Protein AF-0000000087107154 (afdb_homodimer)

Nearest PDB structures (foldseek):
  7ujo-assembly2_C  TM=1.838E-01  e=8.021E+00  Homo sapiens
  7ujo-assembly2_C  TM=1.816E-01  e=9.990E+00  Homo sapiens

Secondary structure (DSSP, 8-state):
---HHHHHHHHHHHHHHHHHHHHHHHTSPPPPTTSTTSPBPTTT-SBPP-TT----HHHHHHHHHHHHHHHHHHHHHHHHHHHHHT-SHHHHHHHGGGGGHHHHHHHHHHHTEE----GGG-SEEETTEEE-SHHHHHHTHHHHHHHHHHHHHTT--HHHHHHHHHHHHHHHHHHHHHHTTTTS-EE-SS---B-SSS-BGGGHHHHHHHHHHHHHHHHHTTTTS-GGGGGGHHHHHHHHHHHHHHHH-HHHHHHHTS---HHHHHHHHHHHHHHHHHHHHHIIIIIT---TT-TT----S----S-GGGGGG-S---/---HHHHHHHHHHHHHHHHHHHHHHHTSPPPPTTSTTSPBPTTT-SBPP-TT----HHHHHHHHHHHHHHHHHHHHHHHHHHHHHT-SHHHHHHHGGGGGHHHHHHHHHHHTEE----GGG-SEEETTEEE-SHHHHHHTHHHHHHHHHHHHHTT--HHHHHHHHHHHHHHHHHHHHHHTTTTS-EE-SS---B-SSS-BGGGHHHHHHHHHHHHHHHHHTTTTS-GGGGGGHHHHHHHHHHHHHHHH-HHHHHHHTS---HHHHHHHHHHHHHHHHHHHHHIIIIIT---TT-TT----S----S-GGGGGG-S---

Radius of gyration: 23.96 Å; Cα contacts (8 Å, |Δi|>4): 1103; chains: 2; bounding box: 52×64×63 Å

Sequence (636 aa):
MLNPRRTSTLVVGILMTAVLVFIGAYRHPLPERGSPDYDVDANFDLPTPPTGLSYSKTNNIICMVAMTLIGLSAVALGARDAQKQRSLLPLILPLSGAMIAFPETFIDVLGCIYYPWPAENASFHLIGREMPPWIPIWFGYGSLMQINLQLLENNASTKTLWWFLGLMMVSDLVVEEILLPMGVYHYYGNQPLVILNMFPWWWMAPNSIGVFLATALAYCYRSLLVGWKVVGVMFLTPMSVGAIYGFICFPVWVAINGDWGWLVTQGLGLLTMAFGFVAFCIILEMVLGRLPFDMSGKEERPIPSADPGQAEAFHDECMLNPRRTSTLVVGILMTAVLVFIGAYRHPLPERGSPDYDVDANFDLPTPPTGLSYSKTNNIICMVAMTLIGLSAVALGARDAQKQRSLLPLILPLSGAMIAFPETFIDVLGCIYYPWPAENASFHLIGREMPPWIPIWFGYGSLMQINLQLLENNASTKTLWWFLGLMMVSDLVVEEILLPMGVYHYYGNQPLVILNMFPWWWMAPNSIGVFLATALAYCYRSLLVGWKVVGVMFLTPMSVGAIYGFICFPVWVAINGDWGWLVTQGLGLLTMAFGFVAFCIILEMVLGRLPFDMSGKEERPIPSADPGQAEAFHDEC

Organism: NCBI:txid702518

Solvent-accessible surface area (backbone atoms only — not comparable to full-atom values): 31325 Å² total; per-residue (Å²): 124,78,52,69,67,59,51,50,51,49,49,49,49,50,49,52,52,49,49,54,44,48,56,30,22,65,76,46,74,73,65,50,82,72,35,73,46,23,25,65,32,86,77,54,42,29,51,40,68,58,81,81,47,72,65,46,66,66,50,39,50,52,49,38,52,54,24,31,50,46,17,47,50,20,30,51,53,13,42,53,48,13,63,76,65,43,36,62,48,50,28,46,50,15,56,16,21,30,35,39,53,55,38,42,38,59,45,23,67,54,62,28,46,42,48,47,56,54,72,88,63,28,66,47,78,44,53,48,35,44,36,52,57,50,56,17,67,42,10,39,52,4,34,56,36,48,52,49,43,50,40,57,77,65,49,47,32,36,43,54,52,54,50,47,51,51,48,43,27,51,49,46,50,54,51,42,59,55,42,42,83,49,43,56,41,44,80,32,30,33,64,29,42,29,41,84,81,76,50,42,54,43,55,31,33,41,56,36,50,6,48,48,46,23,37,49,51,49,60,68,41,41,84,67,32,48,73,79,46,32,59,53,43,48,52,43,31,21,21,28,31,18,17,36,40,28,34,28,37,56,48,32,34,44,24,25,32,38,94,61,54,70,68,59,22,38,47,24,22,50,49,24,37,53,39,30,54,52,50,49,38,47,43,33,33,52,67,51,50,26,56,65,81,39,44,80,36,43,63,58,77,74,72,78,58,76,72,78,85,51,70,83,60,63,53,56,81,122,124,79,51,66,68,60,52,48,52,50,48,52,50,51,48,52,50,48,49,53,43,48,57,29,21,65,75,46,75,74,65,50,83,71,36,76,45,23,25,65,31,85,78,54,42,29,50,38,67,58,79,80,46,71,66,46,67,66,48,40,50,53,50,40,51,53,23,32,51,43,17,48,49,21,30,52,53,13,42,54,47,14,62,75,66,40,36,62,46,48,27,46,52,15,56,16,20,30,36,41,52,57,38,42,40,61,44,25,66,55,62,28,47,43,48,46,54,53,72,90,62,27,64,46,76,45,54,47,35,46,35,51,58,49,55,18,65,43,10,36,51,4,36,57,34,47,52,50,44,50,39,57,76,64,49,47,32,36,43,54,52,54,50,47,49,51,49,43,28,49,48,48,49,54,52,42,60,53,42,43,82,50,43,55,40,43,80,33,32,34,64,30,43,28,40,84,82,75,48,41,54,44,55,32,34,41,57,36,49,6,48,48,44,24,35,49,50,48,59,68,41,41,85,66,32,47,70,79,45,32,59,52,41,47,52,42,30,19,22,29,30,17,17,37,41,28,35,29,37,56,49,31,32,42,24,23,32,37,94,62,55,70,68,58,22,39,49,22,21,50,49,23,37,54,40,31,54,52,50,50,38,46,43,32,32,50,67,52,50,26,57,67,80,38,45,79,36,43,63,57,76,75,71,78,58,75,73,75,86,52,69,85,60,63,50,52,82,121

Structure (mmCIF, N/CA/C/O backbone):
data_AF-0000000087107154-model_v1
#
loop_
_entity.id
_entity.type
_entity.pdbx_description
1 polymer 'Carotenoid biosynthesis protein'
#
loop_
_atom_site.group_PDB
_atom_site.id
_atom_site.type_symbol
_atom_site.label_atom_id
_atom_site.label_alt_id
_atom_site.label_comp_id
_atom_site.label_asym_id
_atom_site.label_entity_id
_atom_site.label_seq_id
_atom_site.pdbx_PDB_ins_code
_atom_site.Cartn_x
_atom_site.Cartn_y
_atom_site.Cartn_z
_atom_site.occupancy
_atom_site.B_iso_or_equiv
_atom_site.auth_seq_id
_atom_site.auth_comp_id
_atom_site.auth_asym_id
_atom_site.auth_atom_id
_atom_site.pdbx_PDB_model_num
ATOM 1 N N . MET A 1 1 ? 8.875 30.562 -5.688 1 35.12 1 MET A N 1
ATOM 2 C CA . MET A 1 1 ? 9.297 30.297 -7.062 1 35.12 1 MET A CA 1
ATOM 3 C C . MET A 1 1 ? 10.68 29.672 -7.098 1 35.12 1 MET A C 1
ATOM 5 O O . MET A 1 1 ? 11.633 30.219 -6.539 1 35.12 1 MET A O 1
ATOM 9 N N . LEU A 1 2 ? 10.594 28.422 -7.184 1 47.69 2 LEU A N 1
ATOM 10 C CA . LEU A 1 2 ? 11.945 27.891 -7.309 1 47.69 2 LEU A CA 1
ATOM 11 C C . LEU A 1 2 ? 12.75 28.672 -8.336 1 47.69 2 LEU A C 1
ATOM 13 O O . LEU A 1 2 ? 12.219 29.094 -9.367 1 47.69 2 LEU A O 1
ATOM 17 N N . ASN A 1 3 ? 13.781 29.203 -7.98 1 51.72 3 ASN A N 1
ATOM 18 C CA . ASN A 1 3 ? 14.711 29.844 -8.898 1 51.72 3 ASN A CA 1
ATOM 19 C C . ASN A 1 3 ? 14.891 29.031 -10.18 1 51.72 3 ASN A C 1
ATOM 21 O O . ASN A 1 3 ? 15.234 27.859 -10.125 1 51.72 3 ASN A O 1
ATOM 25 N N . PRO A 1 4 ? 14.344 29.516 -11.227 1 54.84 4 PRO A N 1
ATOM 26 C CA . PRO A 1 4 ? 14.406 28.812 -12.508 1 54.84 4 PRO A CA 1
ATOM 27 C C . PRO A 1 4 ? 15.734 28.094 -12.727 1 54.84 4 PRO A C 1
ATOM 29 O O . PRO A 1 4 ? 15.773 27.031 -13.359 1 54.84 4 PRO A O 1
ATOM 32 N N . ARG A 1 5 ? 16.766 28.672 -12.258 1 56.16 5 ARG A N 1
ATOM 33 C CA . ARG A 1 5 ? 18.094 28.062 -12.422 1 56.16 5 ARG A CA 1
ATOM 34 C C . ARG A 1 5 ? 18.203 26.781 -11.617 1 56.16 5 ARG A C 1
ATOM 36 O O . ARG A 1 5 ? 18.781 25.797 -12.078 1 56.16 5 ARG A O 1
ATOM 43 N N . ARG A 1 6 ? 17.641 26.75 -10.477 1 63.12 6 ARG A N 1
ATOM 44 C CA . ARG A 1 6 ? 17.703 25.578 -9.602 1 63.12 6 ARG A CA 1
ATOM 45 C C . ARG A 1 6 ? 16.844 24.438 -10.141 1 63.12 6 ARG A C 1
ATOM 47 O O . ARG A 1 6 ? 17.234 23.281 -10.055 1 63.12 6 ARG A O 1
ATOM 54 N N . THR A 1 7 ? 15.859 24.859 -10.859 1 66.44 7 THR A N 1
ATOM 55 C CA . THR A 1 7 ? 14.992 23.844 -11.453 1 66.44 7 THR A CA 1
ATOM 56 C C . THR A 1 7 ? 15.68 23.156 -12.625 1 66.44 7 THR A C 1
ATOM 58 O O . THR A 1 7 ? 15.586 21.938 -12.781 1 66.44 7 THR A O 1
ATOM 61 N N . SER A 1 8 ? 16.359 23.953 -13.32 1 69.19 8 SER A N 1
ATOM 62 C CA . SER A 1 8 ? 17.078 23.391 -14.469 1 69.19 8 SER A CA 1
ATOM 63 C C . SER A 1 8 ? 18.188 22.453 -14.016 1 69.19 8 SER A C 1
ATOM 65 O O . SER A 1 8 ? 18.375 21.391 -14.609 1 69.19 8 SER A O 1
ATOM 67 N N . THR A 1 9 ? 18.859 22.844 -13.031 1 67.44 9 THR A N 1
ATOM 68 C CA . THR A 1 9 ? 19.922 22 -12.523 1 67.44 9 THR A CA 1
ATOM 69 C C . THR A 1 9 ? 19.375 20.688 -11.969 1 67.44 9 THR A C 1
ATOM 71 O O . THR A 1 9 ? 19.984 19.625 -12.141 1 67.44 9 THR A O 1
ATOM 74 N N . LEU A 1 10 ? 18.281 20.781 -11.398 1 68.06 10 LEU A N 1
ATOM 75 C CA . LEU A 1 10 ? 17.641 19.594 -10.852 1 68.06 10 LEU A CA 1
ATOM 76 C C . LEU A 1 10 ? 17.188 18.656 -11.961 1 68.06 10 LEU A C 1
ATOM 78 O O . LEU A 1 10 ? 17.375 17.438 -11.875 1 68.06 10 LEU A O 1
ATOM 82 N N . VAL A 1 11 ? 16.734 19.297 -12.938 1 71.5 11 VAL A N 1
ATOM 83 C CA . VAL A 1 11 ? 16.25 18.5 -14.062 1 71.5 11 VAL A CA 1
ATOM 84 C C . VAL A 1 11 ? 17.438 17.812 -14.75 1 71.5 11 VAL A C 1
ATOM 86 O O . VAL A 1 11 ? 17.359 16.625 -15.07 1 71.5 11 VAL A O 1
ATOM 89 N N . VAL A 1 12 ? 18.484 18.562 -14.922 1 68.88 12 VAL A N 1
ATOM 90 C CA . VAL A 1 12 ? 19.672 18 -15.555 1 68.88 12 VAL A CA 1
ATOM 91 C C . VAL A 1 12 ? 20.25 16.891 -14.68 1 68.88 12 VAL A C 1
ATOM 93 O O . VAL A 1 12 ? 20.656 15.844 -15.188 1 68.88 12 VAL A O 1
ATOM 96 N N . GLY A 1 13 ? 20.219 17.094 -13.461 1 68.06 13 GLY A N 1
ATOM 97 C CA . GLY A 1 13 ? 20.688 16.078 -12.547 1 68.06 13 GLY A CA 1
ATOM 98 C C . GLY A 1 13 ? 19.844 14.805 -12.594 1 68.06 13 GLY A C 1
ATOM 99 O O . GLY A 1 13 ? 20.391 13.695 -12.602 1 68.06 13 GLY A O 1
ATOM 100 N N . ILE A 1 14 ? 18.656 14.992 -12.719 1 72.88 14 ILE A N 1
ATOM 101 C CA . ILE A 1 14 ? 17.75 13.859 -12.789 1 72.88 14 ILE A CA 1
ATOM 102 C C . ILE A 1 14 ? 17.953 13.102 -14.102 1 72.88 14 ILE A C 1
ATOM 104 O O . ILE A 1 14 ? 18.031 11.875 -14.102 1 72.88 14 ILE A O 1
ATOM 108 N N . LEU A 1 15 ? 18.156 13.906 -15.094 1 74.31 15 LEU A N 1
ATOM 109 C CA . LEU A 1 15 ? 18.344 13.289 -16.391 1 74.31 15 LEU A CA 1
ATOM 110 C C . LEU A 1 15 ? 19.672 12.539 -16.453 1 74.31 15 LEU A C 1
ATOM 112 O O . LEU A 1 15 ? 19.75 11.422 -16.984 1 74.31 15 LEU A O 1
ATOM 116 N N . MET A 1 16 ? 20.703 13.133 -15.953 1 73.25 16 MET A N 1
ATOM 117 C CA . MET A 1 16 ? 22.016 12.484 -15.945 1 73.25 16 MET A CA 1
ATOM 118 C C . MET A 1 16 ? 21.984 11.203 -15.117 1 73.25 16 MET A C 1
ATOM 120 O O . MET A 1 16 ? 22.547 10.188 -15.516 1 73.25 16 MET A O 1
ATOM 124 N N . THR A 1 17 ? 21.344 11.281 -14.023 1 76.75 17 THR A N 1
ATOM 125 C CA . THR A 1 17 ? 21.219 10.102 -13.18 1 76.75 17 THR A CA 1
ATOM 126 C C . THR A 1 17 ? 20.453 9 -13.898 1 76.75 17 THR A C 1
ATOM 128 O O . THR A 1 17 ? 20.828 7.828 -13.836 1 76.75 17 THR A O 1
ATOM 131 N N . ALA A 1 18 ? 19.484 9.445 -14.602 1 78.38 18 ALA A N 1
ATOM 132 C CA . ALA A 1 18 ? 18.688 8.469 -15.359 1 78.38 18 ALA A CA 1
ATOM 133 C C . ALA A 1 18 ? 19.531 7.805 -16.438 1 78.38 18 ALA A C 1
ATOM 135 O O . ALA A 1 18 ? 19.484 6.582 -16.609 1 78.38 18 ALA A O 1
ATOM 136 N N . VAL A 1 19 ? 20.312 8.602 -17.078 1 78.5 19 VAL A N 1
ATOM 137 C CA . VAL A 1 19 ? 21.172 8.07 -18.141 1 78.5 19 VAL A CA 1
ATOM 138 C C . VAL A 1 19 ? 22.172 7.086 -17.547 1 78.5 19 VAL A C 1
ATOM 140 O O . VAL A 1 19 ? 22.391 6.004 -18.109 1 78.5 19 VAL A O 1
ATOM 143 N N . LEU A 1 20 ? 22.75 7.453 -16.484 1 77.31 20 LEU A N 1
ATOM 144 C CA . LEU A 1 20 ? 23.719 6.574 -15.844 1 77.31 20 LEU A CA 1
ATOM 145 C C . LEU A 1 20 ? 23.062 5.273 -15.391 1 77.31 20 LEU A C 1
ATOM 147 O O . LEU A 1 20 ? 23.656 4.199 -15.523 1 77.31 20 LEU A O 1
ATOM 151 N N . VAL A 1 21 ? 21.906 5.402 -14.984 1 80.88 21 VAL A N 1
ATOM 152 C CA . VAL A 1 21 ? 21.141 4.234 -14.539 1 80.88 21 VAL A CA 1
ATOM 153 C C . VAL A 1 21 ? 20.844 3.328 -15.727 1 80.88 21 VAL A C 1
ATOM 155 O O . VAL A 1 21 ? 21 2.107 -15.641 1 80.88 21 VAL A O 1
ATOM 158 N N . PHE A 1 22 ? 20.578 3.982 -16.844 1 84.12 22 PHE A N 1
ATOM 159 C CA . PHE A 1 22 ? 20.25 3.195 -18.016 1 84.12 22 PHE A CA 1
ATOM 160 C C . PHE A 1 22 ? 21.5 2.523 -18.594 1 84.12 22 PHE A C 1
ATOM 162 O O . PHE A 1 22 ? 21.438 1.39 -19.062 1 84.12 22 PHE A O 1
ATOM 169 N N . ILE A 1 23 ? 22.578 3.207 -18.5 1 82.44 23 ILE A N 1
ATOM 170 C CA . ILE A 1 23 ? 23.828 2.613 -18.953 1 82.44 23 ILE A CA 1
ATOM 171 C C . ILE A 1 23 ? 24.172 1.407 -18.078 1 82.44 23 ILE A C 1
ATOM 173 O O . ILE A 1 23 ? 24.562 0.353 -18.594 1 82.44 23 ILE A O 1
ATOM 177 N N . GLY A 1 24 ? 24.047 1.543 -16.875 1 84.19 24 GLY A N 1
ATOM 178 C CA . GLY A 1 24 ? 24.297 0.431 -15.977 1 84.19 24 GLY A CA 1
ATOM 179 C C . GLY A 1 24 ? 23.359 -0.736 -16.188 1 84.19 24 GLY A C 1
ATOM 180 O O . GLY A 1 24 ? 23.781 -1.893 -16.203 1 84.19 24 GLY A O 1
ATOM 181 N N . ALA A 1 25 ? 22.141 -0.369 -16.422 1 86.56 25 ALA A N 1
ATOM 182 C CA . ALA A 1 25 ? 21.125 -1.401 -16.594 1 86.56 25 ALA A CA 1
ATOM 183 C C . ALA A 1 25 ? 21.328 -2.148 -17.906 1 86.56 25 ALA A C 1
ATOM 185 O O . ALA A 1 25 ? 20.953 -3.322 -18.016 1 86.56 25 ALA A O 1
ATOM 186 N N . TYR A 1 26 ? 21.875 -1.445 -18.844 1 88.12 26 TYR A N 1
ATOM 187 C CA . TYR A 1 26 ? 22.078 -2.057 -20.141 1 88.12 26 TYR A CA 1
ATOM 188 C C . TYR A 1 26 ? 23.078 -3.209 -20.062 1 88.12 26 TYR A C 1
ATOM 190 O O . TYR A 1 26 ? 23.016 -4.137 -20.875 1 88.12 26 TYR A O 1
ATOM 198 N N . ARG A 1 27 ? 23.891 -3.236 -19.141 1 86.88 27 ARG A N 1
ATOM 199 C CA . ARG A 1 27 ? 24.891 -4.285 -18.969 1 86.88 27 ARG A CA 1
ATOM 200 C C . ARG A 1 27 ? 24.281 -5.531 -18.328 1 86.88 27 ARG A C 1
ATOM 202 O O . ARG A 1 27 ? 24.906 -6.59 -18.297 1 86.88 27 ARG A O 1
ATOM 209 N N . HIS A 1 28 ? 23.125 -5.418 -17.844 1 89.25 28 HIS A N 1
ATOM 210 C CA . HIS A 1 28 ? 22.422 -6.531 -17.219 1 89.25 28 HIS A CA 1
ATOM 211 C C . HIS A 1 28 ? 21.156 -6.898 -17.984 1 89.25 28 HIS A C 1
ATOM 213 O O . HIS A 1 28 ? 20.094 -6.348 -17.734 1 89.25 28 HIS A O 1
ATOM 219 N N . PRO A 1 29 ? 21.312 -7.848 -18.859 1 86.12 29 PRO A N 1
ATOM 220 C CA . PRO A 1 29 ? 20.141 -8.211 -19.656 1 86.12 29 PRO A CA 1
ATOM 221 C C . PRO A 1 29 ? 19.031 -8.836 -18.828 1 86.12 29 PRO A C 1
ATOM 223 O O . PRO A 1 29 ? 19.281 -9.445 -17.797 1 86.12 29 PRO A O 1
ATOM 226 N N . LEU A 1 30 ? 17.797 -8.648 -19.297 1 90.88 30 LEU A N 1
ATOM 227 C CA . LEU A 1 30 ? 16.641 -9.289 -18.672 1 90.88 30 LEU A CA 1
ATOM 228 C C . LEU A 1 30 ? 16.688 -10.797 -18.875 1 90.88 30 LEU A C 1
ATOM 230 O O . LEU A 1 30 ? 17.203 -11.281 -19.875 1 90.88 30 LEU A O 1
ATOM 234 N N . PRO A 1 31 ? 16.141 -11.438 -17.891 1 90.25 31 PRO A N 1
ATOM 235 C CA . PRO A 1 31 ? 16.109 -12.898 -18.062 1 90.25 31 PRO A CA 1
ATOM 236 C C . PRO A 1 31 ? 15.195 -13.344 -19.188 1 90.25 31 PRO A C 1
ATOM 238 O O . PRO A 1 31 ? 14.148 -12.727 -19.422 1 90.25 31 PRO A O 1
ATOM 241 N N . GLU A 1 32 ? 15.57 -14.398 -19.828 1 88.44 32 GLU A N 1
ATOM 242 C CA . GLU A 1 32 ? 14.766 -14.953 -20.922 1 88.44 32 GLU A CA 1
ATOM 243 C C . GLU A 1 32 ? 13.625 -15.812 -20.375 1 88.44 32 GLU A C 1
ATOM 245 O O . GLU A 1 32 ? 13.773 -16.469 -19.344 1 88.44 32 GLU A O 1
ATOM 250 N N . ARG A 1 33 ? 12.586 -15.75 -21.094 1 88.62 33 ARG A N 1
ATOM 251 C CA . ARG A 1 33 ? 11.469 -16.609 -20.734 1 88.62 33 ARG A CA 1
ATOM 252 C C . ARG A 1 33 ? 11.875 -18.078 -20.75 1 88.62 33 ARG A C 1
ATOM 254 O O . ARG A 1 33 ? 12.539 -18.531 -21.672 1 88.62 33 ARG A O 1
ATOM 261 N N . GLY A 1 34 ? 11.578 -18.766 -19.688 1 87.12 34 GLY A N 1
ATOM 262 C CA . GLY A 1 34 ? 11.961 -20.156 -19.562 1 87.12 34 GLY A CA 1
ATOM 263 C C . GLY A 1 34 ? 13.211 -20.375 -18.719 1 87.12 34 GLY A C 1
ATOM 264 O O . GLY A 1 34 ? 13.508 -21.5 -18.312 1 87.12 34 GLY A O 1
ATOM 265 N N . SER A 1 35 ? 13.938 -19.281 -18.547 1 88.31 35 SER A N 1
ATOM 266 C CA . SER A 1 35 ? 15.094 -19.375 -17.656 1 88.31 35 SER A CA 1
ATOM 267 C C . SER A 1 35 ? 14.664 -19.578 -16.203 1 88.31 35 SER A C 1
ATOM 269 O O . SER A 1 35 ? 13.5 -19.391 -15.867 1 88.31 35 SER A O 1
ATOM 271 N N . PRO A 1 36 ? 15.555 -19.938 -15.359 1 83.38 36 PRO A N 1
ATOM 272 C CA . PRO A 1 36 ? 15.219 -20.141 -13.945 1 83.38 36 PRO A CA 1
ATOM 273 C C . PRO A 1 36 ? 14.703 -18.875 -13.273 1 83.38 36 PRO A C 1
ATOM 275 O O . PRO A 1 36 ? 13.922 -18.953 -12.32 1 83.38 36 PRO A O 1
ATOM 278 N N . ASP A 1 37 ? 15.133 -17.797 -13.781 1 89.06 37 ASP A N 1
ATOM 279 C CA . ASP A 1 37 ? 14.75 -16.531 -13.148 1 89.06 37 ASP A CA 1
ATOM 280 C C . ASP A 1 37 ? 13.453 -15.992 -13.742 1 89.06 37 ASP A C 1
ATOM 282 O O . ASP A 1 37 ? 12.898 -15.008 -13.242 1 89.06 37 ASP A O 1
ATOM 286 N N . TYR A 1 38 ? 12.992 -16.594 -14.781 1 90.81 38 TYR A N 1
ATOM 287 C CA . TYR A 1 38 ? 11.734 -16.141 -15.367 1 90.81 38 TYR A CA 1
ATOM 288 C C . TYR A 1 38 ? 11.016 -17.281 -16.062 1 90.81 38 TYR A C 1
ATOM 290 O O . TYR A 1 38 ? 10.82 -17.234 -17.281 1 90.81 38 TYR A O 1
ATOM 298 N N . ASP A 1 39 ? 10.688 -18.188 -15.312 1 91.31 39 ASP A N 1
ATOM 299 C CA . ASP A 1 39 ? 9.773 -19.25 -15.727 1 91.31 39 ASP A CA 1
ATOM 300 C C . ASP A 1 39 ? 8.344 -18.938 -15.289 1 91.31 39 ASP A C 1
ATOM 302 O O . ASP A 1 39 ? 8.102 -18.672 -14.109 1 91.31 39 ASP A O 1
ATOM 306 N N . VAL A 1 40 ? 7.418 -18.953 -16.172 1 91.25 40 VAL A N 1
ATOM 307 C CA . VAL A 1 40 ? 6.062 -18.484 -15.891 1 91.25 40 VAL A CA 1
ATOM 308 C C . VAL A 1 40 ? 5.184 -19.656 -15.492 1 91.25 40 VAL A C 1
ATOM 310 O O . VAL A 1 40 ? 5.109 -20.656 -16.203 1 91.25 40 VAL A O 1
ATOM 313 N N . ASP A 1 41 ? 4.602 -19.531 -14.367 1 90.44 41 ASP A N 1
ATOM 314 C CA . ASP A 1 41 ? 3.678 -20.547 -13.867 1 90.44 41 ASP A CA 1
ATOM 315 C C . ASP A 1 41 ? 2.412 -20.594 -14.719 1 90.44 41 ASP A C 1
ATOM 317 O O . ASP A 1 41 ? 1.827 -19.562 -15.047 1 90.44 41 ASP A O 1
ATOM 321 N N . ALA A 1 42 ? 1.947 -21.766 -15 1 85 42 ALA A N 1
ATOM 322 C CA . ALA A 1 42 ? 0.836 -21.938 -15.93 1 85 42 ALA A CA 1
ATOM 323 C C . ALA A 1 42 ? -0.483 -21.5 -15.297 1 85 42 ALA A C 1
ATOM 325 O O . ALA A 1 42 ? -1.389 -21.047 -16 1 85 42 ALA A O 1
ATOM 326 N N . ASN A 1 43 ? -0.594 -21.641 -14.016 1 85.19 43 ASN A N 1
ATOM 327 C CA . ASN A 1 43 ? -1.857 -21.312 -13.359 1 85.19 43 ASN A CA 1
ATOM 328 C C . ASN A 1 43 ? -1.952 -19.828 -13.016 1 85.19 43 ASN A C 1
ATOM 330 O O . ASN A 1 43 ? -3.002 -19.219 -13.211 1 85.19 43 ASN A O 1
ATOM 334 N N . PHE A 1 44 ? -0.908 -19.281 -12.57 1 88.38 44 PHE A N 1
ATOM 335 C CA . PHE A 1 44 ? -0.912 -17.891 -12.133 1 88.38 44 PHE A CA 1
ATOM 336 C C . PHE A 1 44 ? -0.521 -16.969 -13.273 1 88.38 44 PHE A C 1
ATOM 338 O O . PHE A 1 44 ? -0.827 -15.766 -13.242 1 88.38 44 PHE A O 1
ATOM 345 N N . ASP A 1 45 ? 0.193 -17.531 -14.258 1 90 45 ASP A N 1
ATOM 346 C CA . ASP A 1 45 ? 0.794 -16.734 -15.32 1 90 45 ASP A CA 1
ATOM 347 C C . ASP A 1 45 ? 1.71 -15.656 -14.742 1 90 45 ASP A C 1
ATOM 349 O O . ASP A 1 45 ? 1.615 -14.484 -15.125 1 90 45 ASP A O 1
ATOM 353 N N . LEU A 1 46 ? 2.395 -15.984 -13.703 1 93.19 46 LEU A N 1
ATOM 354 C CA . LEU A 1 46 ? 3.414 -15.188 -13.023 1 93.19 46 LEU A CA 1
ATOM 355 C C . LEU A 1 46 ? 4.742 -15.93 -12.977 1 93.19 46 LEU A C 1
ATOM 357 O O . LEU A 1 46 ? 4.781 -17.156 -13.133 1 93.19 46 LEU A O 1
ATOM 361 N N . PRO A 1 47 ? 5.852 -15.156 -12.867 1 94.31 47 PRO A N 1
ATOM 362 C CA . PRO A 1 47 ? 7.129 -15.859 -12.711 1 94.31 47 PRO A CA 1
ATOM 363 C C . PRO A 1 47 ? 7.121 -16.844 -11.539 1 94.31 47 PRO A C 1
ATOM 365 O O . PRO A 1 47 ? 6.727 -16.484 -10.43 1 94.31 47 PRO A O 1
ATOM 368 N N . THR A 1 48 ? 7.559 -18.047 -11.797 1 93.94 48 THR A N 1
ATOM 369 C CA . THR A 1 48 ? 7.59 -19.094 -10.789 1 93.94 48 THR A CA 1
ATOM 370 C C . THR A 1 48 ? 8.727 -18.859 -9.797 1 93.94 48 THR A C 1
ATOM 372 O O . THR A 1 48 ? 9.859 -18.578 -10.195 1 93.94 48 THR A O 1
ATOM 375 N N . PRO A 1 49 ? 8.352 -18.891 -8.508 1 92.06 49 PRO A N 1
ATOM 376 C CA . PRO A 1 49 ? 9.453 -18.812 -7.539 1 92.06 49 PRO A CA 1
ATOM 377 C C . PRO A 1 49 ? 10.5 -19.906 -7.746 1 92.06 49 PRO A C 1
ATOM 379 O O . PRO A 1 49 ? 10.148 -21.047 -8.047 1 92.06 49 PRO A O 1
ATOM 382 N N . PRO A 1 50 ? 11.734 -19.547 -7.695 1 91.56 50 PRO A N 1
ATOM 383 C CA . PRO A 1 50 ? 12.805 -20.531 -7.898 1 91.56 50 PRO A CA 1
ATOM 384 C C . PRO A 1 50 ? 13.031 -21.406 -6.676 1 91.56 50 PRO A C 1
ATOM 386 O O . PRO A 1 50 ? 14.039 -21.266 -5.98 1 91.56 50 PRO A O 1
ATOM 389 N N . THR A 1 51 ? 12.25 -22.375 -6.445 1 87 51 THR A N 1
ATOM 390 C CA . THR A 1 51 ? 12.25 -23.203 -5.25 1 87 51 THR A CA 1
ATOM 391 C C . THR A 1 51 ? 13.453 -24.156 -5.254 1 87 51 THR A C 1
ATOM 393 O O . THR A 1 51 ? 13.797 -24.734 -4.223 1 87 51 THR A O 1
ATOM 396 N N . GLY A 1 52 ? 14.148 -24.281 -6.359 1 85.94 52 GLY A N 1
ATOM 397 C CA . GLY A 1 52 ? 15.297 -25.172 -6.465 1 85.94 52 GLY A CA 1
ATOM 398 C C . GLY A 1 52 ? 16.609 -24.5 -6.113 1 85.94 52 GLY A C 1
ATOM 399 O O . GLY A 1 52 ? 17.672 -25.125 -6.184 1 85.94 52 GLY A O 1
ATOM 400 N N . LEU A 1 53 ? 16.578 -23.297 -5.727 1 88.44 53 LEU A N 1
ATOM 401 C CA . LEU A 1 53 ? 17.797 -22.562 -5.398 1 88.44 53 LEU A CA 1
ATOM 402 C C . LEU A 1 53 ? 18.5 -23.203 -4.195 1 88.44 53 LEU A C 1
ATOM 404 O O . LEU A 1 53 ? 17.828 -23.641 -3.25 1 88.44 53 LEU A O 1
ATOM 408 N N . SER A 1 54 ? 19.766 -23.141 -4.293 1 86.81 54 SER A N 1
ATOM 409 C CA . SER A 1 54 ? 20.578 -23.719 -3.227 1 86.81 54 SER A CA 1
ATOM 410 C C . SER A 1 54 ? 20.531 -22.859 -1.968 1 86.81 54 SER A C 1
ATOM 412 O O . SER A 1 54 ? 20.453 -21.641 -2.049 1 86.81 54 SER A O 1
ATOM 414 N N . TYR A 1 55 ? 20.562 -23.562 -0.858 1 84.56 55 TYR A N 1
ATOM 415 C CA . TYR A 1 55 ? 20.562 -22.922 0.454 1 84.56 55 TYR A CA 1
ATOM 416 C C . TYR A 1 55 ? 21.922 -23.094 1.127 1 84.56 55 TYR A C 1
ATOM 418 O O . TYR A 1 55 ? 22.422 -24.219 1.273 1 84.56 55 TYR A O 1
ATOM 426 N N . SER A 1 56 ? 22.594 -21.984 1.415 1 86.69 56 SER A N 1
ATOM 427 C CA . SER A 1 56 ? 23.812 -22.031 2.205 1 86.69 56 SER A CA 1
ATOM 428 C C . SER A 1 56 ? 23.547 -21.75 3.676 1 86.69 56 SER A C 1
ATOM 430 O O . SER A 1 56 ? 23.344 -20.594 4.062 1 86.69 56 SER A O 1
ATOM 432 N N . LYS A 1 57 ? 23.703 -22.719 4.465 1 85.81 57 LYS A N 1
ATOM 433 C CA . LYS A 1 57 ? 23.422 -22.594 5.891 1 85.81 57 LYS A CA 1
ATOM 434 C C . LYS A 1 57 ? 24.406 -21.625 6.555 1 85.81 57 LYS A C 1
ATOM 436 O O . LYS A 1 57 ? 24 -20.75 7.324 1 85.81 57 LYS A O 1
ATOM 441 N N . THR A 1 58 ? 25.625 -21.797 6.242 1 89.69 58 THR A N 1
ATOM 442 C CA . THR A 1 58 ? 26.656 -20.984 6.863 1 89.69 58 THR A CA 1
ATOM 443 C C . THR A 1 58 ? 26.469 -19.516 6.547 1 89.69 58 THR A C 1
ATOM 445 O O . THR A 1 58 ? 26.469 -18.672 7.445 1 89.69 58 THR A O 1
ATOM 448 N N . ASN A 1 59 ? 26.297 -19.172 5.258 1 88.75 59 ASN A N 1
ATOM 449 C CA . ASN A 1 59 ? 26.109 -17.781 4.859 1 88.75 59 ASN A CA 1
ATOM 450 C C . ASN A 1 59 ? 24.875 -17.172 5.527 1 88.75 59 ASN A C 1
ATOM 452 O O . ASN A 1 59 ? 24.891 -16.016 5.945 1 88.75 59 ASN A O 1
ATOM 456 N N . ASN A 1 60 ? 23.875 -17.922 5.629 1 85.5 60 ASN A N 1
ATOM 457 C CA . ASN A 1 60 ? 22.641 -17.453 6.242 1 85.5 60 ASN A CA 1
ATOM 458 C C . ASN A 1 60 ? 22.828 -17.172 7.73 1 85.5 60 ASN A C 1
ATOM 460 O O . ASN A 1 60 ? 22.312 -16.172 8.25 1 85.5 60 ASN A O 1
ATOM 464 N N . ILE A 1 61 ? 23.547 -18.031 8.383 1 85.88 61 ILE A N 1
ATOM 465 C CA . ILE A 1 61 ? 23.812 -17.828 9.797 1 85.88 61 ILE A CA 1
ATOM 466 C C . ILE A 1 61 ? 24.625 -16.547 9.992 1 85.88 61 ILE A C 1
ATOM 468 O O . ILE A 1 61 ? 24.312 -15.734 10.867 1 85.88 61 ILE A O 1
ATOM 472 N N . ILE A 1 62 ? 25.609 -16.391 9.195 1 88.44 62 ILE A N 1
ATOM 473 C CA . ILE A 1 62 ? 26.453 -15.195 9.281 1 88.44 62 ILE A CA 1
ATOM 474 C C . ILE A 1 62 ? 25.594 -13.945 9.086 1 88.44 62 ILE A C 1
ATOM 476 O O . ILE A 1 62 ? 25.703 -13 9.867 1 88.44 62 ILE A O 1
ATOM 480 N N . CYS A 1 63 ? 24.781 -13.992 8.078 1 85.25 63 CYS A N 1
ATOM 481 C CA . CYS A 1 63 ? 23.922 -12.844 7.77 1 85.25 63 CYS A CA 1
ATOM 482 C C . CYS A 1 63 ? 22.938 -12.586 8.898 1 85.25 63 CYS A C 1
ATOM 484 O O . CYS A 1 63 ? 22.719 -11.438 9.281 1 85.25 63 CYS A O 1
ATOM 486 N N . MET A 1 64 ? 22.375 -13.609 9.445 1 84.19 64 MET A N 1
ATOM 487 C CA . MET A 1 64 ? 21.391 -13.461 10.508 1 84.19 64 MET A CA 1
ATOM 488 C C . MET A 1 64 ? 22.031 -12.875 11.766 1 84.19 64 MET A C 1
ATOM 490 O O . MET A 1 64 ? 21.438 -12.008 12.414 1 84.19 64 MET A O 1
ATOM 494 N N . VAL A 1 65 ? 23.141 -13.344 12.016 1 86.62 65 VAL A N 1
ATOM 495 C CA . VAL A 1 65 ? 23.844 -12.852 13.195 1 86.62 65 VAL A CA 1
ATOM 496 C C . VAL A 1 65 ? 24.203 -11.375 13.008 1 86.62 65 VAL A C 1
ATOM 498 O O . VAL A 1 65 ? 23.984 -10.562 13.906 1 86.62 65 VAL A O 1
ATOM 501 N N . ALA A 1 66 ? 24.75 -11.078 11.859 1 86.69 66 ALA A N 1
ATOM 502 C CA . ALA A 1 66 ? 25.141 -9.703 11.586 1 86.69 66 ALA A CA 1
ATOM 503 C C . ALA A 1 66 ? 23.922 -8.766 11.656 1 86.69 66 ALA A C 1
ATOM 505 O O . ALA A 1 66 ? 24 -7.707 12.289 1 86.69 66 ALA A O 1
ATOM 506 N N . MET A 1 67 ? 22.859 -9.133 11.008 1 85.38 67 MET A N 1
ATOM 507 C CA . MET A 1 67 ? 21.672 -8.289 10.984 1 85.38 67 MET A CA 1
ATOM 508 C C . MET A 1 67 ? 21.047 -8.188 12.367 1 85.38 67 MET A C 1
ATOM 510 O O . MET A 1 67 ? 20.516 -7.137 12.75 1 85.38 67 MET A O 1
ATOM 514 N N . THR A 1 68 ? 21.078 -9.266 13.102 1 86 68 THR A N 1
ATOM 515 C CA . THR A 1 68 ? 20.562 -9.258 14.461 1 86 68 THR A CA 1
ATOM 516 C C . THR A 1 68 ? 21.375 -8.312 15.352 1 86 68 THR A C 1
ATOM 518 O O . THR A 1 68 ? 20.812 -7.566 16.141 1 86 68 THR A O 1
ATOM 521 N N . LEU A 1 69 ? 22.625 -8.383 15.18 1 88.56 69 LEU A N 1
ATOM 522 C CA . LEU A 1 69 ? 23.484 -7.512 15.969 1 88.56 69 LEU A CA 1
ATOM 523 C C . LEU A 1 69 ? 23.219 -6.043 15.648 1 88.56 69 LEU A C 1
ATOM 525 O O . LEU A 1 69 ? 23.203 -5.199 16.547 1 88.56 69 LEU A O 1
ATOM 529 N N . ILE A 1 70 ? 23 -5.742 14.398 1 86.94 70 ILE A N 1
ATOM 530 C CA . ILE A 1 70 ? 22.688 -4.375 13.992 1 86.94 70 ILE A CA 1
ATOM 531 C C . ILE A 1 70 ? 21.344 -3.951 14.609 1 86.94 70 ILE A C 1
ATOM 533 O O . ILE A 1 70 ? 21.234 -2.857 15.172 1 86.94 70 ILE A O 1
ATOM 537 N N . GLY A 1 71 ? 20.391 -4.789 14.57 1 86.81 71 GLY A N 1
ATOM 538 C CA . GLY A 1 71 ? 19.094 -4.5 15.164 1 86.81 71 GLY A CA 1
ATOM 539 C C . GLY A 1 71 ? 19.156 -4.34 16.672 1 86.81 71 GLY A C 1
ATOM 540 O O . GLY A 1 71 ? 18.531 -3.43 17.234 1 86.81 71 GLY A O 1
ATOM 541 N N . LEU A 1 72 ? 19.906 -5.211 17.281 1 88.5 72 LEU A N 1
ATOM 542 C CA . LEU A 1 72 ? 20.031 -5.152 18.734 1 88.5 72 LEU A CA 1
ATOM 543 C C . LEU A 1 72 ? 20.75 -3.879 19.172 1 88.5 72 LEU A C 1
ATOM 545 O O . LEU A 1 72 ? 20.453 -3.318 20.219 1 88.5 72 LEU A O 1
ATOM 549 N N . SER A 1 73 ? 21.656 -3.508 18.406 1 91 73 SER A N 1
ATOM 550 C CA . SER A 1 73 ? 22.328 -2.25 18.719 1 91 73 SER A CA 1
ATOM 551 C C . SER A 1 73 ? 21.344 -1.082 18.703 1 91 73 SER A C 1
ATOM 553 O O . SER A 1 73 ? 21.438 -0.176 19.531 1 91 73 SER A O 1
ATOM 555 N N . ALA A 1 74 ? 20.469 -1.092 17.75 1 91.38 74 ALA A N 1
ATOM 556 C CA . ALA A 1 74 ? 19.438 -0.057 17.688 1 91.38 74 ALA A CA 1
ATOM 557 C C . ALA A 1 74 ? 18.516 -0.12 18.906 1 91.38 74 ALA A C 1
ATOM 559 O O . ALA A 1 74 ? 18.125 0.915 19.453 1 91.38 74 ALA A O 1
ATOM 560 N N . VAL A 1 75 ? 18.219 -1.282 19.328 1 91.44 75 VAL A N 1
ATOM 561 C CA . VAL A 1 75 ? 17.375 -1.468 20.5 1 91.44 75 VAL A CA 1
ATOM 562 C C . VAL A 1 75 ? 18.094 -0.972 21.75 1 91.44 75 VAL A C 1
ATOM 564 O O . VAL A 1 75 ? 17.484 -0.313 22.594 1 91.44 75 VAL A O 1
ATOM 567 N N . ALA A 1 76 ? 19.344 -1.277 21.812 1 93.44 76 ALA A N 1
ATOM 568 C CA . ALA A 1 76 ? 20.125 -0.824 22.953 1 93.44 76 ALA A CA 1
ATOM 569 C C . ALA A 1 76 ? 20.203 0.7 23 1 93.44 76 ALA A C 1
ATOM 571 O O . ALA A 1 76 ? 20.016 1.3 24.062 1 93.44 76 ALA A O 1
ATOM 572 N N . LEU A 1 77 ? 20.438 1.277 21.906 1 92.06 77 LEU A N 1
ATOM 573 C CA . LEU A 1 77 ? 20.469 2.734 21.828 1 92.06 77 LEU A CA 1
ATOM 574 C C . LEU A 1 77 ? 19.078 3.312 22.141 1 92.06 77 LEU A C 1
ATOM 576 O O . LEU A 1 77 ? 18.969 4.348 22.797 1 92.06 77 LEU A O 1
ATOM 580 N N . GLY A 1 78 ? 18.109 2.658 21.625 1 93.94 78 GLY A N 1
ATOM 581 C CA . GLY A 1 78 ? 16.75 3.076 21.922 1 93.94 78 GLY A CA 1
ATOM 582 C C . GLY A 1 78 ? 16.406 2.984 23.391 1 93.94 78 GLY A C 1
ATOM 583 O O . GLY A 1 78 ? 15.711 3.852 23.938 1 93.94 78 GLY A O 1
ATOM 584 N N . ALA A 1 79 ? 16.906 1.94 24 1 94.56 79 ALA A N 1
ATOM 585 C CA . ALA A 1 79 ? 16.688 1.777 25.438 1 94.56 79 ALA A CA 1
ATOM 586 C C . ALA A 1 79 ? 17.344 2.916 26.219 1 94.56 79 ALA A C 1
ATOM 588 O O . ALA A 1 79 ? 16.75 3.43 27.172 1 94.56 79 ALA A O 1
ATOM 589 N N . ARG A 1 80 ? 18.438 3.23 25.859 1 95.31 80 ARG A N 1
ATOM 590 C CA . ARG A 1 80 ? 19.125 4.348 26.5 1 95.31 80 ARG A CA 1
ATOM 591 C C . ARG A 1 80 ? 18.344 5.641 26.344 1 95.31 80 ARG A C 1
ATOM 593 O O . ARG A 1 80 ? 18.141 6.375 27.312 1 95.31 80 ARG A O 1
ATOM 600 N N . ASP A 1 81 ? 17.922 5.871 25.156 1 94.62 81 ASP A N 1
ATOM 601 C CA . ASP A 1 81 ? 17.141 7.082 24.906 1 94.62 81 ASP A CA 1
ATOM 602 C C . ASP A 1 81 ? 15.805 7.043 25.625 1 94.62 81 ASP A C 1
ATOM 604 O O . ASP A 1 81 ? 15.305 8.078 26.078 1 94.62 81 ASP A O 1
ATOM 608 N N . ALA A 1 82 ? 15.234 5.91 25.656 1 94.75 82 ALA A N 1
ATOM 609 C CA . ALA A 1 82 ? 13.969 5.746 26.375 1 94.75 82 ALA A CA 1
ATOM 610 C C . ALA A 1 82 ? 14.125 6.125 27.844 1 94.75 82 ALA A C 1
ATOM 612 O O . ALA A 1 82 ? 13.234 6.762 28.422 1 94.75 82 ALA A O 1
ATOM 613 N N . GLN A 1 83 ? 15.219 5.707 28.406 1 94.81 83 GLN A N 1
ATOM 614 C CA . GLN A 1 83 ? 15.492 6.043 29.797 1 94.81 83 GLN A CA 1
ATOM 615 C C . GLN A 1 83 ? 15.695 7.547 29.969 1 94.81 83 GLN A C 1
ATOM 617 O O . GLN A 1 83 ? 15.148 8.148 30.906 1 94.81 83 GLN A O 1
ATOM 622 N N . LYS A 1 84 ? 16.359 8.07 29.109 1 93.62 84 LYS A N 1
ATOM 623 C CA . LYS A 1 84 ? 16.672 9.492 29.172 1 93.62 84 LYS A CA 1
ATOM 624 C C . LYS A 1 84 ? 15.414 10.344 28.969 1 93.62 84 LYS A C 1
ATOM 626 O O . LYS A 1 84 ? 15.234 11.367 29.641 1 93.62 84 LYS A O 1
ATOM 631 N N . GLN A 1 85 ? 14.586 9.875 28.094 1 91.88 85 GLN A N 1
ATOM 632 C CA . GLN A 1 85 ? 13.414 10.656 27.719 1 91.88 85 GLN A CA 1
ATOM 633 C C . GLN A 1 85 ? 12.188 10.234 28.516 1 91.88 85 GLN A C 1
ATOM 635 O O . GLN A 1 85 ? 11.133 10.867 28.422 1 91.88 85 GLN A O 1
ATOM 640 N N . ARG A 1 86 ? 12.297 9.125 29.234 1 92.19 86 ARG A N 1
ATOM 641 C CA . ARG A 1 86 ? 11.172 8.57 29.984 1 92.19 86 ARG A CA 1
ATOM 642 C C . ARG A 1 86 ? 10 8.266 29.062 1 92.19 86 ARG A C 1
ATOM 644 O O . ARG A 1 86 ? 8.867 8.641 29.344 1 92.19 86 ARG A O 1
ATOM 651 N N . SER A 1 87 ? 10.359 7.863 27.969 1 93.88 87 SER A N 1
ATOM 652 C CA . SER A 1 87 ? 9.406 7.418 26.953 1 93.88 87 SER A CA 1
ATOM 653 C C . SER A 1 87 ? 9.797 6.062 26.375 1 93.88 87 SER A C 1
ATOM 655 O O . SER A 1 87 ? 10.977 5.785 26.172 1 93.88 87 SER A O 1
ATOM 657 N N . LEU A 1 88 ? 8.836 5.25 26.109 1 95.69 88 LEU A N 1
ATOM 658 C CA . LEU A 1 88 ? 9.109 3.91 25.594 1 95.69 88 LEU A CA 1
ATOM 659 C C . LEU A 1 88 ? 9.227 3.92 24.078 1 95.69 88 LEU A C 1
ATOM 661 O O . LEU A 1 88 ? 9.672 2.938 23.484 1 95.69 88 LEU A O 1
ATOM 665 N N . LEU A 1 89 ? 8.891 4.988 23.453 1 95.94 89 LEU A N 1
ATOM 666 C CA . LEU A 1 89 ? 8.836 5.059 22 1 95.94 89 LEU A CA 1
ATOM 667 C C . LEU A 1 89 ? 10.203 4.75 21.391 1 95.94 89 LEU A C 1
ATOM 669 O O . LEU A 1 89 ? 10.305 3.92 20.469 1 95.94 89 LEU A O 1
ATOM 673 N N . PRO A 1 90 ? 11.305 5.312 21.891 1 95.62 90 PRO A N 1
ATOM 674 C CA . PRO A 1 90 ? 12.609 5.023 21.297 1 95.62 90 PRO A CA 1
ATOM 675 C C . PRO A 1 90 ? 13.008 3.557 21.422 1 95.62 90 PRO A C 1
ATOM 677 O O . PRO A 1 90 ? 13.859 3.072 20.672 1 95.62 90 PRO A O 1
ATOM 680 N N . LEU A 1 91 ? 12.438 2.871 22.359 1 95 91 LEU A N 1
ATOM 681 C CA . LEU A 1 91 ? 12.742 1.458 22.562 1 95 91 LEU A CA 1
ATOM 682 C C . LEU A 1 91 ? 11.906 0.583 21.641 1 95 91 LEU A C 1
ATOM 684 O O . LEU A 1 91 ? 12.43 -0.34 21 1 95 91 LEU A O 1
ATOM 688 N N . ILE A 1 92 ? 10.641 0.897 21.562 1 95.44 92 ILE A N 1
ATOM 689 C CA . ILE A 1 92 ? 9.695 0.04 20.844 1 95.44 92 ILE A CA 1
ATOM 690 C C . ILE A 1 92 ? 9.82 0.27 19.344 1 95.44 92 ILE A C 1
ATOM 692 O O . ILE A 1 92 ? 9.625 -0.655 18.547 1 95.44 92 ILE A O 1
ATOM 696 N N . LEU A 1 93 ? 10.203 1.443 18.953 1 95.75 93 LEU A N 1
ATOM 697 C CA . LEU A 1 93 ? 10.266 1.784 17.531 1 95.75 93 LEU A CA 1
ATOM 698 C C . LEU A 1 93 ? 11.266 0.897 16.797 1 95.75 93 LEU A C 1
ATOM 700 O O . LEU A 1 93 ? 10.922 0.251 15.805 1 95.75 93 LEU A O 1
ATOM 704 N N . PRO A 1 94 ? 12.484 0.799 17.25 1 93.62 94 PRO A N 1
ATOM 705 C CA . PRO A 1 94 ? 13.398 -0.101 16.547 1 93.62 94 PRO A CA 1
ATOM 706 C C . PRO A 1 94 ? 12.977 -1.565 16.641 1 93.62 94 PRO A C 1
ATOM 708 O O . PRO A 1 94 ? 13.219 -2.344 15.719 1 93.62 94 PRO A O 1
ATOM 711 N N . LEU A 1 95 ? 12.352 -1.956 17.703 1 92.06 95 LEU A N 1
ATOM 712 C CA . LEU A 1 95 ? 11.844 -3.318 17.844 1 92.06 95 LEU A CA 1
ATOM 713 C C . LEU A 1 95 ? 10.781 -3.615 16.797 1 92.06 95 LEU A C 1
ATOM 715 O O . LEU A 1 95 ? 10.664 -4.746 16.328 1 92.06 95 LEU A O 1
ATOM 719 N N . SER A 1 96 ? 10.086 -2.615 16.469 1 93.62 96 SER A N 1
ATOM 720 C CA . SER A 1 96 ? 8.992 -2.777 15.516 1 93.62 96 SER A CA 1
ATOM 721 C C . SER A 1 96 ? 9.523 -3.08 14.117 1 93.62 96 SER A C 1
ATOM 723 O O . SER A 1 96 ? 8.766 -3.508 13.242 1 93.62 96 SER A O 1
ATOM 725 N N . GLY A 1 97 ? 10.812 -2.869 13.906 1 91.19 97 GLY A N 1
ATOM 726 C CA . GLY A 1 97 ? 11.414 -3.262 12.641 1 91.19 97 GLY A CA 1
ATOM 727 C C . GLY A 1 97 ? 11.188 -4.723 12.297 1 91.19 97 GLY A C 1
ATOM 728 O O . GLY A 1 97 ? 11.07 -5.078 11.125 1 91.19 97 GLY A O 1
ATOM 729 N N . ALA A 1 98 ? 11.07 -5.539 13.258 1 88.31 98 ALA A N 1
ATOM 730 C CA . ALA A 1 98 ? 10.836 -6.969 13.062 1 88.31 98 ALA A CA 1
ATOM 731 C C . ALA A 1 98 ? 9.477 -7.219 12.414 1 88.31 98 ALA A C 1
ATOM 733 O O . ALA A 1 98 ? 9.281 -8.219 11.719 1 88.31 98 ALA A O 1
ATOM 734 N N . MET A 1 99 ? 8.586 -6.273 12.57 1 90.38 99 MET A N 1
ATOM 735 C CA . MET A 1 99 ? 7.223 -6.445 12.07 1 90.38 99 MET A CA 1
ATOM 736 C C . MET A 1 99 ? 7.16 -6.23 10.562 1 90.38 99 MET A C 1
ATOM 738 O O . MET A 1 99 ? 6.156 -6.555 9.93 1 90.38 99 MET A O 1
ATOM 742 N N . ILE A 1 100 ? 8.211 -5.773 10 1 91.94 100 ILE A N 1
ATOM 743 C CA . ILE A 1 100 ? 8.266 -5.57 8.555 1 91.94 100 ILE A CA 1
ATOM 744 C C . ILE A 1 100 ? 8.203 -6.922 7.844 1 91.94 100 ILE A C 1
ATOM 746 O O . ILE A 1 100 ? 7.906 -6.988 6.648 1 91.94 100 ILE A O 1
ATOM 750 N N . ALA A 1 101 ? 8.336 -7.984 8.57 1 87.69 101 ALA A N 1
ATOM 751 C CA . ALA A 1 101 ? 8.211 -9.336 8.031 1 87.69 101 ALA A CA 1
ATOM 752 C C . ALA A 1 101 ? 6.816 -9.578 7.473 1 87.69 101 ALA A C 1
ATOM 754 O O . ALA A 1 101 ? 6.648 -10.336 6.516 1 87.69 101 ALA A O 1
ATOM 755 N N . PHE A 1 102 ? 5.863 -8.859 7.969 1 87.5 102 PHE A N 1
ATOM 756 C CA . PHE A 1 102 ? 4.484 -9.133 7.566 1 87.5 102 PHE A CA 1
ATOM 757 C C . PHE A 1 102 ? 4.199 -8.547 6.191 1 87.5 102 PHE A C 1
ATOM 759 O O . PHE A 1 102 ? 3.775 -9.258 5.281 1 87.5 102 PHE A O 1
ATOM 766 N N . PRO A 1 103 ? 4.469 -7.27 6.004 1 90.31 103 PRO A N 1
ATOM 767 C CA . PRO A 1 103 ? 4.277 -6.797 4.633 1 90.31 103 PRO A CA 1
ATOM 768 C C . PRO A 1 103 ? 5.238 -7.449 3.643 1 90.31 103 PRO A C 1
ATOM 770 O O . PRO A 1 103 ? 4.938 -7.539 2.449 1 90.31 103 PRO A O 1
ATOM 773 N N . GLU A 1 104 ? 6.285 -7.949 4.102 1 90.06 104 GLU A N 1
ATOM 774 C CA . GLU A 1 104 ? 7.242 -8.617 3.223 1 90.06 104 GLU A CA 1
ATOM 775 C C . GLU A 1 104 ? 6.605 -9.828 2.541 1 90.06 104 GLU A C 1
ATOM 777 O O . GLU A 1 104 ? 6.98 -10.18 1.42 1 90.06 104 GLU A O 1
ATOM 782 N N . THR A 1 105 ? 5.727 -10.422 3.178 1 87.56 105 THR A N 1
ATOM 783 C CA . THR A 1 105 ? 5.125 -11.625 2.621 1 87.56 105 THR A CA 1
ATOM 784 C C . THR A 1 105 ? 4.422 -11.32 1.302 1 87.56 105 THR A C 1
ATOM 786 O O . THR A 1 105 ? 4.566 -12.062 0.329 1 87.56 105 THR A O 1
ATOM 789 N N . PHE A 1 106 ? 3.68 -10.266 1.219 1 90.25 106 PHE A N 1
ATOM 790 C CA . PHE A 1 106 ? 2.998 -9.977 -0.039 1 90.25 106 PHE A CA 1
ATOM 791 C C . PHE A 1 106 ? 3.93 -9.266 -1.01 1 90.25 106 PHE A C 1
ATOM 793 O O . PHE A 1 106 ? 3.799 -9.414 -2.227 1 90.25 106 PHE A O 1
ATOM 800 N N . ILE A 1 107 ? 4.895 -8.547 -0.436 1 93.5 107 ILE A N 1
ATOM 801 C CA . ILE A 1 107 ? 5.902 -7.887 -1.263 1 93.5 107 ILE A CA 1
ATOM 802 C C . ILE A 1 107 ? 6.734 -8.938 -1.994 1 93.5 107 ILE A C 1
ATOM 804 O O . ILE A 1 107 ? 7.113 -8.742 -3.152 1 93.5 107 ILE A O 1
ATOM 808 N N . ASP A 1 108 ? 6.926 -10.023 -1.348 1 92.44 108 ASP A N 1
ATOM 809 C CA . ASP A 1 108 ? 7.723 -11.094 -1.931 1 92.44 108 ASP A CA 1
ATOM 810 C C . ASP A 1 108 ? 7.027 -11.695 -3.15 1 92.44 108 ASP A C 1
ATOM 812 O O . ASP A 1 108 ? 7.684 -12.047 -4.133 1 92.44 108 ASP A O 1
ATOM 816 N N . VAL A 1 109 ? 5.781 -11.797 -3.014 1 92.75 109 VAL A N 1
ATOM 817 C CA . VAL A 1 109 ? 5.023 -12.406 -4.102 1 92.75 109 VAL A CA 1
ATOM 818 C C . VAL A 1 109 ? 5.008 -11.477 -5.309 1 92.75 109 VAL A C 1
ATOM 820 O O . VAL A 1 109 ? 5.324 -11.891 -6.426 1 92.75 109 VAL A O 1
ATOM 823 N N . LEU A 1 110 ? 4.75 -10.234 -5.066 1 95.19 110 LEU A N 1
ATOM 824 C CA . LEU A 1 110 ? 4.598 -9.281 -6.16 1 95.19 110 LEU A CA 1
ATOM 825 C C . LEU A 1 110 ? 5.957 -8.805 -6.664 1 95.19 110 LEU A C 1
ATOM 827 O O . LEU A 1 110 ? 6.121 -8.531 -7.855 1 95.19 110 LEU A O 1
ATOM 831 N N . GLY A 1 111 ? 6.852 -8.734 -5.754 1 96.31 111 GLY A N 1
ATOM 832 C CA . GLY A 1 111 ? 8.18 -8.234 -6.082 1 96.31 111 GLY A CA 1
ATOM 833 C C . GLY A 1 111 ? 9.133 -9.328 -6.516 1 96.31 111 GLY A C 1
ATOM 834 O O . GLY A 1 111 ? 10.281 -9.055 -6.891 1 96.31 111 GLY A O 1
ATOM 835 N N . CYS A 1 112 ? 8.742 -10.555 -6.414 1 96.31 112 CYS A N 1
ATOM 836 C CA . CYS A 1 112 ? 9.5 -11.711 -6.867 1 96.31 112 CYS A CA 1
ATOM 837 C C . CYS A 1 112 ? 10.82 -11.828 -6.121 1 96.31 112 CYS A C 1
ATOM 839 O O . CYS A 1 112 ? 11.891 -11.875 -6.742 1 96.31 112 CYS A O 1
ATOM 841 N N . ILE A 1 113 ? 10.688 -11.906 -4.879 1 93.5 113 ILE A N 1
ATOM 842 C CA . ILE A 1 113 ? 11.797 -12.234 -3.99 1 93.5 113 ILE A CA 1
ATOM 843 C C . ILE A 1 113 ? 11.594 -13.633 -3.412 1 93.5 113 ILE A C 1
ATOM 845 O O . ILE A 1 113 ? 10.477 -14.008 -3.057 1 93.5 113 ILE A O 1
ATOM 849 N N . TYR A 1 114 ? 12.617 -14.375 -3.381 1 91.62 114 TYR A N 1
ATOM 850 C CA . TYR A 1 114 ? 12.492 -15.727 -2.846 1 91.62 114 TYR A CA 1
ATOM 851 C C . TYR A 1 114 ? 13.609 -16.016 -1.848 1 91.62 114 TYR A C 1
ATOM 853 O O . TYR A 1 114 ? 14.781 -15.758 -2.123 1 91.62 114 TYR A O 1
ATOM 861 N N . TYR A 1 115 ? 13.25 -16.453 -0.734 1 89 115 TYR A N 1
ATOM 862 C CA . TYR A 1 115 ? 14.172 -16.938 0.287 1 89 115 TYR A CA 1
ATOM 863 C C . TYR A 1 115 ? 14.297 -18.469 0.229 1 89 115 TYR A C 1
ATOM 865 O O . TYR A 1 115 ? 13.359 -19.188 0.596 1 89 115 TYR A O 1
ATOM 873 N N . PRO A 1 116 ? 15.398 -18.969 -0.209 1 86.69 116 PRO A N 1
ATOM 874 C CA . PRO A 1 116 ? 15.539 -20.406 -0.375 1 86.69 116 PRO A CA 1
ATOM 875 C C . PRO A 1 116 ? 15.703 -21.141 0.954 1 86.69 116 PRO A C 1
ATOM 877 O O . PRO A 1 116 ? 16.344 -22.203 1.008 1 86.69 116 PRO A O 1
ATOM 880 N N . TRP A 1 117 ? 15.055 -20.719 1.931 1 83.94 117 TRP A N 1
ATOM 881 C CA . TRP A 1 117 ? 15.164 -21.328 3.252 1 83.94 117 TRP A CA 1
ATOM 882 C C . TRP A 1 117 ? 14.273 -22.562 3.367 1 83.94 117 TRP A C 1
ATOM 884 O O . TRP A 1 117 ? 13.117 -22.531 2.949 1 83.94 117 TRP A O 1
ATOM 894 N N . PRO A 1 118 ? 14.875 -23.641 3.953 1 84.25 118 PRO A N 1
ATOM 895 C CA . PRO A 1 118 ? 14.031 -24.797 4.223 1 84.25 118 PRO A CA 1
ATOM 896 C C . PRO A 1 118 ? 12.984 -24.531 5.305 1 84.25 118 PRO A C 1
ATOM 898 O O . PRO A 1 118 ? 13.18 -23.656 6.156 1 84.25 118 PRO A O 1
ATOM 901 N N . ALA A 1 119 ? 11.906 -25.266 5.246 1 83.06 119 ALA A N 1
ATOM 902 C CA . ALA A 1 119 ? 10.789 -25.094 6.168 1 83.06 119 ALA A CA 1
ATOM 903 C C . ALA A 1 119 ? 11.25 -25.234 7.617 1 83.06 119 ALA A C 1
ATOM 905 O O . ALA A 1 119 ? 10.742 -24.531 8.5 1 83.06 119 ALA A O 1
ATOM 906 N N . GLU A 1 120 ? 12.219 -26.062 7.84 1 83.38 120 GLU A N 1
ATOM 907 C CA . GLU A 1 120 ? 12.688 -26.344 9.188 1 83.38 120 GLU A CA 1
ATOM 908 C C . GLU A 1 120 ? 13.375 -25.125 9.805 1 83.38 120 GLU A C 1
ATOM 910 O O . GLU A 1 120 ? 13.391 -24.953 11.023 1 83.38 120 GLU A O 1
ATOM 915 N N . ASN A 1 121 ? 13.906 -24.266 8.953 1 80.62 121 ASN A N 1
ATOM 916 C CA . ASN A 1 121 ? 14.633 -23.109 9.445 1 80.62 121 ASN A CA 1
ATOM 917 C C . ASN A 1 121 ? 13.789 -21.828 9.336 1 80.62 121 ASN A C 1
ATOM 919 O O . ASN A 1 121 ? 14.25 -20.75 9.672 1 80.62 121 ASN A O 1
ATOM 923 N N . ALA A 1 122 ? 12.578 -21.984 8.844 1 82.12 122 ALA A N 1
ATOM 924 C CA . ALA A 1 122 ? 11.703 -20.828 8.68 1 82.12 122 ALA A CA 1
ATOM 925 C C . ALA A 1 122 ? 10.922 -20.547 9.961 1 82.12 122 ALA A C 1
ATOM 927 O O . ALA A 1 122 ? 10.594 -21.469 10.711 1 82.12 122 ALA A O 1
ATOM 928 N N . SER A 1 123 ? 10.727 -19.266 10.32 1 79.31 123 SER A N 1
ATOM 929 C CA . SER A 1 123 ? 9.938 -18.875 11.484 1 79.31 123 SER A CA 1
ATOM 930 C C . SER A 1 123 ? 8.445 -19.094 11.242 1 79.31 123 SER A C 1
ATOM 932 O O . SER A 1 123 ? 7.727 -19.531 12.148 1 79.31 123 SER A O 1
ATOM 934 N N . PHE A 1 124 ? 8 -18.672 10.086 1 83.38 124 PHE A N 1
ATOM 935 C CA . PHE A 1 124 ? 6.598 -18.844 9.734 1 83.38 124 PHE A CA 1
ATOM 936 C C . PHE A 1 124 ? 6.438 -19.016 8.227 1 83.38 124 PHE A C 1
ATOM 938 O O . PHE A 1 124 ? 7.348 -18.688 7.461 1 83.38 124 PHE A O 1
ATOM 945 N N . HIS A 1 125 ? 5.367 -19.656 7.883 1 87.31 125 HIS A N 1
ATOM 946 C CA . HIS A 1 125 ? 4.934 -19.812 6.496 1 87.31 125 HIS A CA 1
ATOM 947 C C . HIS A 1 125 ? 3.666 -19.016 6.223 1 87.31 125 HIS A C 1
ATOM 949 O O . HIS A 1 125 ? 2.58 -19.391 6.664 1 87.31 125 HIS A O 1
ATOM 955 N N . LEU A 1 126 ? 3.883 -17.906 5.59 1 88.88 126 LEU A N 1
ATOM 956 C CA . LEU A 1 126 ? 2.762 -17.031 5.281 1 88.88 126 LEU A CA 1
ATOM 957 C C . LEU A 1 126 ? 2.725 -16.688 3.793 1 88.88 126 LEU A C 1
ATOM 959 O O . LEU A 1 126 ? 3.768 -16.453 3.18 1 88.88 126 LEU A O 1
ATOM 963 N N . ILE A 1 127 ? 1.571 -16.766 3.207 1 91.56 127 ILE A N 1
ATOM 964 C CA . ILE A 1 127 ? 1.312 -16.406 1.821 1 91.56 127 ILE A CA 1
ATOM 965 C C . ILE A 1 127 ? 2.283 -17.141 0.9 1 91.56 127 ILE A C 1
ATOM 967 O O . ILE A 1 127 ? 2.93 -16.516 0.051 1 91.56 127 ILE A O 1
ATOM 971 N N . GLY A 1 128 ? 2.508 -18.391 1.186 1 86.75 128 GLY A N 1
ATOM 972 C CA . GLY A 1 128 ? 3.291 -19.266 0.333 1 86.75 128 GLY A CA 1
ATOM 973 C C . GLY A 1 128 ? 4.785 -19.062 0.473 1 86.75 128 GLY A C 1
ATOM 974 O O . GLY A 1 128 ? 5.562 -19.516 -0.372 1 86.75 128 GLY A O 1
ATOM 975 N N . ARG A 1 129 ? 5.164 -18.312 1.487 1 86.69 129 ARG A N 1
ATOM 976 C CA . ARG A 1 129 ? 6.578 -18 1.656 1 86.69 129 ARG A CA 1
ATOM 977 C C . ARG A 1 129 ? 7.078 -18.438 3.029 1 86.69 129 ARG A C 1
ATOM 979 O O . ARG A 1 129 ? 6.418 -18.188 4.043 1 86.69 129 ARG A O 1
ATOM 986 N N . GLU A 1 130 ? 8.203 -19.172 2.973 1 84.69 130 GLU A N 1
ATOM 987 C CA . GLU A 1 130 ? 8.922 -19.422 4.219 1 84.69 130 GLU A CA 1
ATOM 988 C C . GLU A 1 130 ? 9.727 -18.203 4.656 1 84.69 130 GLU A C 1
ATOM 990 O O . GLU A 1 130 ? 10.664 -17.781 3.969 1 84.69 130 GLU A O 1
ATOM 995 N N . MET A 1 131 ? 9.281 -17.703 5.707 1 80.81 131 MET A N 1
ATOM 996 C CA . MET A 1 131 ? 9.977 -16.5 6.18 1 80.81 131 MET A CA 1
ATOM 997 C C . MET A 1 131 ? 11.156 -16.875 7.074 1 80.81 131 MET A C 1
ATOM 999 O O . MET A 1 131 ? 11 -17.641 8.031 1 80.81 131 MET A O 1
ATOM 1003 N N . PRO A 1 132 ? 12.359 -16.469 6.57 1 75.75 132 PRO A N 1
ATOM 1004 C CA . PRO A 1 132 ? 13.516 -16.75 7.426 1 75.75 132 PRO A CA 1
ATOM 1005 C C . PRO A 1 132 ? 13.328 -16.219 8.852 1 75.75 132 PRO A C 1
ATOM 1007 O O . PRO A 1 132 ? 12.398 -15.461 9.117 1 75.75 132 PRO A O 1
ATOM 1010 N N . PRO A 1 133 ? 14.102 -16.969 9.695 1 64.25 133 PRO A N 1
ATOM 1011 C CA . PRO A 1 133 ? 13.953 -16.516 11.07 1 64.25 133 PRO A CA 1
ATOM 1012 C C . PRO A 1 133 ? 13.867 -14.984 11.18 1 64.25 133 PRO A C 1
ATOM 1014 O O . PRO A 1 133 ? 14.711 -14.281 10.625 1 64.25 133 PRO A O 1
ATOM 1017 N N . TRP A 1 134 ? 12.484 -14.633 11.305 1 54.62 134 TRP A N 1
ATOM 1018 C CA . TRP A 1 134 ? 11.734 -13.383 11.281 1 54.62 134 TRP A CA 1
ATOM 1019 C C . TRP A 1 134 ? 12.617 -12.203 11.68 1 54.62 134 TRP A C 1
ATOM 1021 O O . TRP A 1 134 ? 12.586 -11.148 11.047 1 54.62 134 TRP A O 1
ATOM 1031 N N . ILE A 1 135 ? 13.109 -12.266 12.922 1 54.84 135 ILE A N 1
ATOM 1032 C CA . ILE A 1 135 ? 13.586 -11.117 13.68 1 54.84 135 ILE A CA 1
ATOM 1033 C C . ILE A 1 135 ? 14.766 -10.477 12.961 1 54.84 135 ILE A C 1
ATOM 1035 O O . ILE A 1 135 ? 14.758 -9.273 12.68 1 54.84 135 ILE A O 1
ATOM 1039 N N . PRO A 1 136 ? 15.57 -11.219 12.242 1 60.16 136 PRO A N 1
ATOM 1040 C CA . PRO A 1 136 ? 16.859 -10.539 12.156 1 60.16 136 PRO A CA 1
ATOM 1041 C C . PRO A 1 136 ? 17.031 -9.75 10.859 1 60.16 136 PRO A C 1
ATOM 1043 O O . PRO A 1 136 ? 17.578 -8.648 10.875 1 60.16 136 PRO A O 1
ATOM 1046 N N . ILE A 1 137 ? 16.281 -10.188 9.898 1 63.38 137 ILE A N 1
ATOM 1047 C CA . ILE A 1 137 ? 16.75 -9.555 8.672 1 63.38 137 ILE A CA 1
ATOM 1048 C C . ILE A 1 137 ? 16.219 -8.125 8.594 1 63.38 137 ILE A C 1
ATOM 1050 O O . ILE A 1 137 ? 16.953 -7.207 8.219 1 63.38 137 ILE A O 1
ATOM 1054 N N . TRP A 1 138 ? 15.039 -7.941 9.047 1 79.5 138 TRP A N 1
ATOM 1055 C CA . TRP A 1 138 ? 14.445 -6.613 8.906 1 79.5 138 TRP A CA 1
ATOM 1056 C C . TRP A 1 138 ? 14.719 -5.758 10.141 1 79.5 138 TRP A C 1
ATOM 1058 O O . TRP A 1 138 ? 14.445 -4.555 10.141 1 79.5 138 TRP A O 1
ATOM 1068 N N . PHE A 1 139 ? 15.359 -6.469 11.016 1 80.06 139 PHE A N 1
ATOM 1069 C CA . PHE A 1 139 ? 15.633 -5.797 12.281 1 80.06 139 PHE A CA 1
ATOM 1070 C C . PHE A 1 139 ? 16.656 -4.688 12.094 1 80.06 139 PHE A C 1
ATOM 1072 O O . PHE A 1 139 ? 16.719 -3.738 12.875 1 80.06 139 PHE A O 1
ATOM 1079 N N . GLY A 1 140 ? 17.391 -4.828 10.992 1 80.44 140 GLY A N 1
ATOM 1080 C CA . GLY A 1 140 ? 18.375 -3.809 10.68 1 80.44 140 GLY A CA 1
ATOM 1081 C C . GLY A 1 140 ? 17.766 -2.447 10.414 1 80.44 140 GLY A C 1
ATOM 1082 O O . GLY A 1 140 ? 18.391 -1.417 10.68 1 80.44 140 GLY A O 1
ATOM 1083 N N . TYR A 1 141 ? 16.5 -2.459 9.961 1 89 141 TYR A N 1
ATOM 1084 C CA . TYR A 1 141 ? 15.82 -1.193 9.711 1 89 141 TYR A CA 1
ATOM 1085 C C . TYR A 1 141 ? 15.594 -0.43 11.016 1 89 141 TYR A C 1
ATOM 1087 O O . TYR A 1 141 ? 15.383 0.786 11 1 89 141 TYR A O 1
ATOM 1095 N N . GLY A 1 142 ? 15.641 -1.178 12.086 1 89.19 142 GLY A N 1
ATOM 1096 C CA . GLY A 1 142 ? 15.5 -0.549 13.391 1 89.19 142 GLY A CA 1
ATOM 1097 C C . GLY A 1 142 ? 16.516 0.542 13.641 1 89.19 142 GLY A C 1
ATOM 1098 O O . GLY A 1 142 ? 16.203 1.577 14.227 1 89.19 142 GLY A O 1
ATOM 1099 N N . SER A 1 143 ? 17.75 0.313 13.141 1 89.94 143 SER A N 1
ATOM 1100 C CA . SER A 1 143 ? 18.812 1.301 13.328 1 89.94 143 SER A CA 1
ATOM 1101 C C . SER A 1 143 ? 18.516 2.584 12.562 1 89.94 143 SER A C 1
ATOM 1103 O O . SER A 1 143 ? 18.734 3.686 13.07 1 89.94 143 SER A O 1
ATOM 1105 N N . LEU A 1 144 ? 18 2.451 11.414 1 94.25 144 LEU A N 1
ATOM 1106 C CA . LEU A 1 144 ? 17.656 3.619 10.609 1 94.25 144 LEU A CA 1
ATOM 1107 C C . LEU A 1 144 ? 16.469 4.359 11.219 1 94.25 144 LEU A C 1
ATOM 1109 O O . LEU A 1 144 ? 16.422 5.594 11.188 1 94.25 144 LEU A O 1
ATOM 1113 N N . MET A 1 145 ? 15.547 3.607 11.805 1 96.19 145 MET A N 1
ATOM 1114 C CA . MET A 1 145 ? 14.398 4.227 12.453 1 96.19 145 MET A CA 1
ATOM 1115 C C . MET A 1 145 ? 14.828 5.02 13.68 1 96.19 145 MET A C 1
ATOM 1117 O O . MET A 1 145 ? 14.305 6.102 13.938 1 96.19 145 MET A O 1
ATOM 1121 N N . GLN A 1 146 ? 15.836 4.477 14.367 1 94.12 146 GLN A N 1
ATOM 1122 C CA . GLN A 1 146 ? 16.359 5.168 15.547 1 94.12 146 GLN A CA 1
ATOM 1123 C C . GLN A 1 146 ? 17.016 6.492 15.156 1 94.12 146 GLN A C 1
ATOM 1125 O O . GLN A 1 146 ? 16.781 7.516 15.805 1 94.12 146 GLN A O 1
ATOM 1130 N N . ILE A 1 147 ? 17.781 6.477 14.164 1 95.38 147 ILE A N 1
ATOM 1131 C CA . ILE A 1 147 ? 18.438 7.691 13.688 1 95.38 147 ILE A CA 1
ATOM 1132 C C . ILE A 1 147 ? 17.391 8.688 13.203 1 95.38 147 ILE A C 1
ATOM 1134 O O . ILE A 1 147 ? 17.453 9.875 13.516 1 95.38 147 ILE A O 1
ATOM 1138 N N . ASN A 1 148 ? 16.453 8.188 12.469 1 97.56 148 ASN A N 1
ATOM 1139 C CA . ASN A 1 148 ? 15.383 9.031 11.961 1 97.56 148 ASN A CA 1
ATOM 1140 C C . ASN A 1 148 ? 14.633 9.719 13.094 1 97.56 148 ASN A C 1
ATOM 1142 O O . ASN A 1 148 ? 14.352 10.922 13.023 1 97.56 148 ASN A O 1
ATOM 1146 N N . LEU A 1 149 ? 14.305 8.953 14.094 1 96.81 149 LEU A N 1
ATOM 1147 C CA . LEU A 1 149 ? 13.586 9.516 15.234 1 96.81 149 LEU A CA 1
ATOM 1148 C C . LEU A 1 149 ? 14.391 10.633 15.891 1 96.81 149 LEU A C 1
ATOM 1150 O O . LEU A 1 149 ? 13.844 11.688 16.219 1 96.81 149 LEU A O 1
ATOM 1154 N N . GLN A 1 150 ? 15.633 10.453 16.016 1 95.31 150 GLN A N 1
ATOM 1155 C CA . GLN A 1 150 ? 16.5 11.469 16.609 1 95.31 150 GLN A CA 1
ATOM 1156 C C . GLN A 1 150 ? 16.531 12.734 15.75 1 95.31 150 GLN A C 1
ATOM 1158 O O . GLN A 1 150 ? 16.5 13.852 16.281 1 95.31 150 GLN A O 1
ATOM 1163 N N . LEU A 1 151 ? 16.625 12.531 14.5 1 97.12 151 LEU A N 1
ATOM 1164 C CA . LEU A 1 151 ? 16.641 13.672 13.594 1 97.12 151 LEU A CA 1
ATOM 1165 C C . LEU A 1 151 ? 15.344 14.477 13.719 1 97.12 151 LEU A C 1
ATOM 1167 O O . LEU A 1 151 ? 15.375 15.711 13.734 1 97.12 151 LEU A O 1
ATOM 1171 N N . LEU A 1 152 ? 14.25 13.789 13.812 1 96.62 152 LEU A N 1
ATOM 1172 C CA . LEU A 1 152 ? 12.961 14.461 13.906 1 96.62 152 LEU A CA 1
ATOM 1173 C C . LEU A 1 152 ? 12.797 15.141 15.258 1 96.62 152 LEU A C 1
ATOM 1175 O O . LEU A 1 152 ? 12.312 16.266 15.336 1 96.62 152 LEU A O 1
ATOM 1179 N N . GLU A 1 153 ? 13.227 14.484 16.312 1 94.06 153 GLU A N 1
ATOM 1180 C CA . GLU A 1 153 ? 13.141 15.055 17.641 1 94.06 153 GLU A CA 1
ATOM 1181 C C . GLU A 1 153 ? 14.008 16.297 17.766 1 94.06 153 GLU A C 1
ATOM 1183 O O . GLU A 1 153 ? 13.672 17.234 18.5 1 94.06 153 GLU A O 1
ATOM 1188 N N . ASN A 1 154 ? 15.07 16.281 17.031 1 94.88 154 ASN A N 1
ATOM 1189 C CA . ASN A 1 154 ? 15.984 17.422 17.078 1 94.88 154 ASN A CA 1
ATOM 1190 C C . ASN A 1 154 ? 15.602 18.484 16.047 1 94.88 154 ASN A C 1
ATOM 1192 O O . ASN A 1 154 ? 16.359 19.422 15.797 1 94.88 154 ASN A O 1
ATOM 1196 N N . ASN A 1 155 ? 14.531 18.312 15.398 1 95.75 155 ASN A N 1
ATOM 1197 C CA . ASN A 1 155 ? 14.008 19.234 14.391 1 95.75 155 ASN A CA 1
ATOM 1198 C C . ASN A 1 155 ? 15.047 19.531 13.312 1 95.75 155 ASN A C 1
ATOM 1200 O O . ASN A 1 155 ? 15.328 20.688 13.016 1 95.75 155 ASN A O 1
ATOM 1204 N N . ALA A 1 156 ? 15.562 18.5 12.852 1 96.62 156 ALA A N 1
ATOM 1205 C CA . ALA A 1 156 ? 16.547 18.609 11.781 1 96.62 156 ALA A CA 1
ATOM 1206 C C . ALA A 1 156 ? 15.969 19.344 10.57 1 96.62 156 ALA A C 1
ATOM 1208 O O . ALA A 1 156 ? 14.758 19.297 10.344 1 96.62 156 ALA A O 1
ATOM 1209 N N . SER A 1 157 ? 16.797 19.953 9.836 1 96.81 157 SER A N 1
ATOM 1210 C CA . SER A 1 157 ? 16.375 20.703 8.664 1 96.81 157 SER A CA 1
ATOM 1211 C C . SER A 1 157 ? 15.867 19.766 7.562 1 96.81 157 SER A C 1
ATOM 1213 O O . SER A 1 157 ? 16.172 18.578 7.566 1 96.81 157 SER A O 1
ATOM 1215 N N . THR A 1 158 ? 15.109 20.312 6.688 1 96.31 158 THR A N 1
ATOM 1216 C CA . THR A 1 158 ? 14.617 19.562 5.543 1 96.31 158 THR A CA 1
ATOM 1217 C C . THR A 1 158 ? 15.773 19.016 4.711 1 96.31 158 THR A C 1
ATOM 1219 O O . THR A 1 158 ? 15.727 17.891 4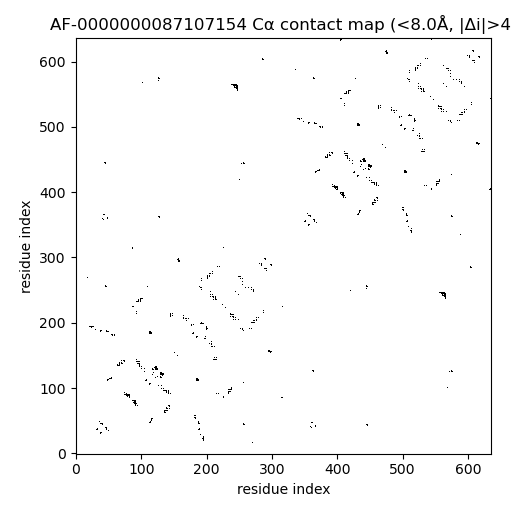.23 1 96.31 158 THR A O 1
ATOM 1222 N N . LYS A 1 159 ? 16.797 19.766 4.602 1 95.88 159 LYS A N 1
ATOM 1223 C CA . LYS A 1 159 ? 18 19.328 3.9 1 95.88 159 LYS A CA 1
ATOM 1224 C C . LYS A 1 159 ? 18.578 18.062 4.535 1 95.88 159 LYS A C 1
ATOM 1226 O O . LYS A 1 159 ? 18.938 17.125 3.832 1 95.88 159 LYS A O 1
ATOM 1231 N N . THR A 1 160 ? 18.672 18.078 5.785 1 97.56 160 THR A N 1
ATOM 1232 C CA . THR A 1 160 ? 19.203 16.938 6.52 1 97.56 160 THR A CA 1
ATOM 1233 C C . THR A 1 160 ? 18.344 15.703 6.312 1 97.56 160 THR A C 1
ATOM 1235 O O . THR A 1 160 ? 18.844 14.586 6.203 1 97.56 160 THR A O 1
ATOM 1238 N N . LEU A 1 161 ? 17.047 15.898 6.258 1 98 161 LEU A N 1
ATOM 1239 C CA . LEU A 1 161 ? 16.141 14.781 6.051 1 98 161 LEU A CA 1
ATOM 1240 C C . LEU A 1 161 ? 16.312 14.203 4.648 1 98 161 LEU A C 1
ATOM 1242 O O . LEU A 1 161 ? 16.219 12.984 4.457 1 98 161 LEU A O 1
ATOM 1246 N N . TRP A 1 162 ? 16.531 15.039 3.65 1 96.94 162 TRP A N 1
ATOM 1247 C CA . TRP A 1 162 ? 16.844 14.57 2.303 1 96.94 162 TRP A CA 1
ATOM 1248 C C . TRP A 1 162 ? 18.141 13.766 2.283 1 96.94 162 TRP A C 1
ATOM 1250 O O . TRP A 1 162 ? 18.219 12.711 1.657 1 96.94 162 TRP A O 1
ATOM 1260 N N . TRP A 1 163 ? 19.156 14.281 2.973 1 97.06 163 TRP A N 1
ATOM 1261 C CA . TRP A 1 163 ? 20.422 13.562 3.066 1 97.06 163 TRP A CA 1
ATOM 1262 C C . TRP A 1 163 ? 20.234 12.219 3.771 1 97.06 163 TRP A C 1
ATOM 1264 O O . TRP A 1 163 ? 20.875 11.227 3.408 1 97.06 163 TRP A O 1
ATOM 1274 N N . PHE A 1 164 ? 19.453 12.25 4.77 1 97.69 164 PHE A N 1
ATOM 1275 C CA . PHE A 1 164 ? 19.203 11.008 5.488 1 97.69 164 PHE A CA 1
ATOM 1276 C C . PHE A 1 164 ? 18.5 9.992 4.59 1 97.69 164 PHE A C 1
ATOM 1278 O O . PHE A 1 164 ? 18.797 8.797 4.652 1 97.69 164 PHE A O 1
ATOM 1285 N N . LEU A 1 165 ? 17.5 10.445 3.793 1 98 165 LEU A N 1
ATOM 1286 C CA . LEU A 1 165 ? 16.906 9.539 2.818 1 98 165 LEU A CA 1
ATOM 1287 C C . LEU A 1 165 ? 17.984 8.945 1.908 1 98 165 LEU A C 1
ATOM 1289 O O . LEU A 1 165 ? 17.953 7.742 1.626 1 98 165 LEU A O 1
ATOM 1293 N N . GLY A 1 166 ? 18.859 9.805 1.42 1 96.31 166 GLY A N 1
ATOM 1294 C CA . GLY A 1 166 ? 19.969 9.305 0.63 1 96.31 166 GLY A CA 1
ATOM 1295 C C . GLY A 1 166 ? 20.781 8.242 1.351 1 96.31 166 GLY A C 1
ATOM 1296 O O . GLY A 1 166 ? 21.156 7.227 0.76 1 96.31 166 GLY A O 1
ATOM 1297 N N . LEU A 1 167 ? 21.047 8.523 2.598 1 96.62 167 LEU A N 1
ATOM 1298 C CA . LEU A 1 167 ? 21.797 7.566 3.406 1 96.62 167 LEU A CA 1
ATOM 1299 C C . LEU A 1 167 ? 21.047 6.246 3.523 1 96.62 167 LEU A C 1
ATOM 1301 O O . LEU A 1 167 ? 21.656 5.176 3.455 1 96.62 167 LEU A O 1
ATOM 1305 N N . MET A 1 168 ? 19.797 6.312 3.756 1 97.06 168 MET A N 1
ATOM 1306 C CA . MET A 1 168 ? 18.984 5.105 3.859 1 97.06 168 MET A CA 1
ATOM 1307 C C . MET A 1 168 ? 19.031 4.305 2.564 1 97.06 168 MET A C 1
ATOM 1309 O O . MET A 1 168 ? 19.172 3.08 2.592 1 97.06 168 MET A O 1
ATOM 1313 N N . MET A 1 169 ? 18.906 4.953 1.442 1 95.94 169 MET A N 1
ATOM 1314 C CA . MET A 1 169 ? 18.922 4.293 0.14 1 95.94 169 MET A CA 1
ATOM 1315 C C . MET A 1 169 ? 20.281 3.658 -0.129 1 95.94 169 MET A C 1
ATOM 1317 O O . MET A 1 169 ? 20.359 2.516 -0.584 1 95.94 169 MET A O 1
ATOM 1321 N N . VAL A 1 170 ? 21.312 4.375 0.189 1 95.06 170 VAL A N 1
ATOM 1322 C CA . VAL A 1 170 ? 22.656 3.857 -0.023 1 95.06 170 VAL A CA 1
ATOM 1323 C C . VAL A 1 170 ? 22.922 2.688 0.923 1 95.06 170 VAL A C 1
ATOM 1325 O O . VAL A 1 170 ? 23.578 1.712 0.549 1 95.06 170 VAL A O 1
ATOM 1328 N N . SER A 1 171 ? 22.453 2.809 2.145 1 93.75 171 SER A N 1
ATOM 1329 C CA . SER A 1 171 ? 22.594 1.707 3.094 1 93.75 171 SER A CA 1
ATOM 1330 C C . SER A 1 171 ? 21.906 0.447 2.578 1 93.75 171 SER A C 1
ATOM 1332 O O . SER A 1 171 ? 22.438 -0.657 2.717 1 93.75 171 SER A O 1
ATOM 1334 N N . ASP A 1 172 ? 20.734 0.635 2.047 1 93.62 172 ASP A N 1
ATOM 1335 C CA . ASP A 1 172 ? 20.016 -0.483 1.443 1 93.62 172 ASP A CA 1
ATOM 1336 C C . ASP A 1 172 ? 20.844 -1.116 0.318 1 93.62 172 ASP A C 1
ATOM 1338 O O . ASP A 1 172 ? 20.984 -2.34 0.259 1 93.62 172 ASP A O 1
ATOM 1342 N N . LEU A 1 173 ? 21.359 -0.321 -0.498 1 93.81 173 LEU A N 1
ATOM 1343 C CA . LEU A 1 173 ? 22.172 -0.775 -1.624 1 93.81 173 LEU A CA 1
ATOM 1344 C C . LEU A 1 173 ? 23.359 -1.589 -1.142 1 93.81 173 LEU A C 1
ATOM 1346 O O . LEU A 1 173 ? 23.609 -2.691 -1.636 1 93.81 173 LEU A O 1
ATOM 1350 N N . VAL A 1 174 ? 24.047 -1.06 -0.163 1 93.75 174 VAL A N 1
ATOM 1351 C CA . VAL A 1 174 ? 25.266 -1.695 0.323 1 93.75 174 VAL A CA 1
ATOM 1352 C C . VAL A 1 174 ? 24.938 -3.039 0.966 1 93.75 174 VAL A C 1
ATOM 1354 O O . VAL A 1 174 ? 25.562 -4.055 0.662 1 93.75 174 VAL A O 1
ATOM 1357 N N . VAL A 1 175 ? 23.969 -3.076 1.769 1 90.38 175 VAL A N 1
ATOM 1358 C CA . VAL A 1 175 ? 23.594 -4.293 2.484 1 90.38 175 VAL A CA 1
ATOM 1359 C C . VAL A 1 175 ? 23.125 -5.352 1.491 1 90.38 175 VAL A C 1
ATOM 1361 O O . VAL A 1 175 ? 23.516 -6.516 1.587 1 90.38 175 VAL A O 1
ATOM 1364 N N . GLU A 1 176 ? 22.375 -4.902 0.556 1 92.62 176 GLU A N 1
ATOM 1365 C CA . GLU A 1 176 ? 21.828 -5.836 -0.424 1 92.62 176 GLU A CA 1
ATOM 1366 C C . GLU A 1 176 ? 22.922 -6.398 -1.325 1 92.62 176 GLU A C 1
ATOM 1368 O O . GLU A 1 176 ? 22.922 -7.586 -1.65 1 92.62 176 GLU A O 1
ATOM 1373 N N . GLU A 1 177 ? 23.844 -5.566 -1.709 1 94.25 177 GLU A N 1
ATOM 1374 C CA . GLU A 1 177 ? 24.922 -6.016 -2.574 1 94.25 177 GLU A CA 1
ATOM 1375 C C . GLU A 1 177 ? 25.844 -6.988 -1.844 1 94.25 177 GLU A C 1
ATOM 1377 O O . GLU A 1 177 ? 26.609 -7.719 -2.475 1 94.25 177 GLU A O 1
ATOM 1382 N N . ILE A 1 178 ? 25.719 -7.008 -0.566 1 91.62 178 ILE A N 1
ATOM 1383 C CA . ILE A 1 178 ? 26.5 -7.949 0.221 1 91.62 178 ILE A CA 1
ATOM 1384 C C . ILE A 1 178 ? 25.703 -9.234 0.436 1 91.62 178 ILE A C 1
ATOM 1386 O O . ILE A 1 178 ? 26.219 -10.336 0.254 1 91.62 178 ILE A O 1
ATOM 1390 N N . LEU A 1 179 ? 24.422 -9.133 0.736 1 89.75 179 LEU A N 1
ATOM 1391 C CA . LEU A 1 179 ? 23.609 -10.273 1.147 1 89.75 179 LEU A CA 1
ATOM 1392 C C . LEU A 1 179 ? 23.219 -11.133 -0.053 1 89.75 179 LEU A C 1
ATOM 1394 O O . LEU A 1 179 ? 23.125 -12.359 0.063 1 89.75 179 LEU A O 1
ATOM 1398 N N . LEU A 1 180 ? 23 -10.539 -1.189 1 92.19 180 LEU A N 1
ATOM 1399 C CA . LEU A 1 180 ? 22.516 -11.258 -2.361 1 92.19 180 LEU A CA 1
ATOM 1400 C C . LEU A 1 180 ? 23.547 -12.273 -2.842 1 92.19 180 LEU A C 1
ATOM 1402 O O . LEU A 1 180 ? 23.234 -13.453 -3.033 1 92.19 180 LEU A O 1
ATOM 1406 N N . PRO A 1 181 ? 24.859 -11.859 -2.998 1 92.19 181 PRO A N 1
ATOM 1407 C CA . PRO A 1 181 ? 25.859 -12.852 -3.408 1 92.19 181 PRO A CA 1
ATOM 1408 C C . PRO A 1 181 ? 26.047 -13.961 -2.373 1 92.19 181 PRO A C 1
ATOM 1410 O O . PRO A 1 181 ? 26.531 -15.047 -2.705 1 92.19 181 PRO A O 1
ATOM 1413 N N . MET A 1 182 ? 25.625 -13.719 -1.173 1 90.25 182 MET A N 1
ATOM 1414 C CA . MET A 1 182 ? 25.734 -14.727 -0.121 1 90.25 182 MET A CA 1
ATOM 1415 C C . MET A 1 182 ? 24.625 -15.758 -0.221 1 90.25 182 MET A C 1
ATOM 1417 O O . MET A 1 182 ? 24.656 -16.781 0.451 1 90.25 182 MET A O 1
ATOM 1421 N N . GLY A 1 183 ? 23.609 -15.477 -1.011 1 88.44 183 GLY A N 1
ATOM 1422 C CA . GLY A 1 183 ? 22.562 -16.453 -1.279 1 88.44 183 GLY A CA 1
ATOM 1423 C C . GLY A 1 183 ? 21.484 -16.453 -0.221 1 88.44 183 GLY A C 1
ATOM 1424 O O . GLY A 1 183 ? 20.812 -17.469 -0.016 1 88.44 183 GLY A O 1
ATOM 1425 N N . VAL A 1 184 ? 21.266 -15.383 0.51 1 87.25 184 VAL A N 1
ATOM 1426 C CA . VAL A 1 184 ? 20.25 -15.281 1.552 1 87.25 184 VAL A CA 1
ATOM 1427 C C . VAL A 1 184 ? 18.859 -15.195 0.915 1 87.25 184 VAL A C 1
ATOM 1429 O O . VAL A 1 184 ? 17.906 -15.758 1.432 1 87.25 184 VAL A O 1
ATOM 1432 N N . TYR A 1 185 ? 18.719 -14.469 -0.085 1 90.12 185 TYR A N 1
ATOM 1433 C CA . TYR A 1 185 ? 17.531 -14.375 -0.916 1 90.12 185 TYR A CA 1
ATOM 1434 C C . TYR A 1 185 ? 17.891 -14.078 -2.363 1 90.12 185 TYR A C 1
ATOM 1436 O O . TYR A 1 185 ? 19.062 -13.883 -2.688 1 90.12 185 TYR A O 1
ATOM 1444 N N . HIS A 1 186 ? 16.891 -14.164 -3.195 1 92.75 186 HIS A N 1
ATOM 1445 C CA . HIS A 1 186 ? 17.094 -14.031 -4.633 1 92.75 186 HIS A CA 1
ATOM 1446 C C . HIS A 1 186 ? 15.953 -13.258 -5.281 1 92.75 186 HIS A C 1
ATOM 1448 O O . HIS A 1 186 ? 14.789 -13.477 -4.945 1 92.75 186 HIS A O 1
ATOM 1454 N N . TYR A 1 187 ? 16.359 -12.32 -6.125 1 95.31 187 TYR A N 1
ATOM 1455 C CA .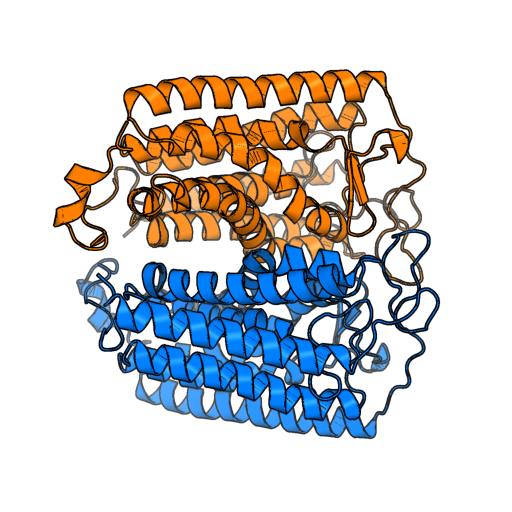 TYR A 1 187 ? 15.375 -11.625 -6.941 1 95.31 187 TYR A CA 1
ATOM 1456 C C . TYR A 1 187 ? 15.164 -12.336 -8.273 1 95.31 187 TYR A C 1
ATOM 1458 O O . TYR A 1 187 ? 16.125 -12.562 -9.016 1 95.31 187 TYR A O 1
ATOM 1466 N N . TYR A 1 188 ? 14.008 -12.742 -8.531 1 95.81 188 TYR A N 1
ATOM 1467 C CA . TYR A 1 188 ? 13.664 -13.359 -9.805 1 95.81 188 TYR A CA 1
ATOM 1468 C C . TYR A 1 188 ? 12.625 -12.531 -10.555 1 95.81 188 TYR A C 1
ATOM 1470 O O . TYR A 1 188 ? 12.227 -11.461 -10.086 1 95.81 188 TYR A O 1
ATOM 1478 N N . GLY A 1 189 ? 12.211 -12.922 -11.75 1 96.38 189 GLY A N 1
ATOM 1479 C CA . GLY A 1 189 ? 11.352 -12.109 -12.586 1 96.38 189 GLY A CA 1
ATOM 1480 C C . GLY A 1 189 ? 12.102 -11.039 -13.359 1 96.38 189 GLY A C 1
ATOM 1481 O O . GLY A 1 189 ? 13.336 -10.992 -13.328 1 96.38 189 GLY A O 1
ATOM 1482 N N . ASN A 1 190 ? 11.445 -10.195 -14.07 1 96.19 190 ASN A N 1
ATOM 1483 C CA . ASN A 1 190 ? 12.055 -9.148 -14.883 1 96.19 190 ASN A CA 1
ATOM 1484 C C . ASN A 1 190 ? 12.336 -7.891 -14.062 1 96.19 190 ASN A C 1
ATOM 1486 O O . ASN A 1 190 ? 11.703 -6.852 -14.273 1 96.19 190 ASN A O 1
ATOM 1490 N N . GLN A 1 191 ? 13.336 -8.016 -13.25 1 97.12 191 GLN A N 1
ATOM 1491 C CA . GLN A 1 191 ? 13.703 -6.938 -12.328 1 97.12 191 GLN A CA 1
ATOM 1492 C C . GLN A 1 191 ? 14.305 -5.754 -13.086 1 97.12 191 GLN A C 1
ATOM 1494 O O . GLN A 1 191 ? 15.297 -5.91 -13.805 1 97.12 191 GLN A O 1
ATOM 1499 N N . PRO A 1 192 ? 13.75 -4.617 -12.867 1 96.31 192 PRO A N 1
ATOM 1500 C CA . PRO A 1 192 ? 14.352 -3.451 -13.516 1 96.31 192 PRO A CA 1
ATOM 1501 C C . PRO A 1 192 ? 15.477 -2.828 -12.695 1 96.31 192 PRO A C 1
ATOM 1503 O O . PRO A 1 192 ? 15.555 -3.051 -11.484 1 96.31 192 PRO A O 1
ATOM 1506 N N . LEU A 1 193 ? 16.422 -2.1 -13.336 1 95.69 193 LEU A N 1
ATOM 1507 C CA . LEU A 1 193 ? 17.422 -1.207 -12.75 1 95.69 193 LEU A CA 1
ATOM 1508 C C . LEU A 1 193 ? 18.453 -1.995 -11.945 1 95.69 193 LEU A C 1
ATOM 1510 O O . LEU A 1 193 ? 18.812 -1.6 -10.836 1 95.69 193 LEU A O 1
ATOM 1514 N N . VAL A 1 194 ? 18.719 -3.162 -12.406 1 95.12 194 VAL A N 1
ATOM 1515 C CA . VAL A 1 194 ? 19.938 -3.801 -11.922 1 95.12 194 VAL A CA 1
ATOM 1516 C C . VAL A 1 194 ? 21.156 -3.135 -12.547 1 95.12 194 VAL A C 1
ATOM 1518 O O . VAL A 1 194 ? 21.391 -3.244 -13.75 1 95.12 194 VAL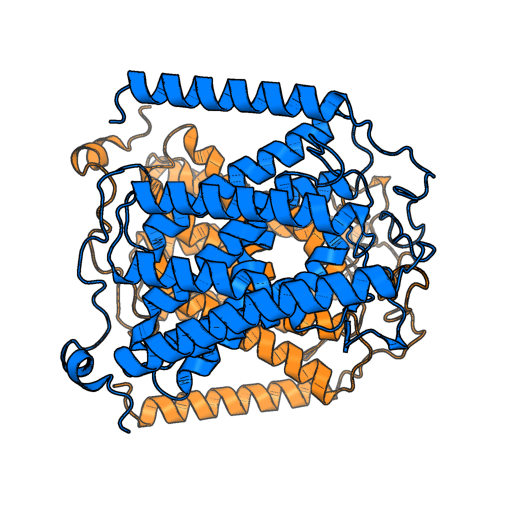 A O 1
ATOM 1521 N N . ILE A 1 195 ? 21.922 -2.48 -11.672 1 92.19 195 ILE A N 1
ATOM 1522 C CA . ILE A 1 195 ? 22.922 -1.581 -12.227 1 92.19 195 ILE A CA 1
ATOM 1523 C C . ILE A 1 195 ? 24.312 -2.084 -11.867 1 92.19 195 ILE A C 1
ATOM 1525 O O . ILE A 1 195 ? 25.203 -2.146 -12.727 1 92.19 195 ILE A O 1
ATOM 1529 N N . LEU A 1 196 ? 24.578 -2.412 -10.664 1 90.88 196 LEU A N 1
ATOM 1530 C CA . LEU A 1 196 ? 25.906 -2.783 -10.227 1 90.88 196 LEU A CA 1
ATOM 1531 C C . LEU A 1 196 ? 26.125 -4.285 -10.367 1 90.88 196 LEU A C 1
ATOM 1533 O O . LEU A 1 196 ? 26.719 -4.746 -11.344 1 90.88 196 LEU A O 1
ATOM 1537 N N . ASN A 1 197 ? 25.5 -5.043 -9.469 1 91.81 197 ASN A N 1
ATOM 1538 C CA . ASN A 1 197 ? 25.734 -6.48 -9.508 1 91.81 197 ASN A CA 1
ATOM 1539 C C . ASN A 1 197 ? 24.438 -7.266 -9.539 1 91.81 197 ASN A C 1
ATOM 1541 O O . ASN A 1 197 ? 24.016 -7.742 -10.602 1 91.81 197 ASN A O 1
ATOM 1545 N N . MET A 1 198 ? 23.703 -7.219 -8.445 1 92.88 198 MET A N 1
ATOM 1546 C CA . MET A 1 198 ? 22.531 -8.094 -8.398 1 92.88 198 MET A CA 1
ATOM 1547 C C . MET A 1 198 ? 21.297 -7.336 -7.91 1 92.88 198 MET A C 1
ATOM 1549 O O . MET A 1 198 ? 20.172 -7.695 -8.242 1 92.88 198 MET A O 1
ATOM 1553 N N . PHE A 1 199 ? 21.516 -6.277 -7.18 1 95.56 199 PHE A N 1
ATOM 1554 C CA . PHE A 1 199 ? 20.422 -5.617 -6.477 1 95.56 199 PHE A CA 1
ATOM 1555 C C . PHE A 1 199 ? 19.672 -4.676 -7.414 1 95.56 199 PHE A C 1
ATOM 1557 O O . PHE A 1 199 ? 20.266 -3.768 -7.992 1 95.56 199 PHE A O 1
ATOM 1564 N N . PRO A 1 200 ? 18.344 -4.902 -7.621 1 96.81 200 PRO A N 1
ATOM 1565 C CA . PRO A 1 200 ? 17.562 -3.924 -8.375 1 96.81 200 PRO A CA 1
ATOM 1566 C C . PRO A 1 200 ? 17.359 -2.619 -7.605 1 96.81 200 PRO A C 1
ATOM 1568 O O . PRO A 1 200 ? 16.766 -2.625 -6.516 1 96.81 200 PRO A O 1
ATOM 1571 N N . TRP A 1 201 ? 17.656 -1.526 -8.086 1 96.12 201 TRP A N 1
ATOM 1572 C CA . TRP A 1 201 ? 17.781 -0.252 -7.387 1 96.12 201 TRP A CA 1
ATOM 1573 C C . TRP A 1 201 ? 16.406 0.318 -7.055 1 96.12 201 TRP A C 1
ATOM 1575 O O . TRP A 1 201 ? 16.281 1.188 -6.191 1 96.12 201 TRP A O 1
ATOM 1585 N N . TRP A 1 202 ? 15.391 -0.113 -7.781 1 96.19 202 TRP A N 1
ATOM 1586 C CA . TRP A 1 202 ? 14.078 0.449 -7.492 1 96.19 202 TRP A CA 1
ATOM 1587 C C . TRP A 1 202 ? 13.672 0.157 -6.051 1 96.19 202 TRP A C 1
ATOM 1589 O O . TRP A 1 202 ? 12.906 0.919 -5.449 1 96.19 202 TRP A O 1
ATOM 1599 N N . TRP A 1 203 ? 14.148 -0.973 -5.473 1 97 203 TRP A N 1
ATOM 1600 C CA . TRP A 1 203 ? 13.812 -1.401 -4.117 1 97 203 TRP A CA 1
ATOM 1601 C C . TRP A 1 203 ? 14.242 -0.353 -3.098 1 97 203 TRP A C 1
ATOM 1603 O O . TRP A 1 203 ? 13.703 -0.305 -1.987 1 97 203 TRP A O 1
ATOM 1613 N N . MET A 1 204 ? 15.195 0.475 -3.402 1 96.62 204 MET A N 1
ATOM 1614 C CA . MET A 1 204 ? 15.719 1.464 -2.465 1 96.62 204 MET A CA 1
ATOM 1615 C C . MET A 1 204 ? 14.625 2.445 -2.045 1 96.62 204 MET A C 1
ATOM 1617 O O . MET A 1 204 ? 14.57 2.854 -0.885 1 96.62 204 MET A O 1
ATOM 1621 N N . ALA A 1 205 ? 13.797 2.746 -2.982 1 96.75 205 ALA A N 1
ATOM 1622 C CA . ALA A 1 205 ? 12.789 3.773 -2.727 1 96.75 205 ALA A CA 1
ATOM 1623 C C . ALA A 1 205 ? 11.734 3.271 -1.746 1 96.75 205 ALA A C 1
ATOM 1625 O O . ALA A 1 205 ? 11.555 3.844 -0.667 1 96.75 205 ALA A O 1
ATOM 1626 N N . PRO A 1 206 ? 11.023 2.199 -2.055 1 97.94 206 PRO A N 1
ATOM 1627 C CA . PRO A 1 206 ? 9.977 1.796 -1.117 1 97.94 206 PRO A CA 1
ATOM 1628 C C . PRO A 1 206 ? 10.531 1.338 0.23 1 97.94 206 PRO A C 1
ATOM 1630 O O . PRO A 1 206 ? 9.906 1.571 1.27 1 97.94 206 PRO A O 1
ATOM 1633 N N . ASN A 1 207 ? 11.688 0.712 0.272 1 96.44 207 ASN A N 1
ATOM 1634 C CA . ASN A 1 207 ? 12.273 0.275 1.532 1 96.44 207 ASN A CA 1
ATOM 1635 C C . ASN A 1 207 ? 12.578 1.457 2.447 1 96.44 207 ASN A C 1
ATOM 1637 O O . ASN A 1 207 ? 12.18 1.466 3.613 1 96.44 207 ASN A O 1
ATOM 1641 N N . SER A 1 208 ? 13.25 2.406 1.899 1 97.62 208 SER A N 1
ATOM 1642 C CA . SER A 1 208 ? 13.695 3.545 2.693 1 97.62 208 SER A CA 1
ATOM 1643 C C . SER A 1 208 ? 12.523 4.438 3.09 1 97.62 208 SER A C 1
ATOM 1645 O O . SER A 1 208 ? 12.398 4.824 4.254 1 97.62 208 SER A O 1
ATOM 1647 N N . ILE A 1 209 ? 11.688 4.68 2.148 1 98.44 209 ILE A N 1
ATOM 1648 C CA . ILE A 1 209 ? 10.602 5.621 2.393 1 98.44 209 ILE A CA 1
ATOM 1649 C C . ILE A 1 209 ? 9.555 4.977 3.303 1 98.44 209 ILE A C 1
ATOM 1651 O O . ILE A 1 209 ? 8.961 5.648 4.145 1 98.44 209 ILE A O 1
ATOM 1655 N N . GLY A 1 210 ? 9.367 3.676 3.127 1 97.94 210 GLY A N 1
ATOM 1656 C CA . GLY A 1 210 ? 8.477 2.973 4.031 1 97.94 210 GLY A CA 1
ATOM 1657 C C . GLY A 1 210 ? 8.898 3.062 5.484 1 97.94 210 GLY A C 1
ATOM 1658 O O . GLY A 1 210 ? 8.086 3.363 6.359 1 97.94 210 GLY A O 1
ATOM 1659 N N . VAL A 1 211 ? 10.148 2.871 5.703 1 96.94 211 VAL A N 1
ATOM 1660 C CA . VAL A 1 211 ? 10.695 2.926 7.051 1 96.94 211 VAL A CA 1
ATOM 1661 C C . VAL A 1 211 ? 10.672 4.363 7.559 1 96.94 211 VAL A C 1
ATOM 1663 O O . VAL A 1 211 ? 10.391 4.609 8.734 1 96.94 211 VAL A O 1
ATOM 1666 N N . PHE A 1 212 ? 10.969 5.273 6.699 1 98.5 212 PHE A N 1
ATOM 1667 C CA . PHE A 1 212 ? 10.898 6.684 7.062 1 98.5 212 PHE A CA 1
ATOM 1668 C C . PHE A 1 212 ? 9.492 7.059 7.5 1 98.5 212 PHE A C 1
ATOM 1670 O O . PHE A 1 212 ? 9.305 7.742 8.508 1 98.5 212 PHE A O 1
ATOM 1677 N N . LEU A 1 213 ? 8.5 6.633 6.742 1 98.38 213 LEU A N 1
ATOM 1678 C CA . LEU A 1 213 ? 7.113 6.945 7.059 1 98.38 213 LEU A CA 1
ATOM 1679 C C . LEU A 1 213 ? 6.727 6.379 8.422 1 98.38 213 LEU A C 1
ATOM 1681 O O . LEU A 1 213 ? 6.023 7.035 9.195 1 98.38 213 LEU A O 1
ATOM 1685 N N . ALA A 1 214 ? 7.145 5.16 8.688 1 98 214 ALA A N 1
ATOM 1686 C CA . ALA A 1 214 ? 6.852 4.543 9.984 1 98 214 ALA A CA 1
ATOM 1687 C C . ALA A 1 214 ? 7.328 5.426 11.133 1 98 214 ALA A C 1
ATOM 1689 O O . ALA A 1 214 ? 6.578 5.684 12.078 1 98 214 ALA A O 1
ATOM 1690 N N . THR A 1 215 ? 8.516 5.914 10.984 1 98.12 215 THR A N 1
ATOM 1691 C CA . THR A 1 215 ? 9.094 6.754 12.031 1 98.12 215 THR A CA 1
ATOM 1692 C C . THR A 1 215 ? 8.398 8.109 12.078 1 98.12 215 THR A C 1
ATOM 1694 O O . THR A 1 215 ? 8.125 8.633 13.156 1 98.12 215 THR A O 1
ATOM 1697 N N . ALA A 1 216 ? 8.133 8.656 10.938 1 97.62 216 ALA A N 1
ATOM 1698 C CA . ALA A 1 216 ? 7.469 9.953 10.875 1 97.62 216 ALA A CA 1
ATOM 1699 C C . ALA A 1 216 ? 6.098 9.906 11.539 1 97.62 216 ALA A C 1
ATOM 1701 O O . ALA A 1 216 ? 5.738 10.812 12.297 1 97.62 216 ALA A O 1
ATOM 1702 N N . LEU A 1 217 ? 5.367 8.883 11.289 1 96.88 217 LEU A N 1
ATOM 1703 C CA . LEU A 1 217 ? 4.047 8.75 11.891 1 96.88 217 LEU A CA 1
ATOM 1704 C C . LEU A 1 217 ? 4.156 8.547 13.398 1 96.88 217 LEU A C 1
ATOM 1706 O O . LEU A 1 217 ? 3.393 9.125 14.164 1 96.88 217 LEU A O 1
ATOM 1710 N N . ALA A 1 218 ? 5.062 7.691 13.742 1 96.69 218 ALA A N 1
ATOM 1711 C CA . ALA A 1 218 ? 5.262 7.477 15.18 1 96.69 218 ALA A CA 1
ATOM 1712 C C . ALA A 1 218 ? 5.625 8.781 15.883 1 96.69 218 ALA A C 1
ATOM 1714 O O . ALA A 1 218 ? 5.141 9.055 16.984 1 96.69 218 ALA A O 1
ATOM 1715 N N . TYR A 1 219 ? 6.48 9.523 15.258 1 96.12 219 TYR A N 1
ATOM 1716 C CA . TYR A 1 219 ? 6.875 10.82 15.797 1 96.12 219 TYR A CA 1
ATOM 1717 C C . TYR A 1 219 ? 5.676 11.758 15.898 1 96.12 219 TYR A C 1
ATOM 1719 O O . TYR A 1 219 ? 5.492 12.422 16.922 1 96.12 219 TYR A O 1
ATOM 1727 N N . CYS A 1 220 ? 4.871 11.789 14.883 1 93.88 220 CYS A N 1
ATOM 1728 C CA . CYS A 1 220 ? 3.717 12.68 14.852 1 93.88 220 CYS A CA 1
ATOM 1729 C C . CYS A 1 220 ? 2.695 12.281 15.914 1 93.88 220 CYS A C 1
ATOM 1731 O O . CYS A 1 220 ? 2.033 13.141 16.5 1 93.88 220 CYS A O 1
ATOM 1733 N N . TYR A 1 221 ? 2.607 11.039 16.156 1 93.69 221 TYR A N 1
ATOM 1734 C CA . TYR A 1 221 ? 1.606 10.57 17.109 1 93.69 221 TYR A CA 1
ATOM 1735 C C . TYR A 1 221 ? 2.246 10.219 18.453 1 93.69 221 TYR A C 1
ATOM 1737 O O . TYR A 1 221 ? 1.689 9.438 19.219 1 93.69 221 TYR A O 1
ATOM 1745 N N . ARG A 1 222 ? 3.363 10.711 18.703 1 92.75 222 ARG A N 1
ATOM 1746 C CA . ARG A 1 222 ? 4.125 10.352 19.891 1 92.75 222 ARG A CA 1
ATOM 1747 C C . ARG A 1 222 ? 3.357 10.703 21.156 1 92.75 222 ARG A C 1
ATOM 1749 O O . ARG A 1 222 ? 3.492 10.023 22.188 1 92.75 222 ARG A O 1
ATOM 1756 N N . SER A 1 223 ? 2.508 11.672 21.156 1 90.62 223 SER A N 1
ATOM 1757 C CA . SER A 1 223 ? 1.727 12.062 22.312 1 90.62 223 SER A CA 1
ATOM 1758 C C . SER A 1 223 ? 0.636 11.047 22.625 1 90.62 223 SER A C 1
ATOM 1760 O O . SER A 1 223 ? 0.185 10.93 23.766 1 90.62 223 SER A O 1
ATOM 1762 N N . LEU A 1 224 ? 0.253 10.367 21.609 1 89.62 224 LEU A N 1
ATOM 1763 C CA . LEU A 1 224 ? -0.754 9.328 21.781 1 89.62 224 LEU A CA 1
ATOM 1764 C C . LEU A 1 224 ? -0.102 7.996 22.141 1 89.62 224 LEU A C 1
ATOM 1766 O O . LEU A 1 224 ? -0.709 7.168 22.828 1 89.62 224 LEU A O 1
ATOM 1770 N N . LEU A 1 225 ? 1.117 7.871 21.672 1 92.31 225 LEU A N 1
ATOM 1771 C CA . LEU A 1 225 ? 1.844 6.621 21.844 1 92.31 225 LEU A CA 1
ATOM 1772 C C . LEU A 1 225 ? 2.605 6.609 23.156 1 92.31 225 LEU A C 1
ATOM 1774 O O . LEU A 1 225 ? 3.83 6.477 23.172 1 92.31 225 LEU A O 1
ATOM 1778 N N . VAL A 1 226 ? 1.872 6.703 24.203 1 91.38 226 VAL A N 1
ATOM 1779 C CA . VAL A 1 226 ? 2.436 6.719 25.547 1 91.38 226 VAL A CA 1
ATOM 1780 C C . VAL A 1 226 ? 1.919 5.52 26.344 1 91.38 226 VAL A C 1
ATOM 1782 O O . VAL A 1 226 ? 0.789 5.07 26.141 1 91.38 226 VAL A O 1
ATOM 1785 N N . GLY A 1 227 ? 2.795 5.008 27.281 1 91.44 227 GLY A N 1
ATOM 1786 C CA . GLY A 1 227 ? 2.418 3.834 28.047 1 91.44 227 GLY A CA 1
ATOM 1787 C C . GLY A 1 227 ? 2.199 2.604 27.188 1 91.44 227 GLY A C 1
ATOM 1788 O O . GLY A 1 227 ? 3.002 2.309 26.312 1 91.44 227 GLY A O 1
ATOM 1789 N N . TRP A 1 228 ? 1.124 1.96 27.484 1 91.56 228 TRP A N 1
ATOM 1790 C CA . TRP A 1 228 ? 0.879 0.707 26.781 1 91.56 228 TRP A CA 1
ATOM 1791 C C . TRP A 1 228 ? 0.487 0.967 25.328 1 91.56 228 TRP A C 1
ATOM 1793 O O . TRP A 1 228 ? 0.597 0.078 24.484 1 91.56 228 TRP A O 1
ATOM 1803 N N . LYS A 1 229 ? 0.11 2.154 24.969 1 93.5 229 LYS A N 1
ATOM 1804 C CA . LYS A 1 229 ? -0.325 2.49 23.609 1 93.5 229 LYS A CA 1
ATOM 1805 C C . LYS A 1 229 ? 0.85 2.48 22.641 1 93.5 229 LYS A C 1
ATOM 1807 O O . LYS A 1 229 ? 0.655 2.439 21.422 1 93.5 229 LYS A O 1
ATOM 1812 N N . VAL A 1 230 ? 2.07 2.473 23.188 1 95.06 230 VAL A N 1
ATOM 1813 C CA . VAL A 1 230 ? 3.268 2.475 22.359 1 95.06 230 VAL A CA 1
ATOM 1814 C C . VAL A 1 230 ? 3.355 1.165 21.578 1 95.06 230 VAL A C 1
ATOM 1816 O O . VAL A 1 230 ? 4.016 1.099 20.531 1 95.06 230 VAL A O 1
ATOM 1819 N N . VAL A 1 231 ? 2.611 0.182 22.031 1 93.56 231 VAL A N 1
ATOM 1820 C CA . VAL A 1 231 ? 2.572 -1.094 21.312 1 93.56 231 VAL A CA 1
ATOM 1821 C C . VAL A 1 231 ? 1.963 -0.898 19.938 1 93.56 231 VAL A C 1
ATOM 1823 O O . VAL A 1 231 ? 2.203 -1.697 19.031 1 93.56 231 VAL A O 1
ATOM 1826 N N . GLY A 1 232 ? 1.222 0.178 19.766 1 94.81 232 GLY A N 1
ATOM 1827 C CA . GLY A 1 232 ? 0.649 0.514 18.469 1 94.81 232 GLY A CA 1
ATOM 1828 C C . GLY A 1 232 ? 1.692 0.689 17.375 1 94.81 232 GLY A C 1
ATOM 1829 O O . GLY A 1 232 ? 1.405 0.488 16.203 1 94.81 232 GLY A O 1
ATOM 1830 N N . VAL A 1 233 ? 2.91 0.916 17.812 1 96.31 233 VAL A N 1
ATOM 1831 C CA . VAL A 1 233 ? 4 1.109 16.859 1 96.31 233 VAL A CA 1
ATOM 1832 C C . VAL A 1 233 ? 4.32 -0.21 16.172 1 96.31 233 VAL A C 1
ATOM 1834 O O . VAL A 1 233 ? 4.734 -0.221 15 1 96.31 233 VAL A O 1
ATOM 1837 N N . MET A 1 234 ? 4.039 -1.313 16.844 1 94.75 234 MET A N 1
ATOM 1838 C CA . MET A 1 234 ? 4.273 -2.637 16.266 1 94.75 234 MET A CA 1
ATOM 1839 C C . MET A 1 234 ? 3.369 -2.875 15.07 1 94.75 234 MET A C 1
ATOM 1841 O O . MET A 1 234 ? 3.709 -3.654 14.18 1 94.75 234 MET A O 1
ATOM 1845 N N . PHE A 1 235 ? 2.254 -2.137 14.992 1 95.19 235 PHE A N 1
ATOM 1846 C CA . PHE A 1 235 ? 1.339 -2.234 13.859 1 95.19 235 PHE A CA 1
ATOM 1847 C C . PHE A 1 235 ? 1.603 -1.124 12.852 1 95.19 235 PHE A C 1
ATOM 1849 O O . PHE A 1 235 ? 1.517 -1.345 11.641 1 95.19 235 PHE A O 1
ATOM 1856 N N . LEU A 1 236 ? 1.996 -0.025 13.383 1 96.38 236 LEU A N 1
ATOM 1857 C CA . LEU A 1 236 ? 2.195 1.153 12.547 1 96.38 236 LEU A CA 1
ATOM 1858 C C . LEU A 1 236 ? 3.338 0.933 11.562 1 96.38 236 LEU A C 1
ATOM 1860 O O . LEU A 1 236 ? 3.268 1.38 10.414 1 96.38 236 LEU A O 1
ATOM 1864 N N . THR A 1 237 ? 4.355 0.235 12.008 1 96.5 237 THR A N 1
ATOM 1865 C CA . THR A 1 237 ? 5.543 0.041 11.18 1 96.5 237 THR A CA 1
ATOM 1866 C C . THR A 1 237 ? 5.219 -0.798 9.953 1 96.5 237 THR A C 1
ATOM 1868 O O . THR A 1 237 ? 5.418 -0.352 8.82 1 96.5 237 THR A O 1
ATOM 1871 N N . PRO A 1 238 ? 4.648 -1.998 10.125 1 95.75 238 PRO A N 1
ATOM 1872 C CA . PRO A 1 238 ? 4.312 -2.764 8.922 1 95.75 238 PRO A CA 1
ATOM 1873 C C . PRO A 1 238 ? 3.246 -2.08 8.062 1 95.75 238 PRO A C 1
ATOM 1875 O O . PRO A 1 238 ? 3.283 -2.174 6.836 1 95.75 238 PRO A O 1
ATOM 1878 N N . MET A 1 239 ? 2.32 -1.349 8.68 1 97.81 239 MET A N 1
ATOM 1879 C CA . MET A 1 239 ? 1.292 -0.615 7.945 1 97.81 239 MET A CA 1
ATOM 1880 C C . MET A 1 239 ? 1.914 0.469 7.074 1 97.81 239 MET A C 1
ATOM 1882 O O . MET A 1 239 ? 1.54 0.625 5.91 1 97.81 239 MET A O 1
ATOM 1886 N N . SER A 1 240 ? 2.9 1.141 7.633 1 98 240 SER A N 1
ATOM 1887 C CA . SER A 1 240 ? 3.568 2.223 6.914 1 98 240 SER A CA 1
ATOM 1888 C C . SER A 1 240 ? 4.371 1.69 5.734 1 98 240 SER A C 1
ATOM 1890 O O . SER A 1 240 ? 4.312 2.244 4.637 1 98 240 SER A O 1
ATOM 1892 N N . VAL A 1 241 ? 5.055 0.639 5.957 1 97.31 241 VAL A N 1
ATOM 1893 C CA . VAL A 1 241 ? 5.844 0.033 4.891 1 97.31 241 VAL A CA 1
ATOM 1894 C C . VAL A 1 241 ? 4.918 -0.478 3.787 1 97.31 241 VAL A C 1
ATOM 1896 O O . VAL A 1 241 ? 5.137 -0.201 2.605 1 97.31 241 VAL A O 1
ATOM 1899 N N . GLY A 1 242 ? 3.885 -1.153 4.191 1 97.62 242 GLY A N 1
ATOM 1900 C CA . GLY A 1 242 ? 2.914 -1.623 3.219 1 97.62 242 GLY A CA 1
ATOM 1901 C C . GLY A 1 242 ? 2.271 -0.5 2.426 1 97.62 242 GLY A C 1
ATOM 1902 O O . GLY A 1 242 ? 2.043 -0.635 1.223 1 97.62 242 GLY A O 1
ATOM 1903 N N . ALA A 1 243 ? 2.002 0.573 3.115 1 98.31 243 ALA A N 1
ATOM 1904 C CA . ALA A 1 243 ? 1.382 1.721 2.459 1 98.31 243 ALA A CA 1
ATOM 1905 C C . ALA A 1 243 ? 2.26 2.248 1.328 1 98.31 243 ALA A C 1
ATOM 1907 O O . ALA A 1 243 ? 1.768 2.549 0.239 1 98.31 243 ALA A O 1
ATOM 1908 N N . ILE A 1 244 ? 3.535 2.367 1.59 1 98.62 244 ILE A N 1
ATOM 1909 C CA . ILE A 1 244 ? 4.434 2.941 0.595 1 98.62 244 ILE A CA 1
ATOM 1910 C C . ILE A 1 244 ? 4.582 1.98 -0.582 1 98.62 244 ILE A C 1
ATOM 1912 O O . ILE A 1 244 ? 4.562 2.4 -1.741 1 98.62 244 ILE A O 1
ATOM 1916 N N . TYR A 1 245 ? 4.676 0.713 -0.32 1 98.38 245 TYR A N 1
ATOM 1917 C CA . TYR A 1 245 ? 4.742 -0.253 -1.41 1 98.38 245 TYR A CA 1
ATOM 1918 C C . TYR A 1 245 ? 3.484 -0.193 -2.27 1 98.38 245 TYR A C 1
ATOM 1920 O O . TYR A 1 245 ? 3.564 -0.174 -3.5 1 98.38 245 TYR A O 1
ATOM 1928 N N . GLY A 1 246 ? 2.352 -0.127 -1.594 1 97.5 246 GLY A N 1
ATOM 1929 C CA . GLY A 1 246 ? 1.107 -0.031 -2.342 1 97.5 246 GLY A CA 1
ATOM 1930 C C . GLY A 1 246 ? 0.98 1.261 -3.125 1 97.5 246 GLY A C 1
ATOM 1931 O O . GLY A 1 246 ? 0.39 1.281 -4.207 1 97.5 246 GLY A O 1
ATOM 1932 N N . PHE A 1 247 ? 1.612 2.264 -2.594 1 98.06 247 PHE A N 1
ATOM 1933 C CA . PHE A 1 247 ? 1.502 3.602 -3.162 1 98.06 247 PHE A CA 1
ATOM 1934 C C . PHE A 1 247 ? 2.354 3.729 -4.418 1 98.06 247 PHE A C 1
ATOM 1936 O O . PHE A 1 247 ? 1.96 4.398 -5.379 1 98.06 247 PHE A O 1
ATOM 1943 N N . ILE A 1 248 ? 3.473 3.041 -4.461 1 97.94 248 ILE A N 1
ATOM 1944 C CA . ILE A 1 248 ? 4.383 3.479 -5.512 1 97.94 248 ILE A CA 1
ATOM 1945 C C . ILE A 1 248 ? 4.789 2.285 -6.375 1 97.94 248 ILE A C 1
ATOM 1947 O O . ILE A 1 248 ? 5.359 2.457 -7.453 1 97.94 248 ILE A O 1
ATOM 1951 N N . CYS A 1 249 ? 4.465 1.052 -6.047 1 97.81 249 CYS A N 1
ATOM 1952 C CA . CYS A 1 249 ? 5.188 -0.059 -6.656 1 97.81 249 CYS A CA 1
ATOM 1953 C C . CYS A 1 249 ? 4.371 -0.695 -7.773 1 97.81 249 CYS A C 1
ATOM 1955 O O . CYS A 1 249 ? 4.859 -1.573 -8.484 1 97.81 249 CYS A O 1
ATOM 1957 N N . PHE A 1 250 ? 3.186 -0.306 -8.047 1 94.94 250 PHE A N 1
ATOM 1958 C CA . PHE A 1 250 ? 2.369 -0.987 -9.047 1 94.94 250 PHE A CA 1
ATOM 1959 C C . PHE A 1 250 ? 3.041 -0.945 -10.414 1 94.94 250 PHE A C 1
ATOM 1961 O O . PHE A 1 250 ? 3.01 -1.929 -11.156 1 94.94 250 PHE A O 1
ATOM 1968 N N . PRO A 1 251 ? 3.791 0.166 -10.812 1 96 251 PRO A N 1
ATOM 1969 C CA . PRO A 1 251 ? 4.457 0.1 -12.117 1 96 251 PRO A CA 1
ATOM 1970 C C . PRO A 1 251 ? 5.523 -0.993 -12.18 1 96 251 PRO A C 1
ATOM 1972 O O . PRO A 1 251 ? 5.594 -1.734 -13.164 1 96 251 PRO A O 1
ATOM 1975 N N . VAL A 1 252 ? 6.281 -1.06 -11.141 1 97.69 252 VAL A N 1
ATOM 1976 C CA . VAL A 1 252 ? 7.395 -2.004 -11.188 1 97.69 252 VAL A CA 1
ATOM 1977 C C . VAL A 1 252 ? 6.863 -3.434 -11.086 1 97.69 252 VAL A C 1
ATOM 1979 O O . VAL A 1 252 ? 7.445 -4.359 -11.656 1 97.69 252 VAL A O 1
ATOM 1982 N N . TRP A 1 253 ? 5.816 -3.66 -10.375 1 97.31 253 TRP A N 1
ATOM 1983 C CA . TRP A 1 253 ? 5.227 -4.992 -10.297 1 97.31 253 TRP A CA 1
ATOM 1984 C C . TRP A 1 253 ? 4.727 -5.445 -11.664 1 97.31 253 TRP A C 1
ATOM 1986 O O . TRP A 1 253 ? 4.762 -6.637 -11.984 1 97.31 253 TRP A O 1
ATOM 1996 N N . VAL A 1 254 ? 4.285 -4.508 -12.484 1 95.38 254 VAL A N 1
ATOM 1997 C CA . VAL A 1 254 ? 3.918 -4.824 -13.859 1 95.38 254 VAL A CA 1
ATOM 1998 C C . VAL A 1 254 ? 5.156 -5.258 -14.641 1 95.38 254 VAL A C 1
ATOM 2000 O O . VAL A 1 254 ? 5.109 -6.234 -15.391 1 95.38 254 VAL A O 1
ATOM 2003 N N . ALA A 1 255 ? 6.188 -4.605 -14.43 1 96.31 255 ALA A N 1
ATOM 2004 C CA . ALA A 1 255 ? 7.426 -4.93 -15.133 1 96.31 255 ALA A CA 1
ATOM 2005 C C . ALA A 1 255 ? 7.953 -6.301 -14.719 1 96.31 255 ALA A C 1
ATOM 2007 O O . ALA A 1 255 ? 8.25 -7.141 -15.562 1 96.31 255 ALA A O 1
ATOM 2008 N N . ILE A 1 256 ? 8.047 -6.547 -13.453 1 97.12 256 ILE A N 1
ATOM 2009 C CA . ILE A 1 256 ? 8.648 -7.742 -12.875 1 97.12 256 ILE A CA 1
ATOM 2010 C C . ILE A 1 256 ? 7.855 -8.977 -13.312 1 97.12 256 ILE A C 1
ATOM 2012 O O . ILE A 1 256 ? 8.438 -10.016 -13.641 1 97.12 256 ILE A O 1
ATOM 2016 N N . ASN A 1 257 ? 6.566 -8.828 -13.352 1 95.56 257 ASN A N 1
ATOM 2017 C CA . ASN A 1 257 ? 5.684 -9.969 -13.578 1 95.56 257 ASN A CA 1
ATOM 2018 C C . ASN A 1 257 ? 5.25 -10.07 -15.039 1 95.56 257 ASN A C 1
ATOM 2020 O O . ASN A 1 257 ? 4.371 -10.859 -15.375 1 95.56 257 ASN A O 1
ATOM 2024 N N . GLY A 1 258 ? 5.848 -9.258 -15.875 1 93.19 258 GLY A N 1
ATOM 2025 C CA . GLY A 1 258 ? 5.496 -9.266 -17.281 1 93.19 258 GLY A CA 1
ATOM 2026 C C . GLY A 1 258 ? 6.695 -9.445 -18.203 1 93.19 258 GLY A C 1
ATOM 2027 O O . GLY A 1 258 ? 7.84 -9.352 -17.75 1 93.19 258 GLY A O 1
ATOM 2028 N N . ASP A 1 259 ? 6.371 -9.758 -19.438 1 92 259 ASP A N 1
ATOM 2029 C CA . ASP A 1 259 ? 7.398 -9.922 -20.453 1 92 259 ASP A CA 1
ATOM 2030 C C . ASP A 1 259 ? 7.461 -8.703 -21.375 1 92 259 ASP A C 1
ATOM 2032 O O . ASP A 1 259 ? 7.207 -8.812 -22.578 1 92 259 ASP A O 1
ATOM 2036 N N . TRP A 1 260 ? 7.938 -7.645 -20.797 1 93.62 260 TRP A N 1
ATOM 2037 C CA . TRP A 1 260 ? 8.016 -6.395 -21.531 1 93.62 260 TRP A CA 1
ATOM 2038 C C . TRP A 1 260 ? 9.422 -6.164 -22.078 1 93.62 260 TRP A C 1
ATOM 2040 O O . TRP A 1 260 ? 10.383 -6.766 -21.594 1 93.62 260 TRP A O 1
ATOM 2050 N N . GLY A 1 261 ? 9.555 -5.41 -23.094 1 93.12 261 GLY A N 1
ATOM 2051 C CA . GLY A 1 261 ? 10.867 -5.047 -23.609 1 93.12 261 GLY A CA 1
ATOM 2052 C C . GLY A 1 261 ? 11.719 -4.316 -22.594 1 93.12 261 GLY A C 1
ATOM 2053 O O . GLY A 1 261 ? 11.219 -3.875 -21.562 1 93.12 261 GLY A O 1
ATOM 2054 N N . TRP A 1 262 ? 12.961 -4.223 -22.906 1 93.44 262 TRP A N 1
ATOM 2055 C CA . TRP A 1 262 ? 13.961 -3.678 -22 1 93.44 262 TRP A CA 1
ATOM 2056 C C . TRP A 1 262 ? 13.617 -2.242 -21.609 1 93.44 262 TRP A C 1
ATOM 2058 O O . TRP A 1 262 ? 13.617 -1.894 -20.422 1 93.44 262 TRP A O 1
ATOM 2068 N N . LEU A 1 263 ? 13.258 -1.426 -22.578 1 92.62 263 LEU A N 1
ATOM 2069 C CA . LEU A 1 263 ? 12.992 -0.01 -22.328 1 92.62 263 LEU A CA 1
ATOM 2070 C C . LEU A 1 263 ? 11.773 0.174 -21.438 1 92.62 263 LEU A C 1
ATOM 2072 O O . LEU A 1 263 ? 11.789 1 -20.516 1 92.62 263 LEU A O 1
ATOM 2076 N N . VAL A 1 264 ? 10.742 -0.59 -21.703 1 94.5 264 VAL A N 1
ATOM 2077 C CA . VAL A 1 264 ? 9.516 -0.503 -20.922 1 94.5 264 VAL A CA 1
ATOM 2078 C C . VAL A 1 264 ? 9.789 -0.964 -19.484 1 94.5 264 VAL A C 1
ATOM 2080 O O . VAL A 1 264 ? 9.375 -0.311 -18.531 1 94.5 264 VAL A O 1
ATOM 2083 N N . THR A 1 265 ? 10.5 -2.031 -19.344 1 95.75 265 THR A N 1
ATOM 2084 C CA . THR A 1 265 ? 10.812 -2.584 -18.031 1 95.75 265 THR A CA 1
ATOM 2085 C C . THR A 1 265 ? 11.625 -1.586 -17.203 1 95.75 265 THR A C 1
ATOM 2087 O O . THR A 1 265 ? 11.273 -1.287 -16.062 1 95.75 265 THR A O 1
ATOM 2090 N N . GLN A 1 266 ? 12.672 -1.004 -17.828 1 95.31 266 GLN A N 1
ATOM 2091 C CA . GLN A 1 266 ? 13.492 -0.033 -17.109 1 95.31 266 GLN A CA 1
ATOM 2092 C C . GLN A 1 266 ? 12.703 1.238 -16.812 1 95.31 266 GLN A C 1
ATOM 2094 O O . GLN A 1 266 ? 12.867 1.829 -15.742 1 95.31 266 GLN A O 1
ATOM 2099 N N . GLY A 1 267 ? 11.898 1.617 -17.766 1 93.88 267 GLY A N 1
ATOM 2100 C CA . GLY A 1 267 ? 11.078 2.801 -17.578 1 93.88 267 GLY A CA 1
ATOM 2101 C C . GLY A 1 267 ? 10.117 2.676 -16.406 1 93.88 267 GLY A C 1
ATOM 2102 O O . GLY A 1 267 ? 9.922 3.631 -15.648 1 93.88 267 GLY A O 1
ATOM 2103 N N . LEU A 1 268 ? 9.531 1.519 -16.234 1 95.94 268 LEU A N 1
ATOM 2104 C CA . LEU A 1 268 ? 8.602 1.278 -15.141 1 95.94 268 LEU A CA 1
ATOM 2105 C C . LEU A 1 268 ? 9.336 1.283 -13.805 1 95.94 268 LEU A C 1
ATOM 2107 O O . LEU A 1 268 ? 8.789 1.733 -12.789 1 95.94 268 LEU A O 1
ATOM 2111 N N . GLY A 1 269 ? 10.562 0.792 -13.812 1 95.81 269 GLY A N 1
ATOM 2112 C CA . GLY A 1 269 ? 11.383 0.909 -12.625 1 95.81 269 GLY A CA 1
ATOM 2113 C C . GLY A 1 269 ? 11.688 2.348 -12.242 1 95.81 269 GLY A C 1
ATOM 2114 O O . GLY A 1 269 ? 11.57 2.725 -11.078 1 95.81 269 GLY A O 1
ATOM 2115 N N . LEU A 1 270 ? 12 3.115 -13.211 1 94.12 270 LEU A N 1
ATOM 2116 C CA . LEU A 1 270 ? 12.305 4.523 -12.977 1 94.12 270 LEU A CA 1
ATOM 2117 C C . LEU A 1 270 ? 11.07 5.281 -12.516 1 94.12 270 LEU A C 1
ATOM 2119 O O . LEU A 1 270 ? 11.164 6.164 -11.664 1 94.12 270 LEU A O 1
ATOM 2123 N N . LEU A 1 271 ? 9.984 4.941 -13.141 1 93.88 271 LEU A N 1
ATOM 2124 C CA . LEU A 1 271 ? 8.734 5.566 -12.734 1 93.88 271 LEU A CA 1
ATOM 2125 C C . LEU A 1 271 ? 8.438 5.289 -11.266 1 93.88 271 LEU A C 1
ATOM 2127 O O . LEU A 1 271 ? 8 6.18 -10.539 1 93.88 271 LEU A O 1
ATOM 2131 N N . THR A 1 272 ? 8.68 4.082 -10.844 1 96.31 272 THR A N 1
ATOM 2132 C CA . THR A 1 272 ? 8.484 3.701 -9.445 1 96.31 272 THR A CA 1
ATOM 2133 C C . THR A 1 272 ? 9.375 4.531 -8.531 1 96.31 272 THR A C 1
ATOM 2135 O O . THR A 1 272 ? 8.93 5.02 -7.492 1 96.31 272 THR A O 1
ATOM 2138 N N . MET A 1 273 ? 10.602 4.762 -8.898 1 94.38 273 MET A N 1
ATOM 2139 C CA . MET A 1 273 ? 11.508 5.59 -8.117 1 94.38 273 MET A CA 1
ATOM 2140 C C . MET A 1 273 ? 11.016 7.031 -8.055 1 94.38 273 MET A C 1
ATOM 2142 O O . MET A 1 273 ? 11.07 7.668 -7.004 1 94.38 273 MET A O 1
ATOM 2146 N N . ALA A 1 274 ? 10.57 7.5 -9.164 1 93.12 274 ALA A N 1
ATOM 2147 C CA . ALA A 1 274 ? 10.023 8.852 -9.203 1 93.12 274 ALA A CA 1
ATOM 2148 C C . ALA A 1 274 ? 8.836 8.992 -8.25 1 93.12 274 ALA A C 1
ATOM 2150 O O . ALA A 1 274 ? 8.727 9.977 -7.523 1 93.12 274 ALA A O 1
ATOM 2151 N N . PHE A 1 275 ? 7.965 7.961 -8.25 1 96.31 275 PHE A N 1
ATOM 2152 C CA . PHE A 1 275 ? 6.84 7.961 -7.324 1 96.31 275 PHE A CA 1
ATOM 2153 C C . PHE A 1 275 ? 7.324 7.949 -5.879 1 96.31 275 PHE A C 1
ATOM 2155 O O . PHE A 1 275 ? 6.691 8.531 -5 1 96.31 275 PHE A O 1
ATOM 2162 N N . GLY A 1 276 ? 8.43 7.266 -5.676 1 97.19 276 GLY A N 1
ATOM 2163 C CA . GLY A 1 276 ? 9.016 7.273 -4.344 1 97.19 276 GLY A CA 1
ATOM 2164 C C . GLY A 1 276 ? 9.375 8.664 -3.859 1 97.19 276 GLY A C 1
ATOM 2165 O O . GLY A 1 276 ? 9.07 9.023 -2.721 1 97.19 276 GLY A O 1
ATOM 2166 N N . PHE A 1 277 ? 9.93 9.453 -4.672 1 94.56 277 PHE A N 1
ATOM 2167 C CA . PHE A 1 277 ? 10.305 10.812 -4.285 1 94.56 277 PHE A CA 1
ATOM 2168 C C . PHE A 1 277 ? 9.062 11.672 -4.082 1 94.56 277 PHE A C 1
ATOM 2170 O O . PHE A 1 277 ? 9.031 12.539 -3.201 1 94.56 277 PHE A O 1
ATOM 2177 N N . VAL A 1 278 ? 8.07 11.43 -4.879 1 93.94 278 VAL A N 1
ATOM 2178 C CA . VAL A 1 278 ? 6.793 12.109 -4.668 1 93.94 278 VAL A CA 1
ATOM 2179 C C . VAL A 1 278 ? 6.234 11.742 -3.293 1 93.94 278 VAL A C 1
ATOM 2181 O O . VAL A 1 278 ? 5.781 12.609 -2.547 1 93.94 278 VAL A O 1
ATOM 2184 N N . ALA A 1 279 ? 6.293 10.453 -3.02 1 97.25 279 ALA A N 1
ATOM 2185 C CA . ALA A 1 279 ? 5.82 9.992 -1.717 1 97.25 279 ALA A CA 1
ATOM 2186 C C . ALA A 1 279 ? 6.578 10.68 -0.583 1 97.25 279 ALA A C 1
ATOM 2188 O O . ALA A 1 279 ? 5.984 11.078 0.418 1 97.25 279 ALA A O 1
ATOM 2189 N N . PHE A 1 280 ? 7.898 10.82 -0.778 1 97.56 280 PHE A N 1
ATOM 2190 C CA . PHE A 1 280 ? 8.711 11.453 0.254 1 97.56 280 PHE A CA 1
ATOM 2191 C C . PHE A 1 280 ? 8.305 12.914 0.436 1 97.56 280 PHE A C 1
ATOM 2193 O O . PHE A 1 280 ? 8.211 13.406 1.564 1 97.56 280 PHE A O 1
ATOM 2200 N N . CYS A 1 281 ? 8.008 13.609 -0.614 1 95.5 281 CYS A N 1
ATOM 2201 C CA . CYS A 1 281 ? 7.547 14.992 -0.545 1 95.5 281 CYS A CA 1
ATOM 2202 C C . CYS A 1 281 ? 6.223 15.086 0.201 1 95.5 281 CYS A C 1
ATOM 2204 O O . CYS A 1 281 ? 6.031 15.984 1.022 1 95.5 281 CYS A O 1
ATOM 2206 N N . ILE A 1 282 ? 5.387 14.148 -0.044 1 94.69 282 ILE A N 1
ATOM 2207 C CA . ILE A 1 282 ? 4.086 14.141 0.615 1 94.69 282 ILE A CA 1
ATOM 2208 C C . ILE A 1 282 ? 4.266 13.906 2.111 1 94.69 282 ILE A C 1
ATOM 2210 O O . ILE A 1 282 ? 3.604 14.539 2.936 1 94.69 282 ILE A O 1
ATOM 2214 N N . ILE A 1 283 ? 5.176 13.023 2.463 1 96.81 283 ILE A N 1
ATOM 2215 C CA . ILE A 1 283 ? 5.441 12.742 3.869 1 96.81 283 ILE A CA 1
ATOM 2216 C C . ILE A 1 283 ? 5.969 14 4.559 1 96.81 283 ILE A C 1
ATOM 2218 O O . ILE A 1 283 ? 5.504 14.359 5.641 1 96.81 283 ILE A O 1
ATOM 2222 N N . LEU A 1 284 ? 6.93 14.656 3.912 1 95.94 284 LEU A N 1
ATOM 2223 C CA . LEU A 1 284 ? 7.488 15.875 4.488 1 95.94 284 LEU A CA 1
ATOM 2224 C C . LEU A 1 284 ? 6.402 16.922 4.711 1 95.94 284 LEU A C 1
ATOM 2226 O O . LEU A 1 284 ? 6.332 17.531 5.777 1 95.94 284 LEU A O 1
ATOM 2230 N N . GLU A 1 285 ? 5.574 17.016 3.816 1 92.12 285 GLU A N 1
ATOM 2231 C CA . GLU A 1 285 ? 4.578 18.078 3.869 1 92.12 285 GLU A CA 1
ATOM 2232 C C . GLU A 1 285 ? 3.393 17.688 4.746 1 92.12 285 GLU A C 1
ATOM 2234 O O . GLU A 1 285 ? 3.039 18.406 5.684 1 92.12 285 GLU A O 1
ATOM 2239 N N . MET A 1 286 ? 2.848 16.594 4.508 1 90.81 286 MET A N 1
ATOM 2240 C CA . MET A 1 286 ? 1.573 16.219 5.121 1 90.81 286 MET A CA 1
ATOM 2241 C C . MET A 1 286 ? 1.789 15.648 6.516 1 90.81 286 MET A C 1
ATOM 2243 O O . MET A 1 286 ? 0.972 15.859 7.414 1 90.81 286 MET A O 1
ATOM 2247 N N . VAL A 1 287 ? 2.834 14.891 6.617 1 92.81 287 VAL A N 1
ATOM 2248 C CA . VAL A 1 287 ? 3.051 14.227 7.898 1 92.81 287 VAL A CA 1
ATOM 2249 C C . VAL A 1 287 ? 3.871 15.133 8.812 1 92.81 287 VAL A C 1
ATOM 2251 O O . VAL A 1 287 ? 3.527 15.312 9.984 1 92.81 287 VAL A O 1
ATOM 2254 N N . LEU A 1 288 ? 4.863 15.812 8.219 1 94.69 288 LEU A N 1
ATOM 2255 C CA . LEU A 1 288 ? 5.809 16.531 9.07 1 94.69 288 LEU A CA 1
ATOM 2256 C C . LEU A 1 288 ? 5.574 18.031 8.984 1 94.69 288 LEU A C 1
ATOM 2258 O O . LEU A 1 288 ? 6.191 18.812 9.727 1 94.69 288 LEU A O 1
ATOM 2262 N N . GLY A 1 289 ? 4.723 18.469 8.094 1 90 289 GLY A N 1
ATOM 2263 C CA . GLY A 1 289 ? 4.391 19.891 7.992 1 90 289 GLY A CA 1
ATOM 2264 C C . GLY A 1 289 ? 5.539 20.734 7.484 1 90 289 GLY A C 1
ATOM 2265 O O . GLY A 1 289 ? 5.738 21.859 7.945 1 90 289 GLY A O 1
ATOM 2266 N N . ARG A 1 290 ? 6.324 20.109 6.609 1 92.31 290 ARG A N 1
ATOM 2267 C CA . ARG A 1 290 ? 7.469 20.812 6.023 1 92.31 290 ARG A CA 1
ATOM 2268 C C . ARG A 1 290 ? 7.301 20.969 4.516 1 92.31 290 ARG A C 1
ATOM 2270 O O . ARG A 1 290 ? 6.758 20.078 3.85 1 92.31 290 ARG A O 1
ATOM 2277 N N . LEU A 1 291 ? 7.863 22.062 4.074 1 90.25 291 LEU A N 1
ATOM 2278 C CA . LEU A 1 291 ? 7.957 22.203 2.627 1 90.25 291 LEU A CA 1
ATOM 2279 C C . LEU A 1 291 ? 9.125 21.391 2.08 1 90.25 291 LEU A C 1
ATOM 2281 O O . LEU A 1 291 ? 10.273 21.609 2.482 1 90.25 291 LEU A O 1
ATOM 2285 N N . PRO A 1 292 ? 8.852 20.547 1.23 1 91.56 292 PRO A N 1
ATOM 2286 C CA . PRO A 1 292 ? 9.867 19.594 0.805 1 91.56 292 PRO A CA 1
ATOM 2287 C C . PRO A 1 292 ? 11.094 20.25 0.187 1 91.56 292 PRO A C 1
ATOM 2289 O O . PRO A 1 292 ? 12.195 19.703 0.239 1 91.56 292 PRO A O 1
ATOM 2292 N N . PHE A 1 293 ? 10.914 21.438 -0.328 1 90.31 293 PHE A N 1
ATOM 2293 C CA . PHE A 1 293 ? 12.039 22.031 -1.062 1 90.31 293 PHE A CA 1
ATOM 2294 C C . PHE A 1 293 ? 12.555 23.266 -0.361 1 90.31 293 PHE A C 1
ATOM 2296 O O . PHE A 1 293 ? 13.398 24 -0.905 1 90.31 293 PHE A O 1
ATOM 2303 N N . ASP A 1 294 ? 12.031 23.562 0.761 1 91.5 294 ASP A N 1
ATOM 2304 C CA . ASP A 1 294 ? 12.672 24.516 1.664 1 91.5 294 ASP A CA 1
ATOM 2305 C C . ASP A 1 294 ? 13.773 23.844 2.477 1 91.5 294 ASP A C 1
ATOM 2307 O O . ASP A 1 294 ? 13.547 23.391 3.604 1 91.5 294 ASP A O 1
ATOM 2311 N N . MET A 1 295 ? 14.883 23.891 2.004 1 91.12 295 MET A N 1
ATOM 2312 C CA . MET A 1 295 ? 15.992 23.094 2.502 1 91.12 295 MET A CA 1
ATOM 2313 C C . MET A 1 295 ? 16.375 23.5 3.918 1 91.12 295 MET A C 1
ATOM 2315 O O . MET A 1 295 ? 16.859 22.688 4.699 1 91.12 295 MET A O 1
ATOM 2319 N N . SER A 1 296 ? 16.125 24.703 4.227 1 89.88 296 SER A N 1
ATOM 2320 C CA . SER A 1 296 ? 16.453 25.172 5.57 1 89.88 296 SER A CA 1
ATOM 2321 C C . SER A 1 296 ? 15.242 25.047 6.5 1 89.88 296 SER A C 1
ATOM 2323 O O . SER A 1 296 ? 15.352 25.281 7.703 1 89.88 296 SER A O 1
ATOM 2325 N N . GLY A 1 297 ? 14.148 24.609 5.863 1 88.06 297 GLY A N 1
ATOM 2326 C CA . GLY A 1 297 ? 12.906 24.547 6.629 1 88.06 297 GLY A CA 1
ATOM 2327 C C . GLY A 1 297 ? 12.961 23.531 7.762 1 88.06 297 GLY A C 1
ATOM 2328 O O . GLY A 1 297 ? 13.664 22.531 7.668 1 88.06 297 GLY A O 1
ATOM 2329 N N . LYS A 1 298 ? 12.281 24 8.859 1 86.88 298 LYS A N 1
ATOM 2330 C CA . LYS A 1 298 ? 12.078 23.109 10.008 1 86.88 298 LYS A CA 1
ATOM 2331 C C . LYS A 1 298 ? 10.594 22.906 10.289 1 86.88 298 LYS A C 1
ATOM 2333 O O . LYS A 1 298 ? 9.742 23.391 9.539 1 86.88 298 LYS A O 1
ATOM 2338 N N . GLU A 1 299 ? 10.398 21.922 11.133 1 78.69 299 GLU A N 1
ATOM 2339 C CA . GLU A 1 299 ? 8.984 21.703 11.453 1 78.69 299 GLU A CA 1
ATOM 2340 C C . GLU A 1 299 ? 8.32 22.984 11.938 1 78.69 299 GLU A C 1
ATOM 2342 O O . GLU A 1 299 ? 8.883 23.719 12.758 1 78.69 299 GLU A O 1
ATOM 2347 N N . GLU A 1 300 ? 7.492 23.609 11.102 1 61.97 300 GLU A N 1
ATOM 2348 C CA . GLU A 1 300 ? 6.746 24.766 11.594 1 61.97 300 GLU A CA 1
ATOM 2349 C C . GLU A 1 300 ? 5.77 24.359 12.695 1 61.97 300 GLU A C 1
ATOM 2351 O O . GLU A 1 300 ? 5.277 23.234 12.711 1 61.97 300 GLU A O 1
ATOM 2356 N N . ARG A 1 301 ? 5.832 24.938 13.828 1 50.69 301 ARG A N 1
ATOM 2357 C CA . ARG A 1 301 ? 5.266 24.641 15.141 1 50.69 301 ARG A CA 1
ATOM 2358 C C . ARG A 1 301 ? 3.953 23.875 15.008 1 50.69 301 ARG A C 1
ATOM 2360 O O . ARG A 1 301 ? 3.434 23.719 13.898 1 50.69 301 ARG A O 1
ATOM 2367 N N . PRO A 1 302 ? 2.6 24.266 15.75 1 42.75 302 PRO A N 1
ATOM 2368 C CA . PRO A 1 302 ? 1.922 23.484 16.797 1 42.75 302 PRO A CA 1
ATOM 2369 C C . PRO A 1 302 ? 0.972 22.438 16.219 1 42.75 302 PRO A C 1
ATOM 2371 O O . PRO A 1 302 ? 0.029 22.781 15.508 1 42.75 302 PRO A O 1
ATOM 2374 N N . ILE A 1 303 ? 1.456 21.469 15.438 1 40.72 303 ILE A N 1
ATOM 2375 C CA . ILE A 1 303 ? 0.299 20.594 15.273 1 40.72 303 ILE A CA 1
ATOM 2376 C C . ILE A 1 303 ? -0.61 20.703 16.5 1 40.72 303 ILE A C 1
ATOM 2378 O O . ILE A 1 303 ? -0.169 20.5 17.625 1 40.72 303 ILE A O 1
ATOM 2382 N N . PRO A 1 304 ? -1.611 21.516 16.484 1 38.06 304 PRO A N 1
ATOM 2383 C CA . PRO A 1 304 ? -2.492 21.531 17.656 1 38.06 304 PRO A CA 1
ATOM 2384 C C . PRO A 1 304 ? -2.686 20.141 18.266 1 38.06 304 PRO A C 1
ATOM 2386 O O . PRO A 1 304 ? -3.26 19.266 17.625 1 38.06 304 PRO A O 1
ATOM 2389 N N . SER A 1 305 ? -1.582 19.484 18.594 1 37.44 305 SER A N 1
ATOM 2390 C CA . SER A 1 305 ? -1.958 18.266 19.312 1 37.44 305 SER A CA 1
ATOM 2391 C C . SER A 1 305 ? -3.268 18.453 20.078 1 37.44 305 SER A C 1
ATOM 2393 O O . SER A 1 305 ? -3.65 19.594 20.391 1 37.44 305 SER A O 1
ATOM 2395 N N . ALA A 1 306 ? -3.994 17.453 20.375 1 40.5 306 ALA A N 1
ATOM 2396 C CA . ALA A 1 306 ? -5.066 17.594 21.359 1 40.5 306 ALA A CA 1
ATOM 2397 C C . ALA A 1 306 ? -4.703 18.609 22.438 1 40.5 306 ALA A C 1
ATOM 2399 O O . ALA A 1 306 ? -3.568 19.094 22.484 1 40.5 306 ALA A O 1
ATOM 2400 N N . ASP A 1 307 ? -5.293 18.594 23.719 1 32.72 307 ASP A N 1
ATOM 2401 C CA . ASP A 1 307 ? -5.32 19.422 24.922 1 32.72 307 ASP A CA 1
ATOM 2402 C C . ASP A 1 307 ? -3.908 19.781 25.375 1 32.72 307 ASP A C 1
ATOM 2404 O O . ASP A 1 307 ? -3.1 18.891 25.672 1 32.72 307 ASP A O 1
ATOM 2408 N N . PRO A 1 308 ? -3.283 20.891 24.984 1 36.19 308 PRO A N 1
ATOM 2409 C CA . PRO A 1 308 ? -2.053 21.438 25.562 1 36.19 308 PRO A CA 1
ATOM 2410 C C . PRO A 1 308 ? -1.809 20.953 26.984 1 36.19 308 PRO A C 1
ATOM 2412 O O . PRO A 1 308 ? -0.704 21.109 27.516 1 36.19 308 PRO A O 1
ATOM 2415 N N . GLY A 1 309 ? -2.842 21.016 27.844 1 34.56 309 GLY A N 1
ATOM 2416 C CA . GLY A 1 309 ? -2.664 20.688 29.25 1 34.56 309 GLY A CA 1
ATOM 2417 C C . GLY A 1 309 ? -1.877 19.406 29.469 1 34.56 309 GLY A C 1
ATOM 2418 O O . GLY A 1 309 ? -1.529 19.062 30.594 1 34.56 309 GLY A O 1
ATOM 2419 N N . GLN A 1 310 ? -1.929 18.344 28.453 1 34.97 310 GLN A N 1
ATOM 2420 C CA . GLN A 1 310 ? -1.426 17.031 28.828 1 34.97 310 GLN A CA 1
ATOM 2421 C C . GLN A 1 310 ? 0.032 16.859 28.422 1 34.97 310 GLN A C 1
ATOM 2423 O O . GLN A 1 310 ? 0.612 15.781 28.594 1 34.97 310 GLN A O 1
ATOM 2428 N N . ALA A 1 311 ? 0.78 17.609 27.781 1 38.94 311 ALA A N 1
ATOM 2429 C CA . ALA A 1 311 ? 2.203 17.531 27.469 1 38.94 311 ALA A CA 1
ATOM 2430 C C . ALA A 1 311 ? 3.045 17.422 28.734 1 38.94 311 ALA A C 1
ATOM 2432 O O . ALA A 1 311 ? 4.137 16.844 28.719 1 38.94 311 ALA A O 1
ATOM 2433 N N . GLU A 1 312 ? 2.842 18.172 29.719 1 38.38 312 GLU A N 1
ATOM 2434 C CA . GLU A 1 312 ? 3.564 17.984 30.969 1 38.38 312 GLU A CA 1
ATOM 2435 C C . GLU A 1 312 ? 3.477 16.531 31.453 1 38.38 312 GLU A C 1
ATOM 2437 O O . GLU A 1 312 ? 4.344 16.078 32.188 1 38.38 312 GLU A O 1
ATOM 2442 N N . ALA A 1 313 ? 2.293 15.812 31.281 1 38.5 313 ALA A N 1
ATOM 2443 C CA . ALA A 1 313 ? 1.918 14.555 31.922 1 38.5 313 ALA A CA 1
ATOM 2444 C C . ALA A 1 313 ? 2.518 13.359 31.188 1 38.5 313 ALA A C 1
ATOM 2446 O O . ALA A 1 313 ? 2.229 12.211 31.516 1 38.5 313 ALA A O 1
ATOM 2447 N N . PHE A 1 314 ? 3.148 13.523 30.141 1 40.62 314 PHE A N 1
ATOM 2448 C CA . PHE A 1 314 ? 3.467 12.336 29.359 1 40.62 314 PHE A CA 1
ATOM 2449 C C . PHE A 1 314 ? 4.531 11.5 30.062 1 40.62 314 PHE A C 1
ATOM 2451 O O . PHE A 1 314 ? 5.398 10.914 29.406 1 40.62 314 PHE A O 1
ATOM 2458 N N . HIS A 1 315 ? 4.891 11.82 31.156 1 41.72 315 HIS A N 1
ATOM 2459 C CA . HIS A 1 315 ? 5.828 10.984 31.891 1 41.72 315 HIS A CA 1
ATOM 2460 C C . HIS A 1 315 ? 5.227 9.609 32.188 1 41.72 315 HIS A C 1
ATOM 2462 O O . HIS A 1 315 ? 4.07 9.5 32.594 1 41.72 315 HIS A O 1
ATOM 2468 N N . ASP A 1 316 ? 5.652 8.719 31.406 1 45.34 316 ASP A N 1
ATOM 2469 C CA . ASP A 1 316 ? 5.324 7.391 31.906 1 45.34 316 ASP A CA 1
ATOM 2470 C C . ASP A 1 316 ? 5.5 7.312 33.406 1 45.34 316 ASP A C 1
ATOM 2472 O O . ASP A 1 316 ? 6.516 7.754 33.969 1 45.34 316 ASP A O 1
ATOM 2476 N N . GLU A 1 317 ? 4.469 7.68 34.219 1 36.03 317 GLU A N 1
ATOM 2477 C CA . GLU A 1 317 ? 4.633 7.477 35.656 1 36.03 317 GLU A CA 1
ATOM 2478 C C . GLU A 1 317 ? 5.418 6.199 35.938 1 36.03 317 GLU A C 1
ATOM 2480 O O . GLU A 1 317 ? 4.957 5.098 35.625 1 36.03 317 GLU A O 1
ATOM 2485 N N . CYS A 1 318 ? 6.68 6.277 36 1 28.7 318 CYS A N 1
ATOM 2486 C CA . CYS A 1 318 ? 7.297 5.25 36.844 1 28.7 318 CYS A CA 1
ATOM 2487 C C . CYS A 1 318 ? 7.035 5.516 38.312 1 28.7 318 CYS A C 1
ATOM 2489 O O . CYS A 1 318 ? 7.035 6.668 38.75 1 28.7 318 CYS A O 1
ATOM 2491 N N . MET B 1 1 ? -11.766 14.992 26.109 1 35.38 1 MET B N 1
ATOM 2492 C CA . MET B 1 1 ? -12.117 13.75 26.797 1 35.38 1 MET B CA 1
ATOM 2493 C C . MET B 1 1 ? -13.422 13.18 26.266 1 35.38 1 MET B C 1
ATOM 2495 O O . MET B 1 1 ? -14.438 13.875 26.234 1 35.38 1 MET B O 1
ATOM 2499 N N . LEU B 1 2 ? -13.203 12.273 25.422 1 47.44 2 LEU B N 1
ATOM 2500 C CA . LEU B 1 2 ? -14.484 11.703 25.016 1 47.44 2 LEU B CA 1
ATOM 2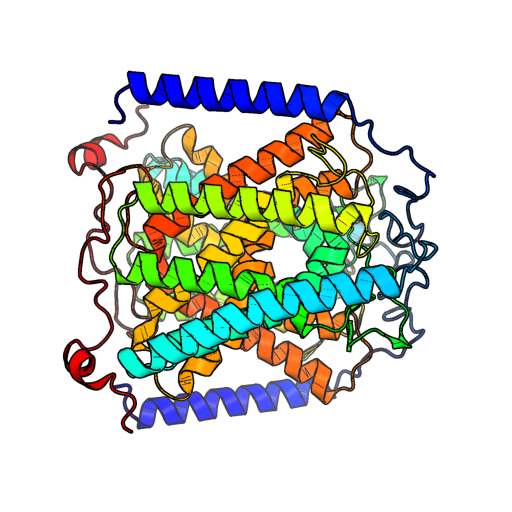501 C C . LEU B 1 2 ? -15.359 11.406 26.234 1 47.44 2 LEU B C 1
ATOM 2503 O O . LEU B 1 2 ? -14.859 10.969 27.266 1 47.44 2 LEU B O 1
ATOM 2507 N N . ASN B 1 3 ? -16.453 11.93 26.297 1 51.16 3 ASN B N 1
ATOM 2508 C CA . ASN B 1 3 ? -17.438 11.594 27.312 1 51.16 3 ASN B CA 1
ATOM 2509 C C . ASN B 1 3 ? -17.5 10.086 27.562 1 51.16 3 ASN B C 1
ATOM 2511 O O . ASN B 1 3 ? -17.703 9.305 26.625 1 51.16 3 ASN B O 1
ATOM 2515 N N . PRO B 1 4 ? -16.984 9.664 28.656 1 54.22 4 PRO B N 1
ATOM 2516 C CA . PRO B 1 4 ? -16.938 8.242 29 1 54.22 4 PRO B CA 1
ATOM 2517 C C . PRO B 1 4 ? -18.172 7.48 28.516 1 54.22 4 PRO B C 1
ATOM 2519 O O . PRO B 1 4 ? -18.078 6.309 28.156 1 54.22 4 PRO B O 1
ATOM 2522 N N . ARG B 1 5 ? -19.297 8.117 28.562 1 55.25 5 ARG B N 1
ATOM 2523 C CA . ARG B 1 5 ? -20.531 7.469 28.125 1 55.25 5 ARG B CA 1
ATOM 2524 C C . ARG B 1 5 ? -20.5 7.203 26.625 1 55.25 5 ARG B C 1
ATOM 2526 O O . ARG B 1 5 ? -20.969 6.152 26.172 1 55.25 5 ARG B O 1
ATOM 2533 N N . ARG B 1 6 ? -19.969 8.094 25.891 1 62.47 6 ARG B N 1
ATOM 2534 C CA . ARG B 1 6 ? -19.906 7.965 24.438 1 62.47 6 ARG B CA 1
ATOM 2535 C C . ARG B 1 6 ? -18.906 6.895 24.016 1 62.47 6 ARG B C 1
ATOM 2537 O O . ARG B 1 6 ? -19.156 6.145 23.062 1 62.47 6 ARG B O 1
ATOM 2544 N N . THR B 1 7 ? -17.938 6.738 24.859 1 66 7 THR B N 1
ATOM 2545 C CA . THR B 1 7 ? -16.953 5.707 24.562 1 66 7 THR B CA 1
ATOM 2546 C C . THR B 1 7 ? -17.531 4.316 24.797 1 66 7 THR B C 1
ATOM 2548 O O . THR B 1 7 ? -17.297 3.398 24.016 1 66 7 THR B O 1
ATOM 2551 N N . SER B 1 8 ? -18.312 4.262 25.797 1 68.38 8 SER B N 1
ATOM 2552 C CA . SER B 1 8 ? -18.922 2.973 26.094 1 68.38 8 SER B CA 1
ATOM 2553 C C . SER B 1 8 ? -19.922 2.568 25.016 1 68.38 8 SER B C 1
ATOM 2555 O O . SER B 1 8 ? -19.969 1.406 24.609 1 68.38 8 SER B O 1
ATOM 2557 N N . THR B 1 9 ? -20.656 3.496 24.594 1 66.44 9 THR B N 1
ATOM 2558 C CA . THR B 1 9 ? -21.641 3.203 23.562 1 66.44 9 THR B CA 1
ATOM 2559 C C . THR B 1 9 ? -20.938 2.805 22.25 1 66.44 9 THR B C 1
ATOM 2561 O O . THR B 1 9 ? -21.406 1.912 21.547 1 66.44 9 THR B O 1
ATOM 2564 N N . LEU B 1 10 ? -19.875 3.395 22.031 1 66.25 10 LEU B N 1
ATOM 2565 C CA . LEU B 1 10 ? -19.109 3.074 20.828 1 66.25 10 LEU B CA 1
ATOM 2566 C C . LEU B 1 10 ? -18.531 1.667 20.922 1 66.25 10 LEU B C 1
ATOM 2568 O O . LEU B 1 10 ? -18.562 0.91 19.953 1 66.25 10 LEU B O 1
ATOM 2572 N N . VAL B 1 11 ? -18.125 1.426 22.078 1 69.5 11 VAL B N 1
ATOM 2573 C CA . VAL B 1 11 ? -17.531 0.11 22.297 1 69.5 11 VAL B CA 1
ATOM 2574 C C . VAL B 1 11 ? -18.609 -0.969 22.156 1 69.5 11 VAL B C 1
ATOM 2576 O O . VAL B 1 11 ? -18.391 -1.993 21.516 1 69.5 11 VAL B O 1
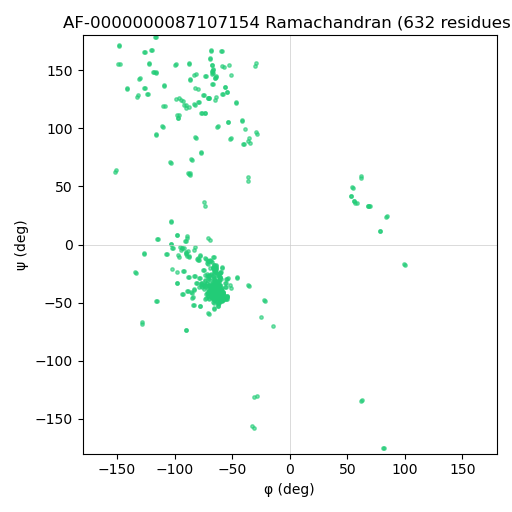ATOM 2579 N N . VAL B 1 12 ? -19.734 -0.727 22.766 1 67.44 12 VAL B N 1
ATOM 2580 C CA . VAL B 1 12 ? -20.828 -1.682 22.688 1 67.44 12 VAL B CA 1
ATOM 2581 C C . VAL B 1 12 ? -21.281 -1.831 21.234 1 67.44 12 VAL B C 1
ATOM 2583 O O . VAL B 1 12 ? -21.562 -2.943 20.766 1 67.44 12 VAL B O 1
ATOM 2586 N N . GLY B 1 13 ? -21.297 -0.784 20.578 1 66.19 13 GLY B N 1
ATOM 2587 C CA . GLY B 1 13 ? -21.672 -0.832 19.172 1 66.19 13 GLY B CA 1
ATOM 2588 C C . GLY B 1 13 ? -20.688 -1.635 18.328 1 66.19 13 GLY B C 1
ATOM 2589 O O . GLY B 1 13 ? -21.094 -2.428 17.469 1 66.19 13 GLY B O 1
ATOM 2590 N N . ILE B 1 14 ? -19.547 -1.475 18.641 1 71.06 14 ILE B N 1
ATOM 2591 C CA . ILE B 1 14 ? -18.5 -2.193 17.922 1 71.06 14 ILE B CA 1
ATOM 2592 C C . ILE B 1 14 ? -18.594 -3.686 18.219 1 71.06 14 ILE B C 1
ATOM 2594 O O . ILE B 1 14 ? -18.516 -4.516 17.312 1 71.06 14 ILE B O 1
ATOM 2598 N N . LEU B 1 15 ? -18.859 -3.914 19.469 1 72.5 15 LEU B N 1
ATOM 2599 C CA . LEU B 1 15 ? -18.938 -5.312 19.875 1 72.5 15 LEU B CA 1
ATOM 2600 C C . LEU B 1 15 ? -20.172 -5.98 19.266 1 72.5 15 LEU B C 1
ATOM 2602 O O . LEU B 1 15 ? -20.094 -7.117 18.797 1 72.5 15 LEU B O 1
ATOM 2606 N N . MET B 1 16 ? -21.266 -5.32 19.281 1 71.62 16 MET B N 1
ATOM 2607 C CA . MET B 1 16 ? -22.5 -5.875 18.719 1 71.62 16 MET B CA 1
ATOM 2608 C C . MET B 1 16 ? -22.344 -6.113 17.219 1 71.62 16 MET B C 1
ATOM 2610 O O . MET B 1 16 ? -22.781 -7.141 16.703 1 71.62 16 MET B O 1
ATOM 2614 N N . THR B 1 17 ? -21.734 -5.195 16.578 1 75 17 THR B N 1
ATOM 2615 C CA . THR B 1 17 ? -21.5 -5.348 15.148 1 75 17 THR B CA 1
ATOM 2616 C C . THR B 1 17 ? -20.594 -6.535 14.875 1 75 17 THR B C 1
ATOM 2618 O O . THR B 1 17 ? -20.828 -7.309 13.945 1 75 17 THR B O 1
ATOM 2621 N N . ALA B 1 18 ? -19.672 -6.652 15.75 1 77 18 ALA B N 1
ATOM 2622 C CA . ALA B 1 18 ? -18.75 -7.777 15.586 1 77 18 ALA B CA 1
ATOM 2623 C C . ALA B 1 18 ? -19.469 -9.109 15.766 1 77 18 ALA B C 1
ATOM 2625 O O . ALA B 1 18 ? -19.266 -10.047 14.992 1 77 18 ALA B O 1
ATOM 2626 N N . VAL B 1 19 ? -20.312 -9.133 16.734 1 77.44 19 VAL B N 1
ATOM 2627 C CA . VAL B 1 19 ? -21.062 -10.352 17.016 1 77.44 19 VAL B CA 1
ATOM 2628 C C . VAL B 1 19 ? -21.969 -10.68 15.82 1 77.44 19 VAL B C 1
ATOM 2630 O O . VAL B 1 19 ? -22.047 -11.828 15.383 1 77.44 19 VAL B O 1
ATOM 2633 N N . LEU B 1 20 ? -22.625 -9.711 15.344 1 76 20 LEU B N 1
ATOM 2634 C CA . LEU B 1 20 ? -23.516 -9.914 14.203 1 76 20 LEU B CA 1
ATOM 2635 C C . LEU B 1 20 ? -22.734 -10.375 12.977 1 76 20 LEU B C 1
ATOM 2637 O O . LEU B 1 20 ? -23.188 -11.25 12.234 1 76 20 LEU B O 1
ATOM 2641 N N . VAL B 1 21 ? -21.594 -9.859 12.883 1 79.19 21 VAL B N 1
ATOM 2642 C CA . VAL B 1 21 ? -20.734 -10.219 11.766 1 79.19 21 VAL B CA 1
ATOM 2643 C C . VAL B 1 21 ? -20.281 -11.672 11.914 1 79.19 21 VAL B C 1
ATOM 2645 O O . VAL B 1 21 ? -20.297 -12.438 10.945 1 79.19 21 VAL B O 1
ATOM 2648 N N . PHE B 1 22 ? -20.078 -12.031 13.156 1 83.12 22 PHE B N 1
ATOM 2649 C CA . PHE B 1 22 ? -19.609 -13.391 13.383 1 83.12 22 PHE B CA 1
ATOM 2650 C C . PHE B 1 22 ? -20.75 -14.391 13.195 1 83.12 22 PHE B C 1
ATOM 2652 O O . PHE B 1 22 ? -20.531 -15.492 12.68 1 83.12 22 PHE B O 1
ATOM 2659 N N . ILE B 1 23 ? -21.891 -13.984 13.562 1 80.88 23 ILE B N 1
ATOM 2660 C CA . ILE B 1 23 ? -23.047 -14.852 13.359 1 80.88 23 ILE B CA 1
ATOM 2661 C C . ILE B 1 23 ? -23.297 -15.047 11.867 1 80.88 23 ILE B C 1
ATOM 2663 O O . ILE B 1 23 ? -23.531 -16.172 11.406 1 80.88 23 ILE B O 1
ATOM 2667 N N . GLY B 1 24 ? -23.234 -14.039 11.172 1 83.5 24 GLY B N 1
ATOM 2668 C CA . GLY B 1 24 ? -23.391 -14.141 9.727 1 83.5 24 GLY B CA 1
ATOM 2669 C C . GLY B 1 24 ? -22.312 -14.969 9.062 1 83.5 24 GLY B C 1
ATOM 2670 O O . GLY B 1 24 ? -22.594 -15.789 8.188 1 83.5 24 GLY B O 1
ATOM 2671 N N . ALA B 1 25 ? -21.156 -14.766 9.555 1 86 25 ALA B N 1
ATOM 2672 C CA . ALA B 1 25 ? -20.016 -15.477 8.977 1 86 25 ALA B CA 1
ATOM 2673 C C . ALA B 1 25 ? -20.078 -16.969 9.289 1 86 25 ALA B C 1
ATOM 2675 O O . ALA B 1 25 ? -19.578 -17.797 8.516 1 86 25 ALA B O 1
ATOM 2676 N N . TYR B 1 26 ? -20.656 -17.25 10.414 1 87.56 26 TYR B N 1
ATOM 2677 C CA . TYR B 1 26 ? -20.734 -18.641 10.82 1 87.56 26 TYR B CA 1
ATOM 2678 C C . TYR B 1 26 ? -21.609 -19.438 9.859 1 87.56 26 TYR B C 1
ATOM 2680 O O . TYR B 1 26 ? -21.438 -20.656 9.703 1 87.56 26 TYR B O 1
ATOM 2688 N N . ARG B 1 27 ? -22.469 -18.844 9.18 1 86.44 27 ARG B N 1
ATOM 2689 C CA . ARG B 1 27 ? -23.375 -19.5 8.234 1 86.44 27 ARG B CA 1
ATOM 2690 C C . ARG B 1 27 ? -22.672 -19.797 6.914 1 86.44 27 ARG B C 1
ATOM 2692 O O . ARG B 1 27 ? -23.188 -20.516 6.07 1 86.44 27 ARG B O 1
ATOM 2699 N N . HIS B 1 28 ? -21.562 -19.234 6.734 1 88.81 28 HIS B N 1
ATOM 2700 C CA . HIS B 1 28 ? -20.781 -19.422 5.516 1 88.81 28 HIS B CA 1
ATOM 2701 C C . HIS B 1 28 ? -19.453 -20.109 5.812 1 88.81 28 HIS B C 1
ATOM 2703 O O . HIS B 1 28 ? -18.453 -19.453 6.113 1 88.81 28 HIS B O 1
ATOM 2709 N N . PRO B 1 29 ? -19.469 -21.406 5.656 1 85.62 29 PRO B N 1
ATOM 2710 C CA . PRO B 1 29 ? -18.234 -22.141 5.969 1 85.62 29 PRO B CA 1
ATOM 2711 C C . PRO B 1 29 ? -17.094 -21.812 5.012 1 85.62 29 PRO B C 1
ATOM 2713 O O . PRO B 1 29 ? -17.344 -21.453 3.854 1 85.62 29 PRO B O 1
ATOM 2716 N N . LEU B 1 30 ? -15.867 -21.906 5.516 1 90.31 30 LEU B N 1
ATOM 2717 C CA . LEU B 1 30 ? -14.68 -21.734 4.684 1 90.31 30 LEU B CA 1
ATOM 2718 C C . LEU B 1 30 ? -14.555 -22.891 3.688 1 90.31 30 LEU B C 1
ATOM 2720 O O . LEU B 1 30 ? -14.984 -24 3.967 1 90.31 30 LEU B O 1
ATOM 2724 N N . PRO B 1 31 ? -13.992 -22.516 2.582 1 90 31 PRO B N 1
ATOM 2725 C CA . PRO B 1 31 ? -13.805 -23.594 1.61 1 90 31 PRO B CA 1
ATOM 2726 C C . PRO B 1 31 ? -12.797 -24.641 2.076 1 90 31 PRO B C 1
ATOM 2728 O O . PRO B 1 31 ? -11.828 -24.312 2.762 1 90 31 PRO B O 1
ATOM 2731 N N . GLU B 1 32 ? -13.008 -25.844 1.687 1 88.12 32 GLU B N 1
ATOM 2732 C CA . GLU B 1 32 ? -12.102 -26.938 2.033 1 88.12 32 GLU B CA 1
ATOM 2733 C C . GLU B 1 32 ? -10.914 -27 1.08 1 88.12 32 GLU B C 1
ATOM 2735 O O . GLU B 1 32 ? -11.039 -26.672 -0.101 1 88.12 32 GLU B O 1
ATOM 2740 N N . ARG B 1 33 ? -9.859 -27.375 1.652 1 88.56 33 ARG B N 1
ATOM 2741 C CA . ARG B 1 33 ? -8.672 -27.562 0.82 1 88.56 33 ARG B CA 1
ATOM 2742 C C . ARG B 1 33 ? -8.938 -28.578 -0.285 1 88.56 33 ARG B C 1
ATOM 2744 O O . ARG B 1 33 ? -9.508 -29.656 -0.034 1 88.56 33 ARG B O 1
ATOM 2751 N N . GLY B 1 34 ? -8.625 -28.219 -1.498 1 87 34 GLY B N 1
ATOM 2752 C CA . GLY B 1 34 ? -8.867 -29.078 -2.639 1 87 34 GLY B CA 1
ATOM 2753 C C . GLY B 1 34 ? -10.125 -28.719 -3.408 1 87 34 GLY B C 1
ATOM 2754 O O . GLY B 1 34 ? -10.336 -29.188 -4.527 1 87 34 GLY B O 1
ATOM 2755 N N . SER B 1 35 ? -10.969 -27.938 -2.758 1 88.19 35 SER B N 1
ATOM 2756 C CA . SER B 1 35 ? -12.148 -27.453 -3.471 1 88.19 35 SER B CA 1
ATOM 2757 C C . SER B 1 35 ? -11.766 -26.469 -4.559 1 88.19 35 SER B C 1
ATOM 2759 O O . SER B 1 35 ? -10.633 -25.969 -4.586 1 88.19 35 SER B O 1
ATOM 2761 N N . PRO B 1 36 ? -12.648 -26.156 -5.418 1 83.44 36 PRO B N 1
ATOM 2762 C CA . PRO B 1 36 ? -12.359 -25.203 -6.488 1 83.44 36 PRO B CA 1
ATOM 2763 C C . PRO B 1 36 ? -12 -23.812 -5.961 1 83.44 36 PRO B C 1
ATOM 2765 O O . PRO B 1 36 ? -11.258 -23.078 -6.609 1 83.44 36 PRO B O 1
ATOM 2768 N N . ASP B 1 37 ? -12.508 -23.516 -4.84 1 89.06 37 ASP B N 1
ATOM 2769 C CA . ASP B 1 37 ? -12.281 -22.188 -4.289 1 89.06 37 ASP B CA 1
ATOM 2770 C C . ASP B 1 37 ? -11.016 -22.141 -3.443 1 89.06 37 ASP B C 1
ATOM 2772 O O . ASP B 1 37 ? -10.578 -21.078 -3.021 1 89.06 37 ASP B O 1
ATOM 2776 N N . TYR B 1 38 ? -10.469 -23.266 -3.176 1 91 38 TYR B N 1
ATOM 2777 C CA . TYR B 1 38 ? -9.242 -23.281 -2.389 1 91 38 TYR B CA 1
ATOM 2778 C C . TYR B 1 38 ? -8.375 -24.484 -2.734 1 91 38 TYR B C 1
ATOM 2780 O O . TYR B 1 38 ? -8.156 -25.359 -1.893 1 91 38 TYR B O 1
ATOM 2788 N N . ASP B 1 39 ? -7.969 -24.469 -3.895 1 91.31 39 ASP B N 1
ATOM 2789 C CA . ASP B 1 39 ? -6.938 -25.391 -4.363 1 91.31 39 ASP B CA 1
ATOM 2790 C C . ASP B 1 39 ? -5.566 -24.719 -4.371 1 91.31 39 ASP B C 1
ATOM 2792 O O . ASP B 1 39 ? -5.402 -23.641 -4.934 1 91.31 39 ASP B O 1
ATOM 2796 N N . VAL B 1 40 ? -4.613 -25.281 -3.729 1 91.44 40 VAL B N 1
ATOM 2797 C CA . VAL B 1 40 ? -3.328 -24.625 -3.504 1 91.44 40 VAL B CA 1
ATOM 2798 C C . VAL B 1 40 ? -2.352 -25 -4.613 1 91.44 40 VAL B C 1
ATOM 2800 O O . VAL B 1 40 ? -2.146 -26.188 -4.887 1 91.44 40 VAL B O 1
ATOM 2803 N N . ASP B 1 41 ? -1.838 -24.031 -5.254 1 90.75 41 ASP B N 1
ATOM 2804 C CA . ASP B 1 41 ? -0.837 -24.219 -6.301 1 90.75 41 ASP B CA 1
ATOM 2805 C C . ASP B 1 41 ? 0.468 -24.766 -5.719 1 90.75 41 ASP B C 1
ATOM 2807 O O . ASP B 1 41 ? 0.954 -24.25 -4.703 1 90.75 41 ASP B O 1
ATOM 2811 N N . ALA B 1 42 ? 1.059 -25.672 -6.371 1 85.5 42 ALA B N 1
ATOM 2812 C CA . ALA B 1 42 ? 2.229 -26.375 -5.836 1 85.5 42 ALA B CA 1
ATOM 2813 C C . ALA B 1 42 ? 3.461 -25.469 -5.867 1 85.5 42 ALA B C 1
ATOM 2815 O O . ALA B 1 42 ? 4.344 -25.578 -5.012 1 85.5 42 ALA B O 1
ATOM 2816 N N . ASN B 1 43 ? 3.529 -24.594 -6.824 1 85.75 43 ASN B N 1
ATOM 2817 C CA . ASN B 1 43 ? 4.719 -23.75 -6.969 1 85.75 43 ASN B CA 1
ATOM 2818 C C . ASN B 1 43 ? 4.645 -22.516 -6.074 1 85.75 43 ASN B C 1
ATOM 2820 O O . ASN B 1 43 ? 5.637 -22.156 -5.441 1 85.75 43 ASN B O 1
ATOM 2824 N N . PHE B 1 44 ? 3.531 -21.938 -6.004 1 88.75 44 PHE B N 1
ATOM 2825 C CA . PHE B 1 44 ? 3.371 -20.688 -5.254 1 88.75 44 PHE B CA 1
ATOM 2826 C C . PHE B 1 44 ? 2.943 -20.969 -3.82 1 88.75 44 PHE B C 1
ATOM 2828 O O . PHE B 1 44 ? 3.123 -20.141 -2.936 1 88.75 44 PHE B O 1
ATOM 2835 N N . ASP B 1 45 ? 2.344 -22.156 -3.627 1 90.25 45 ASP B N 1
ATOM 2836 C CA . ASP B 1 45 ? 1.718 -22.484 -2.35 1 90.25 45 ASP B CA 1
ATOM 2837 C C . ASP B 1 45 ? 0.666 -21.438 -1.971 1 90.25 45 ASP B C 1
ATOM 2839 O O . ASP B 1 45 ? 0.656 -20.938 -0.843 1 90.25 45 ASP B O 1
ATOM 2843 N N . LEU B 1 46 ? -0.042 -20.953 -2.941 1 93.31 46 LEU B N 1
ATOM 2844 C CA . LEU B 1 46 ? -1.168 -20.031 -2.846 1 93.31 46 LEU B CA 1
ATOM 2845 C C . LEU B 1 46 ? -2.414 -20.641 -3.492 1 93.31 46 LEU B C 1
ATOM 2847 O O . LEU B 1 46 ? -2.316 -21.562 -4.301 1 93.31 46 LEU B O 1
ATOM 2851 N N . PRO B 1 47 ? -3.602 -20.156 -3.045 1 94.31 47 PRO B N 1
ATOM 2852 C CA . PRO B 1 47 ? -4.805 -20.641 -3.73 1 94.31 47 PRO B CA 1
ATOM 2853 C C . PRO B 1 47 ? -4.75 -20.422 -5.242 1 94.31 47 PRO B C 1
ATOM 2855 O O . PRO B 1 47 ? -4.445 -19.312 -5.695 1 94.31 47 PRO B O 1
ATOM 2858 N N . THR B 1 48 ? -5.051 -21.453 -5.988 1 93.88 48 THR B N 1
ATOM 2859 C CA . THR B 1 48 ? -5.023 -21.391 -7.445 1 93.88 48 THR B CA 1
ATOM 2860 C C . THR B 1 48 ? -6.227 -20.625 -7.98 1 93.88 48 THR B C 1
ATOM 2862 O O . THR B 1 48 ? -7.359 -20.844 -7.551 1 93.88 48 THR B O 1
ATOM 2865 N N . PRO B 1 49 ? -5.91 -19.641 -8.844 1 91.94 49 PRO B N 1
ATOM 2866 C CA . PRO B 1 49 ? -7.059 -18.984 -9.469 1 91.94 49 PRO B CA 1
ATOM 2867 C C . PRO B 1 49 ? -7.98 -19.969 -10.188 1 91.94 49 PRO B C 1
ATOM 2869 O O . PRO B 1 49 ? -7.508 -20.922 -10.82 1 91.94 49 PRO B O 1
ATOM 2872 N N . PRO B 1 50 ? -9.25 -19.828 -10.008 1 91.62 50 PRO B N 1
ATOM 2873 C CA . PRO B 1 50 ? -10.203 -20.75 -10.641 1 91.62 50 PRO B CA 1
ATOM 2874 C C . PRO B 1 50 ? -10.406 -20.453 -12.125 1 91.62 50 PRO B C 1
ATOM 2876 O O . PRO B 1 50 ? -11.453 -19.922 -12.516 1 91.62 50 PRO B O 1
ATOM 2879 N N . THR B 1 51 ? -9.562 -20.844 -12.961 1 87.06 51 THR B N 1
ATOM 2880 C CA . THR B 1 51 ? -9.531 -20.516 -14.383 1 87.06 51 THR B CA 1
ATOM 2881 C C . THR B 1 51 ? -10.641 -21.266 -15.125 1 87.06 51 THR B C 1
ATOM 2883 O O . THR B 1 51 ? -10.969 -20.906 -16.266 1 87.06 51 THR B O 1
ATOM 2886 N N . GLY B 1 52 ? -11.281 -22.234 -14.516 1 86.06 52 GLY B N 1
ATOM 2887 C CA . GLY B 1 52 ? -12.328 -23 -15.156 1 86.06 52 GLY B CA 1
ATOM 2888 C C . GLY B 1 52 ? -13.711 -22.406 -14.953 1 86.06 52 GLY B C 1
ATOM 2889 O O . GLY B 1 52 ? -14.711 -22.984 -15.406 1 86.06 52 GLY B O 1
ATOM 2890 N N . LEU B 1 53 ? -13.797 -21.297 -14.312 1 88.62 53 LEU B N 1
ATOM 2891 C CA . LEU B 1 53 ? -15.094 -20.672 -14.062 1 88.62 53 LEU B CA 1
ATOM 2892 C C . LEU B 1 53 ? -15.758 -20.266 -15.367 1 88.62 53 LEU B C 1
ATOM 2894 O O . LEU B 1 53 ? -15.094 -19.812 -16.297 1 88.62 53 LEU B O 1
ATOM 2898 N N . SER B 1 54 ? -17.031 -20.406 -15.328 1 87.44 54 SER B N 1
ATOM 2899 C CA . SER B 1 54 ? -17.812 -20.078 -16.516 1 87.44 54 SER B CA 1
ATOM 2900 C C . SER B 1 54 ? -17.891 -18.562 -16.719 1 87.44 54 SER B C 1
ATOM 2902 O O . SER B 1 54 ? -17.938 -17.797 -15.766 1 87.44 54 SER B O 1
ATOM 2904 N N . TYR B 1 55 ? -17.891 -18.219 -18 1 85.31 55 TYR B N 1
ATOM 2905 C CA . TYR B 1 55 ? -18 -16.828 -18.406 1 85.31 55 TYR B CA 1
ATOM 2906 C C . TYR B 1 55 ? -19.359 -16.547 -19.016 1 85.31 55 TYR B C 1
ATOM 2908 O O . TYR B 1 55 ? -19.781 -17.234 -19.969 1 85.31 55 TYR B O 1
ATOM 2916 N N . SER B 1 56 ? -20.125 -15.664 -18.453 1 87.06 56 SER B N 1
ATOM 2917 C CA . SER B 1 56 ? -21.375 -15.211 -19.047 1 87.06 56 SER B CA 1
ATOM 2918 C C . SER B 1 56 ? -21.188 -13.898 -19.797 1 87.06 56 SER B C 1
ATOM 2920 O O . SER B 1 56 ? -21.109 -12.828 -19.188 1 87.06 56 SER B O 1
ATOM 2922 N N . LYS B 1 57 ? -21.297 -13.977 -21.047 1 85.88 57 LYS B N 1
ATOM 2923 C CA . LYS B 1 57 ? -21.109 -12.797 -21.891 1 85.88 57 LYS B CA 1
ATOM 2924 C C . LYS B 1 57 ? -22.203 -11.766 -21.641 1 85.88 57 LYS B C 1
ATOM 2926 O O . LYS B 1 57 ? -21.922 -10.57 -21.5 1 85.88 57 LYS B O 1
ATOM 2931 N N . THR B 1 58 ? -23.359 -12.234 -21.594 1 89.88 58 THR B N 1
ATOM 2932 C CA . THR B 1 58 ? -24.516 -11.352 -21.438 1 89.88 58 THR B CA 1
ATOM 2933 C C . THR B 1 58 ? -24.438 -10.594 -20.109 1 89.88 58 THR B C 1
ATOM 2935 O O . THR B 1 58 ? -24.578 -9.367 -20.078 1 89.88 58 THR B O 1
ATOM 2938 N N . ASN B 1 59 ? -24.234 -11.305 -19.016 1 88.88 59 ASN B N 1
ATOM 2939 C CA . ASN B 1 59 ? -24.156 -10.672 -17.703 1 88.88 59 ASN B CA 1
ATOM 2940 C C . ASN B 1 59 ? -23.016 -9.648 -17.656 1 88.88 59 ASN B C 1
ATOM 2942 O O . ASN B 1 59 ? -23.172 -8.578 -17.062 1 88.88 59 ASN B O 1
ATOM 2946 N N . ASN B 1 60 ? -21.953 -9.961 -18.25 1 85.69 60 ASN B N 1
ATOM 2947 C CA . ASN B 1 60 ? -20.812 -9.055 -18.266 1 85.69 60 ASN B CA 1
ATOM 2948 C C . ASN B 1 60 ? -21.125 -7.781 -19.047 1 85.69 60 ASN B C 1
ATOM 2950 O O . ASN B 1 60 ? -20.719 -6.688 -18.625 1 85.69 60 ASN B O 1
ATOM 2954 N N . ILE B 1 61 ? -21.781 -7.922 -20.141 1 86.25 61 ILE B N 1
ATOM 2955 C CA . ILE B 1 61 ? -22.156 -6.754 -20.938 1 86.25 61 ILE B CA 1
ATOM 2956 C C . ILE B 1 61 ? -23.094 -5.859 -20.125 1 86.25 61 ILE B C 1
ATOM 2958 O O . ILE B 1 61 ? -22.906 -4.641 -20.078 1 86.25 61 ILE B O 1
ATOM 2962 N N . ILE B 1 62 ? -24.031 -6.461 -19.516 1 88.69 62 ILE B N 1
ATOM 2963 C CA . ILE B 1 62 ? -24.984 -5.707 -18.703 1 88.69 62 ILE B CA 1
ATOM 2964 C C . ILE B 1 62 ? -24.25 -4.941 -17.609 1 88.69 62 ILE B C 1
ATOM 2966 O O . ILE B 1 62 ? -24.469 -3.746 -17.406 1 88.69 62 ILE B O 1
ATOM 2970 N N . CYS B 1 63 ? -23.375 -5.652 -16.922 1 85.62 63 CYS B N 1
ATOM 2971 C CA . CYS B 1 63 ? -22.625 -5.043 -15.828 1 85.62 63 CYS B CA 1
ATOM 2972 C C . CYS B 1 63 ? -21.719 -3.93 -16.344 1 85.62 63 CYS B C 1
ATOM 2974 O O . CYS B 1 63 ? -21.641 -2.865 -15.727 1 85.62 63 CYS B O 1
ATOM 2976 N N . MET B 1 64 ? -21.094 -4.125 -17.453 1 84.19 64 MET B N 1
ATOM 2977 C CA . MET B 1 64 ? -20.172 -3.131 -18 1 84.19 64 MET B CA 1
ATOM 2978 C C . MET B 1 64 ? -20.938 -1.872 -18.422 1 84.19 64 MET B C 1
ATOM 2980 O O . MET B 1 64 ? -20.469 -0.756 -18.172 1 84.19 64 MET B O 1
ATOM 2984 N N . VAL B 1 65 ? -22 -2.094 -19 1 86.75 65 VAL B N 1
ATOM 2985 C CA . VAL B 1 65 ? -22.797 -0.959 -19.438 1 86.75 65 VAL B CA 1
ATOM 2986 C C . VAL B 1 65 ? -23.297 -0.174 -18.234 1 86.75 65 VAL B C 1
ATOM 2988 O O . VAL B 1 65 ? -23.203 1.056 -18.203 1 86.75 65 VAL B O 1
ATOM 2991 N N . ALA B 1 66 ? -23.797 -0.896 -17.266 1 87.25 66 ALA B N 1
ATOM 2992 C CA . ALA B 1 66 ? -24.312 -0.242 -16.062 1 87.25 66 ALA B CA 1
ATOM 2993 C C . ALA B 1 66 ? -23.219 0.547 -15.359 1 87.25 66 ALA B C 1
ATOM 2995 O O . ALA B 1 66 ? -23.422 1.707 -14.992 1 87.25 66 ALA B O 1
ATOM 2996 N N . MET B 1 67 ? -22.094 -0.06 -15.148 1 85.94 67 MET B N 1
ATOM 2997 C CA . MET B 1 67 ? -20.984 0.592 -14.445 1 85.94 67 MET B CA 1
ATOM 2998 C C . MET B 1 67 ? -20.438 1.762 -15.258 1 85.94 67 MET B C 1
ATOM 3000 O O . MET B 1 67 ? -20.047 2.785 -14.695 1 85.94 67 MET B O 1
ATOM 3004 N N . THR B 1 68 ? -20.406 1.609 -16.562 1 86.19 68 THR B N 1
ATOM 3005 C CA . THR B 1 68 ? -19.953 2.688 -17.422 1 86.19 68 THR B CA 1
ATOM 3006 C C . THR B 1 68 ? -20.891 3.883 -17.344 1 86.19 68 THR B C 1
ATOM 3008 O O . THR B 1 68 ? -20.453 5.031 -17.281 1 86.19 68 THR B O 1
ATOM 3011 N N . LEU B 1 69 ? -22.125 3.58 -17.344 1 88.81 69 LEU B N 1
ATOM 3012 C CA . LEU B 1 69 ? -23.109 4.652 -17.266 1 88.81 69 LEU B CA 1
ATOM 3013 C C . LEU B 1 69 ? -23 5.395 -15.938 1 88.81 69 LEU B C 1
ATOM 3015 O O . LEU B 1 69 ? -23.109 6.621 -15.891 1 88.81 69 LEU B O 1
ATOM 3019 N N . ILE B 1 70 ? -22.75 4.684 -14.867 1 87.62 70 ILE B N 1
ATOM 3020 C CA . ILE B 1 70 ? -22.562 5.305 -13.555 1 87.62 70 ILE B CA 1
ATOM 3021 C C . ILE B 1 70 ? -21.312 6.188 -13.578 1 87.62 70 ILE B C 1
ATOM 3023 O O . ILE B 1 70 ? -21.344 7.336 -13.133 1 87.62 70 ILE B O 1
ATOM 3027 N N . GLY B 1 71 ? -20.266 5.715 -14.141 1 87.62 71 GLY B N 1
ATOM 3028 C CA . GLY B 1 71 ? -19.031 6.492 -14.258 1 87.62 71 GLY B CA 1
ATOM 3029 C C . GLY B 1 71 ? -19.188 7.719 -15.141 1 87.62 71 GLY B C 1
ATOM 3030 O O . GLY B 1 71 ? -18.703 8.797 -14.797 1 87.62 71 GLY B O 1
ATOM 3031 N N . LEU B 1 72 ? -19.875 7.523 -16.234 1 88.75 72 LEU B N 1
ATOM 3032 C CA . LEU B 1 72 ? -20.078 8.633 -17.156 1 88.75 72 LEU B CA 1
ATOM 3033 C C . LEU B 1 72 ? -20.953 9.711 -16.531 1 88.75 72 LEU B C 1
ATOM 3035 O O . LEU B 1 72 ? -20.766 10.898 -16.797 1 88.75 72 LEU B O 1
ATOM 3039 N N . SER B 1 73 ? -21.859 9.281 -15.773 1 91.38 73 SER B N 1
ATOM 3040 C CA . SER B 1 73 ? -22.672 10.273 -15.078 1 91.38 73 SER B CA 1
ATOM 3041 C C . SER B 1 73 ? -21.812 11.141 -14.156 1 91.38 73 SER B C 1
ATOM 3043 O O . SER B 1 73 ? -22.031 12.344 -14.039 1 91.38 73 SER B O 1
ATOM 3045 N N . ALA B 1 74 ? -20.891 10.539 -13.5 1 91.62 74 ALA B N 1
ATOM 3046 C CA . ALA B 1 74 ? -19.969 11.281 -12.641 1 91.62 74 ALA B CA 1
ATOM 3047 C C . ALA B 1 74 ? -19.109 12.242 -13.469 1 91.62 74 ALA B C 1
ATOM 3049 O O . ALA B 1 74 ? -18.844 13.367 -13.039 1 91.62 74 ALA B O 1
ATOM 3050 N N . VAL B 1 75 ? -18.734 11.805 -14.594 1 91.69 75 VAL B N 1
ATOM 3051 C CA . VAL B 1 75 ? -17.922 12.633 -15.477 1 91.69 75 VAL B CA 1
ATOM 3052 C C . VAL B 1 75 ? -18.75 13.82 -15.969 1 91.69 75 VAL B C 1
ATOM 3054 O O . VAL B 1 75 ? -18.266 14.953 -16.016 1 91.69 75 VAL B O 1
ATOM 3057 N N . ALA B 1 76 ? -19.953 13.547 -16.297 1 93.81 76 ALA B N 1
ATOM 3058 C CA . ALA B 1 76 ? -20.844 14.609 -16.75 1 93.81 76 ALA B CA 1
ATOM 3059 C C . ALA B 1 76 ? -21.062 15.648 -15.648 1 93.81 76 ALA B C 1
ATOM 3061 O O . ALA B 1 76 ? -21 16.859 -15.898 1 93.81 76 ALA B O 1
ATOM 3062 N N . LEU B 1 77 ? -21.312 15.18 -14.5 1 92.44 77 LEU B N 1
ATOM 3063 C CA . LEU B 1 77 ? -21.469 16.094 -13.367 1 92.44 77 LEU B CA 1
ATOM 3064 C C . LEU B 1 77 ? -20.172 16.844 -13.086 1 92.44 77 LEU B C 1
ATOM 3066 O O . LEU B 1 77 ? -20.203 18.031 -12.75 1 92.44 77 LEU B O 1
ATOM 3070 N N . GLY B 1 78 ? -19.109 16.109 -13.18 1 94.25 78 GLY B N 1
ATOM 3071 C CA . GLY B 1 78 ? -17.812 16.75 -13.008 1 94.25 78 GLY B CA 1
ATOM 3072 C C . GLY B 1 78 ? -17.531 17.828 -14.047 1 94.25 78 GLY B C 1
ATOM 3073 O O . GLY B 1 78 ? -16.953 18.859 -13.727 1 94.25 78 GLY B O 1
ATOM 3074 N N . ALA B 1 79 ? -17.953 17.531 -15.25 1 94.88 79 ALA B N 1
ATOM 3075 C CA . ALA B 1 79 ? -17.797 18.516 -16.312 1 94.88 79 ALA B CA 1
ATOM 3076 C C . ALA B 1 79 ? -18.578 19.797 -16.016 1 94.88 79 ALA B C 1
ATOM 3078 O O . ALA B 1 79 ? -18.094 20.906 -16.234 1 94.88 79 ALA B O 1
ATOM 3079 N N . ARG B 1 80 ? -19.703 19.625 -15.594 1 95.38 80 ARG B N 1
ATOM 3080 C CA . ARG B 1 80 ? -20.531 20.766 -15.211 1 95.38 80 ARG B CA 1
ATOM 3081 C C . ARG B 1 80 ? -19.859 21.578 -14.117 1 95.38 80 ARG B C 1
ATOM 3083 O O . ARG B 1 80 ? -19.781 22.812 -14.203 1 95.38 80 ARG B O 1
ATOM 3090 N N . ASP B 1 81 ? -19.406 20.891 -13.133 1 94.62 81 ASP B N 1
ATOM 3091 C CA . ASP B 1 81 ? -18.75 21.578 -12.023 1 94.62 81 ASP B CA 1
ATOM 3092 C C . ASP B 1 81 ? -17.438 22.219 -12.477 1 94.62 81 ASP B C 1
ATOM 3094 O O . ASP B 1 81 ? -17.062 23.281 -11.984 1 94.62 81 ASP B O 1
ATOM 3098 N N . ALA B 1 82 ? -16.766 21.547 -13.32 1 94.75 82 ALA B N 1
ATOM 3099 C CA . ALA B 1 82 ? -15.523 22.094 -13.867 1 94.75 82 ALA B CA 1
ATOM 3100 C C . ALA B 1 82 ? -15.773 23.422 -14.562 1 94.75 82 ALA B C 1
ATOM 3102 O O . ALA B 1 82 ? -14.977 24.359 -14.438 1 94.75 82 ALA B O 1
ATOM 3103 N N . GLN B 1 83 ? -16.844 23.469 -15.289 1 94.75 83 GLN B N 1
ATOM 3104 C CA . GLN B 1 83 ? -17.203 24.719 -15.977 1 94.75 83 GLN B CA 1
ATOM 3105 C C . GLN B 1 83 ? -17.562 25.812 -14.977 1 94.75 83 GLN B C 1
ATOM 3107 O O . GLN B 1 83 ? -17.109 26.953 -15.117 1 94.75 83 GLN B O 1
ATOM 3112 N N . LYS B 1 84 ? -18.25 25.438 -14.039 1 93.62 84 LYS B N 1
ATOM 3113 C CA . LYS B 1 84 ? -18.688 26.406 -13.039 1 93.62 84 LYS B CA 1
ATOM 3114 C C . LYS B 1 84 ? -17.516 26.922 -12.211 1 93.62 84 LYS B C 1
ATOM 3116 O O . LYS B 1 84 ? -17.469 28.109 -11.883 1 93.62 84 LYS B O 1
ATOM 3121 N N . GLN B 1 85 ? -16.609 26.047 -11.945 1 91.81 85 GLN B N 1
ATOM 3122 C CA . GLN B 1 85 ? -15.508 26.391 -11.055 1 91.81 85 GLN B CA 1
ATOM 3123 C C . GLN B 1 85 ? -14.281 26.812 -11.844 1 91.81 85 GLN B C 1
ATOM 3125 O O . GLN B 1 85 ? -13.289 27.266 -11.266 1 91.81 85 GLN B O 1
ATOM 3130 N N . ARG B 1 86 ? -14.312 26.625 -13.164 1 92.19 86 ARG B N 1
ATOM 3131 C CA . ARG B 1 86 ? -13.172 26.906 -14.016 1 92.19 86 ARG B CA 1
ATOM 3132 C C . ARG B 1 86 ? -11.938 26.125 -13.578 1 92.19 86 ARG B C 1
ATOM 3134 O O . ARG B 1 86 ? -10.852 26.703 -13.438 1 92.19 86 ARG B O 1
ATOM 3141 N N . SER B 1 87 ? -12.219 25.016 -13.156 1 94 87 SER B N 1
ATOM 3142 C CA . SER B 1 87 ? -11.188 24.062 -12.773 1 94 87 SER B CA 1
ATOM 3143 C C . SER B 1 87 ? -11.414 22.703 -13.422 1 94 87 SER B C 1
ATOM 3145 O O . SER B 1 87 ? -12.555 22.25 -13.547 1 94 87 SER B O 1
ATOM 3147 N N . LEU B 1 88 ? -10.367 22.047 -13.797 1 95.75 88 LEU B N 1
ATOM 3148 C CA . LEU B 1 88 ? -10.484 20.766 -14.469 1 95.75 88 LEU B CA 1
ATOM 3149 C C . LEU B 1 88 ? -10.547 19.625 -13.461 1 95.75 88 LEU B C 1
ATOM 3151 O O . LEU B 1 88 ? -10.859 18.484 -13.812 1 95.75 88 LEU B O 1
ATOM 3155 N N . LEU B 1 89 ? -10.289 19.891 -12.227 1 96.06 89 LEU B N 1
ATOM 3156 C CA . LEU B 1 89 ? -10.18 18.859 -11.203 1 96.06 89 LEU B CA 1
ATOM 3157 C C . LEU B 1 89 ? -11.484 18.078 -11.094 1 96.06 89 LEU B C 1
ATOM 3159 O O . LEU B 1 89 ? -11.469 16.844 -11.109 1 96.06 89 LEU B O 1
ATOM 3163 N N . PRO B 1 90 ? -12.656 18.734 -11.07 1 95.81 90 PRO B N 1
ATOM 3164 C CA . PRO B 1 90 ? -13.898 17.969 -10.945 1 95.81 90 PRO B CA 1
ATOM 3165 C C . PRO B 1 90 ? -14.156 17.062 -12.148 1 95.81 90 PRO B C 1
ATOM 3167 O O . PRO B 1 90 ? -14.938 16.109 -12.055 1 95.81 90 PRO B O 1
ATOM 3170 N N . LEU B 1 91 ? -13.547 17.344 -13.242 1 95.25 91 LEU B N 1
ATOM 3171 C CA . LEU B 1 91 ? -13.711 16.531 -14.445 1 95.25 91 LEU B CA 1
ATOM 3172 C C . LEU B 1 91 ? -12.75 15.344 -14.438 1 95.25 91 LEU B C 1
ATOM 3174 O O . LEU B 1 91 ? -13.148 14.219 -14.734 1 95.25 91 LEU B O 1
ATOM 3178 N N . ILE B 1 92 ? -11.516 15.617 -14.102 1 95.75 92 ILE B N 1
ATOM 3179 C CA . ILE B 1 92 ? -10.461 14.617 -14.227 1 95.75 92 ILE B CA 1
ATOM 3180 C C . ILE B 1 92 ? -10.539 13.633 -13.062 1 95.75 92 ILE B C 1
ATOM 3182 O O . ILE B 1 92 ? -10.227 12.453 -13.219 1 95.75 92 ILE B O 1
ATOM 3186 N N . LEU B 1 93 ? -11.031 14.078 -11.93 1 95.94 93 LEU B N 1
ATOM 3187 C CA . LEU B 1 93 ? -11.062 13.234 -10.742 1 95.94 93 LEU B CA 1
ATOM 3188 C C . LEU B 1 93 ? -11.945 12.008 -10.969 1 95.94 93 LEU B C 1
ATOM 3190 O O . LEU B 1 93 ? -11.5 10.875 -10.773 1 95.94 93 LEU B O 1
ATOM 3194 N N . PRO B 1 94 ? -13.164 12.18 -11.398 1 93.94 94 PRO B N 1
ATOM 3195 C CA . PRO B 1 94 ? -13.961 10.969 -11.641 1 93.94 94 PRO B CA 1
ATOM 3196 C C . PRO B 1 94 ? -13.406 10.125 -12.789 1 93.94 94 PRO B C 1
ATOM 3198 O O . PRO B 1 94 ? -13.531 8.898 -12.766 1 93.94 94 PRO B O 1
ATOM 3201 N N . LEU B 1 95 ? -12.789 10.711 -13.766 1 92.31 95 LEU B N 1
ATOM 3202 C CA . LEU B 1 95 ? -12.156 9.969 -14.852 1 92.31 95 LEU B CA 1
ATOM 3203 C C . LEU B 1 95 ? -11.023 9.094 -14.328 1 92.31 95 LEU B C 1
ATOM 3205 O O . LEU B 1 95 ? -10.781 8.008 -14.859 1 92.31 95 LEU B O 1
ATOM 3209 N N . SER B 1 96 ? -10.422 9.578 -13.328 1 93.94 96 SER B N 1
ATOM 3210 C CA . SER B 1 96 ? -9.281 8.867 -12.766 1 93.94 96 SER B CA 1
ATOM 3211 C C . SER B 1 96 ? -9.719 7.57 -12.086 1 93.94 96 SER B C 1
ATOM 3213 O O . SER B 1 96 ? -8.891 6.707 -11.789 1 93.94 96 SER B O 1
ATOM 3215 N N . GLY B 1 97 ? -11.008 7.426 -11.859 1 91.56 97 GLY B N 1
ATOM 3216 C CA . GLY B 1 97 ? -11.516 6.168 -11.336 1 91.56 97 GLY B CA 1
ATOM 3217 C C . GLY B 1 97 ? -11.133 4.969 -12.18 1 91.56 97 GLY B C 1
ATOM 3218 O O . GLY B 1 97 ? -10.93 3.873 -11.656 1 91.56 97 GLY B O 1
ATOM 3219 N N . ALA B 1 98 ? -10.969 5.156 -13.43 1 88.62 98 ALA B N 1
ATOM 3220 C CA . ALA B 1 98 ? -10.586 4.086 -14.352 1 88.62 98 ALA B CA 1
ATOM 3221 C C . ALA B 1 98 ? -9.18 3.578 -14.055 1 88.62 98 ALA B C 1
ATOM 3223 O O . ALA B 1 98 ? -8.859 2.418 -14.328 1 88.62 98 ALA B O 1
ATOM 3224 N N . MET B 1 99 ? -8.391 4.406 -13.414 1 90.56 99 MET B N 1
ATOM 3225 C CA . MET B 1 99 ? -6.992 4.059 -13.156 1 90.56 99 MET B CA 1
ATOM 3226 C C . MET B 1 99 ? -6.883 3.08 -11.992 1 90.56 99 MET B C 1
ATOM 3228 O O . MET B 1 99 ? -5.824 2.49 -11.766 1 90.56 99 MET B O 1
ATOM 3232 N N . ILE B 1 100 ? -7.949 2.859 -11.305 1 92 100 ILE B N 1
ATOM 3233 C CA . ILE B 1 100 ? -7.957 1.908 -10.203 1 92 100 ILE B CA 1
ATOM 3234 C C . ILE B 1 100 ? -7.727 0.496 -10.734 1 92 100 ILE B C 1
ATOM 3236 O O . ILE B 1 100 ? -7.363 -0.408 -9.977 1 92 100 ILE B O 1
ATOM 3240 N N . ALA B 1 101 ? -7.781 0.324 -12.008 1 87.75 101 ALA B N 1
ATOM 3241 C CA . ALA B 1 101 ? -7.5 -0.953 -12.656 1 87.75 101 ALA B CA 1
ATOM 3242 C C . ALA B 1 101 ? -6.062 -1.391 -12.406 1 87.75 101 ALA B C 1
ATOM 3244 O O . ALA B 1 101 ? -5.773 -2.588 -12.32 1 87.75 101 ALA B O 1
ATOM 3245 N N . PHE B 1 102 ? -5.203 -0.454 -12.164 1 87.44 102 PHE B N 1
ATOM 3246 C CA . PHE B 1 102 ? -3.791 -0.792 -12.039 1 87.44 102 PHE B CA 1
ATOM 3247 C C . PHE B 1 102 ? -3.5 -1.41 -10.68 1 87.44 102 PHE B C 1
ATOM 3249 O O . PHE B 1 102 ? -2.965 -2.518 -10.594 1 87.44 102 PHE B O 1
ATOM 3256 N N . PRO B 1 103 ? -3.887 -0.741 -9.609 1 90.19 103 PRO B N 1
ATOM 3257 C CA . PRO B 1 103 ? -3.676 -1.438 -8.344 1 90.19 103 PRO B CA 1
ATOM 3258 C C . PRO B 1 103 ? -4.523 -2.701 -8.211 1 90.19 103 PRO B C 1
ATOM 3260 O O . PRO B 1 103 ? -4.164 -3.619 -7.473 1 90.19 103 PRO B O 1
ATOM 3263 N N . GLU B 1 104 ? -5.539 -2.787 -8.938 1 89.75 104 GLU B N 1
ATOM 3264 C CA . GLU B 1 104 ? -6.383 -3.977 -8.898 1 89.75 104 GLU B CA 1
ATOM 3265 C C . GLU B 1 104 ? -5.602 -5.219 -9.32 1 89.75 104 GLU B C 1
ATOM 3267 O O . GLU B 1 104 ? -5.891 -6.328 -8.867 1 89.75 104 GLU B O 1
ATOM 3272 N N . THR B 1 105 ? -4.703 -5.035 -10.148 1 87.12 105 THR B N 1
ATOM 3273 C CA . THR B 1 105 ? -3.963 -6.188 -10.656 1 87.12 105 THR B CA 1
ATOM 3274 C C . THR B 1 105 ? -3.238 -6.906 -9.523 1 87.12 105 THR B C 1
ATOM 3276 O O . THR B 1 105 ? -3.277 -8.141 -9.438 1 87.12 105 THR B O 1
ATOM 3279 N N . PHE B 1 106 ? -2.59 -6.211 -8.641 1 90.19 106 PHE B N 1
ATOM 3280 C CA . PHE B 1 106 ? -1.886 -6.898 -7.566 1 90.19 106 PHE B CA 1
ATOM 3281 C C . PHE B 1 106 ? -2.842 -7.25 -6.434 1 90.19 106 PHE B C 1
ATOM 3283 O O . PHE B 1 106 ? -2.646 -8.25 -5.738 1 90.19 106 PHE B O 1
ATOM 3290 N N . ILE B 1 107 ? -3.9 -6.441 -6.32 1 93.5 107 ILE B N 1
ATOM 3291 C CA . ILE B 1 107 ? -4.93 -6.727 -5.328 1 93.5 107 ILE B CA 1
ATOM 3292 C C . ILE B 1 107 ? -5.621 -8.047 -5.664 1 93.5 107 ILE B C 1
ATOM 3294 O O . ILE B 1 107 ? -5.969 -8.82 -4.77 1 93.5 107 ILE B O 1
ATOM 3298 N N . ASP B 1 108 ? -5.738 -8.281 -6.918 1 92.31 108 ASP B N 1
ATOM 3299 C CA . ASP B 1 108 ? -6.395 -9.508 -7.371 1 92.31 108 ASP B CA 1
ATOM 3300 C C . ASP B 1 108 ? -5.59 -10.742 -6.98 1 92.31 108 ASP B C 1
ATOM 3302 O O . ASP B 1 108 ? -6.16 -11.773 -6.625 1 92.31 108 ASP B O 1
ATOM 3306 N N . VAL B 1 109 ? -4.344 -10.586 -7.09 1 92.75 109 VAL B N 1
ATOM 3307 C CA . VAL B 1 109 ? -3.479 -11.719 -6.789 1 92.75 109 VAL B CA 1
ATOM 3308 C C . VAL B 1 109 ? -3.506 -12.008 -5.289 1 92.75 109 VAL B C 1
ATOM 3310 O O . VAL B 1 109 ? -3.734 -13.148 -4.871 1 92.75 109 VAL B O 1
ATOM 3313 N N . LEU B 1 110 ? -3.373 -10.977 -4.508 1 95.25 110 LEU B N 1
ATOM 3314 C CA . LEU B 1 110 ? -3.27 -11.156 -3.062 1 95.25 110 LEU B CA 1
ATOM 3315 C C . LEU B 1 110 ? -4.645 -11.359 -2.438 1 95.25 110 LEU B C 1
ATOM 3317 O O . LEU B 1 110 ? -4.781 -12.086 -1.45 1 95.25 110 LEU B O 1
ATOM 3321 N N . GLY B 1 111 ? -5.586 -10.719 -3.029 1 96.44 111 GLY B N 1
ATOM 3322 C CA . GLY B 1 111 ? -6.938 -10.773 -2.498 1 96.44 111 GLY B CA 1
ATOM 3323 C C . GLY B 1 111 ? -7.758 -11.914 -3.072 1 96.44 111 GLY B C 1
ATOM 3324 O O . GLY B 1 111 ? -8.906 -12.125 -2.674 1 96.44 111 GLY B O 1
ATOM 3325 N N . CYS B 1 112 ? -7.238 -12.609 -4.031 1 96.38 112 CYS B N 1
ATOM 3326 C CA . CYS B 1 112 ? -7.852 -13.789 -4.625 1 96.38 112 CYS B CA 1
ATOM 3327 C C . CYS B 1 112 ? -9.188 -13.445 -5.273 1 96.38 112 CYS B C 1
ATOM 3329 O O . CYS B 1 112 ? -10.211 -14.047 -4.953 1 96.38 112 CYS B O 1
ATOM 3331 N N . ILE B 1 113 ? -9.109 -12.578 -6.164 1 93.62 113 ILE B N 1
ATOM 3332 C CA . ILE B 1 113 ? -10.211 -12.25 -7.059 1 93.62 113 ILE B CA 1
ATOM 3333 C C . ILE B 1 113 ? -9.898 -12.742 -8.469 1 93.62 113 ILE B C 1
ATOM 3335 O O . ILE B 1 113 ? -8.766 -12.625 -8.93 1 93.62 113 ILE B O 1
ATOM 3339 N N . TYR B 1 114 ? -10.828 -13.305 -9.094 1 91.56 114 TYR B N 1
ATOM 3340 C CA . TYR B 1 114 ? -10.594 -13.797 -10.445 1 91.56 114 TYR B CA 1
ATOM 3341 C C . TYR B 1 114 ? -11.719 -13.359 -11.383 1 91.56 114 TYR B C 1
ATOM 3343 O O . TYR B 1 114 ? -12.898 -13.516 -11.062 1 91.56 114 TYR B O 1
ATOM 3351 N N . TYR B 1 115 ? -11.367 -12.781 -12.422 1 89.12 115 TYR B N 1
ATOM 3352 C CA . TYR B 1 115 ? -12.273 -12.438 -13.508 1 89.12 115 TYR B CA 1
ATOM 3353 C C . TYR B 1 115 ? -12.227 -13.5 -14.609 1 89.12 115 TYR B C 1
ATOM 3355 O O . TYR B 1 115 ? -11.234 -13.609 -15.336 1 89.12 115 TYR B O 1
ATOM 3363 N N . PRO B 1 116 ? -13.242 -14.266 -14.75 1 87.06 116 PRO B N 1
ATOM 3364 C CA . PRO B 1 116 ? -13.227 -15.352 -15.727 1 87.06 116 PRO B CA 1
ATOM 3365 C C . PRO B 1 116 ? -13.352 -14.859 -17.172 1 87.06 116 PRO B C 1
ATOM 3367 O O . PRO B 1 116 ? -13.773 -15.609 -18.047 1 87.06 116 PRO B O 1
ATOM 3370 N N . TRP B 1 117 ? -12.844 -13.758 -17.453 1 84 117 TRP B N 1
ATOM 3371 C CA . TRP B 1 117 ? -12.953 -13.172 -18.781 1 84 117 TRP B CA 1
ATOM 3372 C C . TRP B 1 117 ? -11.945 -13.797 -19.734 1 84 117 TRP B C 1
ATOM 3374 O O . TRP B 1 117 ? -10.766 -13.945 -19.406 1 84 117 TRP B O 1
ATOM 3384 N N . PRO B 1 118 ? -12.453 -14.156 -20.953 1 84.81 118 PRO B N 1
ATOM 3385 C CA . PRO B 1 118 ? -11.508 -14.641 -21.969 1 84.81 118 PRO B CA 1
ATOM 3386 C C . PRO B 1 118 ? -10.555 -13.547 -22.453 1 84.81 118 PRO B C 1
ATOM 3388 O O . PRO B 1 118 ? -10.883 -12.359 -22.375 1 84.81 118 PRO B O 1
ATOM 3391 N N . ALA B 1 119 ? -9.398 -13.969 -22.922 1 83.25 119 ALA B N 1
ATOM 3392 C CA . ALA B 1 119 ? -8.359 -13.047 -23.375 1 83.25 119 ALA B CA 1
ATOM 3393 C C . ALA B 1 119 ? -8.883 -12.102 -24.453 1 83.25 119 ALA B C 1
ATOM 3395 O O . ALA B 1 119 ? -8.508 -10.93 -24.484 1 83.25 119 ALA B O 1
ATOM 3396 N N . GLU B 1 120 ? -9.773 -12.594 -25.25 1 83.44 120 GLU B N 1
ATOM 3397 C CA . GLU B 1 120 ? -10.289 -11.82 -26.375 1 83.44 120 GLU B CA 1
ATOM 3398 C C . GLU B 1 120 ? -11.133 -10.641 -25.891 1 83.44 120 GLU B C 1
ATOM 3400 O O . GLU B 1 120 ? -11.242 -9.625 -26.578 1 83.44 120 GLU B O 1
ATOM 3405 N N . ASN B 1 121 ? -11.703 -10.789 -24.703 1 80.94 121 ASN B N 1
ATOM 3406 C CA . ASN B 1 121 ? -12.562 -9.734 -24.188 1 80.94 121 ASN B CA 1
ATOM 3407 C C . ASN B 1 121 ? -11.852 -8.906 -23.125 1 80.94 121 ASN B C 1
ATOM 3409 O O . ASN B 1 121 ? -12.438 -7.98 -22.562 1 80.94 121 ASN B O 1
ATOM 3413 N N . ALA B 1 122 ? -10.617 -9.25 -22.859 1 81.5 122 ALA B N 1
ATOM 3414 C CA . ALA B 1 122 ? -9.859 -8.508 -21.859 1 81.5 122 ALA B CA 1
ATOM 3415 C C . ALA B 1 122 ? -9.172 -7.293 -22.469 1 81.5 122 ALA B C 1
ATOM 3417 O O . ALA B 1 122 ? -8.805 -7.305 -23.641 1 81.5 122 ALA B O 1
ATOM 3418 N N . SER B 1 123 ? -9.102 -6.168 -21.75 1 78.69 123 SER B N 1
ATOM 3419 C CA . SER B 1 123 ? -8.422 -4.957 -22.203 1 78.69 123 SER B CA 1
ATOM 3420 C C . SER B 1 123 ? -6.902 -5.125 -22.141 1 78.69 123 SER B C 1
ATOM 3422 O O . SER B 1 123 ? -6.188 -4.668 -23.031 1 78.69 123 SER B O 1
ATOM 3424 N N . PHE B 1 124 ? -6.461 -5.648 -21.016 1 82.94 124 PHE B N 1
ATOM 3425 C CA . PHE B 1 124 ? -5.031 -5.887 -20.844 1 82.94 124 PHE B CA 1
ATOM 3426 C C . PHE B 1 124 ? -4.785 -7.109 -19.969 1 82.94 124 PHE B C 1
ATOM 3428 O O . PHE B 1 124 ? -5.688 -7.562 -19.266 1 82.94 124 PHE B O 1
ATOM 3435 N N . HIS B 1 125 ? -3.652 -7.676 -20.172 1 86.69 125 HIS B N 1
ATOM 3436 C CA . HIS B 1 125 ? -3.145 -8.766 -19.344 1 86.69 125 HIS B CA 1
ATOM 3437 C C . HIS B 1 125 ? -1.949 -8.312 -18.5 1 86.69 125 HIS B C 1
ATOM 3439 O O . HIS B 1 125 ? -0.85 -8.133 -19.031 1 86.69 125 HIS B O 1
ATOM 3445 N N . LEU B 1 126 ? -2.248 -8.055 -17.281 1 87.94 126 LEU B N 1
ATOM 3446 C CA . LEU B 1 126 ? -1.207 -7.59 -16.375 1 87.94 126 LEU B CA 1
ATOM 3447 C C . LEU B 1 126 ? -1.133 -8.477 -15.125 1 87.94 126 LEU B C 1
ATOM 3449 O O . LEU B 1 126 ? -2.164 -8.875 -14.586 1 87.94 126 LEU B O 1
ATOM 3453 N N . ILE B 1 127 ? 0.054 -8.836 -14.75 1 91.06 127 ILE B N 1
ATOM 3454 C CA . ILE B 1 127 ? 0.337 -9.594 -13.539 1 91.06 127 ILE B CA 1
ATOM 3455 C C . ILE B 1 127 ? -0.51 -10.859 -13.508 1 91.06 127 ILE B C 1
ATOM 3457 O O . ILE B 1 127 ? -1.181 -11.148 -12.516 1 91.06 127 ILE B O 1
ATOM 3461 N N . GLY B 1 128 ? -0.625 -11.508 -14.648 1 86 128 GLY B N 1
ATOM 3462 C CA . GLY B 1 128 ? -1.268 -12.805 -14.766 1 86 128 GLY B CA 1
ATOM 3463 C C . GLY B 1 128 ? -2.781 -12.727 -14.773 1 86 128 GLY B C 1
ATOM 3464 O O . GLY B 1 128 ? -3.465 -13.734 -14.578 1 86 128 GLY B O 1
ATOM 3465 N N . ARG B 1 129 ? -3.279 -11.523 -14.906 1 86.38 129 ARG B N 1
ATOM 3466 C CA . ARG B 1 129 ? -4.727 -11.344 -14.852 1 86.38 129 ARG B CA 1
ATOM 3467 C C . ARG B 1 129 ? -5.242 -10.648 -16.109 1 86.38 129 ARG B C 1
ATOM 3469 O O . ARG B 1 129 ? -4.656 -9.664 -16.578 1 86.38 129 ARG B O 1
ATOM 3476 N N . GLU B 1 130 ? -6.281 -11.305 -16.672 1 83.88 130 GLU B N 1
ATOM 3477 C CA . GLU B 1 130 ? -7.027 -10.617 -17.719 1 83.88 130 GLU B CA 1
ATOM 3478 C C . GLU B 1 130 ? -7.961 -9.562 -17.141 1 83.88 130 GLU B C 1
ATOM 3480 O O . GLU B 1 130 ? -8.883 -9.891 -16.375 1 83.88 130 GLU B O 1
ATOM 3485 N N . MET B 1 131 ? -7.629 -8.414 -17.453 1 80.31 131 MET B N 1
ATOM 3486 C CA . MET B 1 131 ? -8.461 -7.344 -16.906 1 80.31 131 MET B CA 1
ATOM 3487 C C . MET B 1 131 ? -9.609 -7.023 -17.859 1 80.31 131 MET B C 1
ATOM 3489 O O . MET B 1 131 ? -9.398 -6.809 -19.047 1 80.31 131 MET B O 1
ATOM 3493 N N . PRO B 1 132 ? -10.836 -7.262 -17.312 1 74.19 132 PRO B N 1
ATOM 3494 C CA . PRO B 1 132 ? -11.977 -6.938 -18.156 1 74.19 132 PRO B CA 1
ATOM 3495 C C . PRO B 1 132 ? -11.906 -5.52 -18.734 1 74.19 132 PRO B C 1
ATOM 3497 O O . PRO B 1 132 ? -11.125 -4.699 -18.25 1 74.19 132 PRO B O 1
ATOM 3500 N N . PRO B 1 133 ? -12.445 -5.508 -19.969 1 62.5 133 PRO B N 1
ATOM 3501 C CA . PRO B 1 133 ? -12.414 -4.168 -20.562 1 62.5 133 PRO B CA 1
ATOM 3502 C C . PRO B 1 133 ? -12.625 -3.064 -19.531 1 62.5 133 PRO B C 1
ATOM 3504 O O . PRO B 1 133 ? -13.547 -3.146 -18.703 1 62.5 133 PRO B O 1
ATOM 3507 N N . TRP B 1 134 ? -11.391 -2.654 -19.047 1 53.25 134 TRP B N 1
ATOM 3508 C CA . TRP B 1 134 ? -10.82 -1.777 -18.031 1 53.25 134 TRP B CA 1
ATOM 3509 C C . TRP B 1 134 ? -11.883 -0.825 -17.484 1 53.25 134 TRP B C 1
ATOM 3511 O O . TRP B 1 134 ? -11.969 -0.615 -16.266 1 53.25 134 TRP B O 1
ATOM 3521 N N . ILE B 1 135 ? -12.258 0.141 -18.422 1 53 135 ILE B N 1
ATOM 3522 C CA . ILE B 1 135 ? -12.758 1.463 -18.062 1 53 135 ILE B CA 1
ATOM 3523 C C . ILE B 1 135 ? -13.938 1.323 -17.094 1 53 135 ILE B C 1
ATOM 3525 O O . ILE B 1 135 ? -13.953 1.956 -16.031 1 53 135 ILE B O 1
ATOM 3529 N N . PRO B 1 136 ? -14.688 0.214 -17.172 1 59.09 136 PRO B N 1
ATOM 3530 C CA . PRO B 1 136 ? -16 0.595 -16.656 1 59.09 136 PRO B CA 1
ATOM 3531 C C . PRO B 1 136 ? -16.25 0.113 -15.234 1 59.09 136 PRO B C 1
ATOM 3533 O O . PRO B 1 136 ? -16.875 0.819 -14.438 1 59.09 136 PRO B O 1
ATOM 3536 N N . ILE B 1 137 ? -15.422 -0.961 -14.898 1 63.09 137 ILE B N 1
ATOM 3537 C CA . ILE B 1 137 ? -15.992 -1.459 -13.648 1 63.09 137 ILE B CA 1
ATOM 3538 C C . ILE B 1 137 ? -15.602 -0.53 -12.5 1 63.09 137 ILE B C 1
ATOM 3540 O O . ILE B 1 137 ? -16.422 -0.223 -11.633 1 63.09 137 ILE B O 1
ATOM 3544 N N . TRP B 1 138 ? -14.414 -0.03 -12.57 1 80.94 138 TRP B N 1
ATOM 3545 C CA . TRP B 1 138 ? -13.945 0.811 -11.469 1 80.94 138 TRP B CA 1
ATOM 3546 C C . TRP B 1 138 ? -14.328 2.27 -11.695 1 80.94 138 TRP B C 1
ATOM 3548 O O . TRP B 1 138 ? -14.219 3.094 -10.789 1 80.94 138 TRP B O 1
ATOM 3558 N N . PHE B 1 139 ? -14.883 2.404 -12.891 1 80.62 139 PHE B N 1
ATOM 3559 C CA . PHE B 1 139 ? -15.281 3.758 -13.258 1 80.62 139 PHE B CA 1
ATOM 3560 C C . PHE B 1 139 ? -16.422 4.242 -12.383 1 80.62 139 PHE B C 1
ATOM 3562 O O . PHE B 1 139 ? -16.609 5.445 -12.195 1 80.62 139 PHE B O 1
ATOM 3569 N N . GLY B 1 140 ? -17.078 3.268 -11.797 1 82 140 GLY B N 1
ATOM 3570 C CA . GLY B 1 140 ? -18.188 3.609 -10.914 1 82 140 GLY B CA 1
ATOM 3571 C C . GLY B 1 140 ? -17.75 4.363 -9.672 1 82 140 GLY B C 1
ATOM 3572 O O . GLY B 1 140 ? -18.516 5.156 -9.117 1 82 140 GLY B O 1
ATOM 3573 N N . TYR B 1 141 ? -16.484 4.172 -9.289 1 89.44 141 TYR B N 1
ATOM 3574 C CA . TYR B 1 141 ? -15.969 4.879 -8.117 1 89.44 141 TYR B CA 1
ATOM 3575 C C . TYR B 1 141 ? -15.891 6.379 -8.383 1 89.44 141 TYR B C 1
ATOM 3577 O O . TYR B 1 141 ? -15.812 7.176 -7.449 1 89.44 141 TYR B O 1
ATOM 3585 N N . GLY B 1 142 ? -15.891 6.699 -9.648 1 89.62 142 GLY B N 1
ATOM 3586 C CA . GLY B 1 142 ? -15.867 8.102 -10.023 1 89.62 142 GLY B CA 1
ATOM 3587 C C . GLY B 1 142 ? -17 8.898 -9.414 1 89.62 142 GLY B C 1
ATOM 3588 O O . GLY B 1 142 ? -16.812 10.047 -9 1 89.62 142 GLY B O 1
ATOM 3589 N N . SER B 1 143 ? -18.172 8.25 -9.32 1 90.62 143 SER B N 1
ATOM 3590 C CA . SER B 1 143 ? -19.344 8.93 -8.758 1 90.62 143 SER B CA 1
ATOM 3591 C C . SER B 1 143 ? -19.141 9.227 -7.277 1 90.62 143 SER B C 1
ATOM 3593 O O . SER B 1 143 ? -19.5 10.305 -6.797 1 90.62 143 SER B O 1
ATOM 3595 N N . LEU B 1 144 ? -18.562 8.336 -6.586 1 94.56 144 LEU B N 1
ATOM 3596 C CA . LEU B 1 144 ? -18.297 8.539 -5.164 1 94.56 144 LEU B CA 1
ATOM 3597 C C . LEU B 1 144 ? -17.234 9.602 -4.953 1 94.56 144 LEU B C 1
ATOM 3599 O O . LEU B 1 144 ? -17.312 10.391 -4.012 1 94.56 144 LEU B O 1
ATOM 3603 N N . MET B 1 145 ? -16.266 9.633 -5.863 1 96.38 145 MET B N 1
ATOM 3604 C CA . MET B 1 145 ? -15.211 10.641 -5.777 1 96.38 145 MET B CA 1
ATOM 3605 C C . MET B 1 145 ? -15.781 12.039 -6.016 1 96.38 145 MET B C 1
ATOM 3607 O O . MET B 1 145 ? -15.375 13 -5.355 1 96.38 145 MET B O 1
ATOM 3611 N N . GLN B 1 146 ? -16.75 12.094 -6.934 1 94.5 146 GLN B N 1
ATOM 3612 C CA . GLN B 1 146 ? -17.391 13.375 -7.215 1 94.5 146 GLN B CA 1
ATOM 3613 C C . GLN B 1 146 ? -18.172 13.883 -6.004 1 94.5 146 GLN B C 1
ATOM 3615 O O . GLN B 1 146 ? -18.078 15.062 -5.652 1 94.5 146 GLN B O 1
ATOM 3620 N N . ILE B 1 147 ? -18.875 13.047 -5.383 1 95.69 147 ILE B N 1
ATOM 3621 C CA . ILE B 1 147 ? -19.625 13.422 -4.191 1 95.69 147 ILE B CA 1
ATOM 3622 C C . ILE B 1 147 ? -18.672 13.82 -3.076 1 95.69 147 ILE B C 1
ATOM 3624 O O . ILE B 1 147 ? -18.875 14.828 -2.396 1 95.69 147 ILE B O 1
ATOM 3628 N N . ASN B 1 148 ? -17.656 13.039 -2.928 1 97.56 148 ASN B N 1
ATOM 3629 C CA . ASN B 1 148 ? -16.656 13.328 -1.909 1 97.56 148 ASN B CA 1
ATOM 3630 C C . ASN B 1 148 ? -16.031 14.703 -2.109 1 97.56 148 ASN B C 1
ATOM 3632 O O . ASN B 1 148 ? -15.875 15.461 -1.152 1 97.56 148 ASN B O 1
ATOM 3636 N N . LEU B 1 149 ? -15.68 14.984 -3.328 1 96.94 149 LEU B N 1
ATOM 3637 C CA . LEU B 1 149 ? -15.078 16.281 -3.633 1 96.94 149 LEU B CA 1
ATOM 3638 C C . LEU B 1 149 ? -16.031 17.406 -3.27 1 96.94 149 LEU B C 1
ATOM 3640 O O . LEU B 1 149 ? -15.609 18.406 -2.676 1 96.94 149 LEU B O 1
ATOM 3644 N N . GLN B 1 150 ? -17.25 17.266 -3.557 1 95.5 150 GLN B N 1
ATOM 3645 C CA . GLN B 1 150 ? -18.234 18.281 -3.229 1 95.5 150 GLN B CA 1
ATOM 3646 C C . GLN B 1 150 ? -18.359 18.469 -1.72 1 95.5 150 GLN B C 1
ATOM 3648 O O . GLN B 1 150 ? -18.469 19.594 -1.232 1 95.5 150 GLN B O 1
ATOM 3653 N N . LEU B 1 151 ? -18.375 17.391 -1.043 1 97.12 151 LEU B N 1
ATOM 3654 C CA . LEU B 1 151 ? -18.469 17.469 0.411 1 97.12 151 LEU B CA 1
ATOM 3655 C C . LEU B 1 151 ? -17.266 18.219 0.994 1 97.12 151 LEU B C 1
ATOM 3657 O O . LEU B 1 151 ? -17.438 19.031 1.901 1 97.12 151 LEU B O 1
ATOM 3661 N N . LEU B 1 152 ? -16.109 17.938 0.474 1 96.62 152 LEU B N 1
ATOM 3662 C CA . LEU B 1 152 ? -14.906 18.594 0.977 1 96.62 152 LEU B CA 1
ATOM 3663 C C . LEU B 1 152 ? -14.875 20.062 0.596 1 96.62 152 LEU B C 1
ATOM 3665 O O . LEU B 1 152 ? -14.508 20.906 1.413 1 96.62 152 LEU B O 1
ATOM 3669 N N . GLU B 1 153 ? -15.281 20.375 -0.616 1 94.12 153 GLU B N 1
ATOM 3670 C CA . GLU B 1 153 ? -15.312 21.766 -1.073 1 94.12 153 GLU B CA 1
ATOM 3671 C C . GLU B 1 153 ? -16.312 22.578 -0.27 1 94.12 153 GLU B C 1
ATOM 3673 O O . GLU B 1 153 ? -16.109 23.781 -0.044 1 94.12 153 GLU B O 1
ATOM 3678 N N . ASN B 1 154 ? -17.344 21.906 0.155 1 94.94 154 ASN B N 1
ATOM 3679 C CA . ASN B 1 154 ? -18.359 22.594 0.936 1 94.94 154 ASN B CA 1
ATOM 3680 C C . ASN B 1 154 ? -18.047 22.547 2.43 1 94.94 154 ASN B C 1
ATOM 3682 O O . ASN B 1 154 ? -18.891 22.906 3.254 1 94.94 154 ASN B O 1
ATOM 3686 N N . ASN B 1 155 ? -16.922 22.062 2.777 1 95.69 155 ASN B N 1
ATOM 3687 C CA . ASN B 1 155 ? -16.469 21.984 4.156 1 95.69 155 ASN B CA 1
ATOM 3688 C C . ASN B 1 155 ? -17.469 21.25 5.043 1 95.69 155 ASN B C 1
ATOM 3690 O O . ASN B 1 155 ? -17.859 21.766 6.094 1 95.69 155 ASN B O 1
ATOM 3694 N N . ALA B 1 156 ? -17.844 20.172 4.555 1 96.56 156 ALA B N 1
ATOM 3695 C CA . ALA B 1 156 ? -18.797 19.359 5.305 1 96.56 156 ALA B CA 1
ATOM 3696 C C . ALA B 1 156 ? -18.234 18.984 6.676 1 96.56 156 ALA B C 1
ATOM 3698 O O . ALA B 1 156 ? -17.016 18.922 6.863 1 96.56 156 ALA B O 1
ATOM 3699 N N . SER B 1 157 ? -19.109 18.75 7.582 1 96.69 157 SER B N 1
ATOM 3700 C CA . SER B 1 157 ? -18.703 18.422 8.945 1 96.69 157 SER B CA 1
ATOM 3701 C C . SER B 1 157 ? -18.047 17.031 9 1 96.69 157 SER B C 1
ATOM 3703 O O . SER B 1 157 ? -18.234 16.219 8.094 1 96.69 157 SER B O 1
ATOM 3705 N N . THR B 1 158 ? -17.328 16.828 10.031 1 96.25 158 THR B N 1
ATOM 3706 C CA . THR B 1 158 ? -16.703 15.523 10.25 1 96.25 158 THR B CA 1
ATOM 3707 C C . THR B 1 158 ? -17.766 14.43 10.336 1 96.25 158 THR B C 1
ATOM 3709 O O . THR B 1 158 ? -17.578 13.328 9.812 1 96.25 158 THR B O 1
ATOM 3712 N N . LYS B 1 159 ? -18.844 14.734 10.93 1 95.75 159 LYS B N 1
ATOM 3713 C CA . LYS B 1 159 ? -19.969 13.797 11.008 1 95.75 159 LYS B CA 1
ATOM 3714 C C . LYS B 1 159 ? -20.438 13.383 9.617 1 95.75 159 LYS B C 1
ATOM 3716 O O . LYS B 1 159 ? -20.656 12.203 9.359 1 95.75 159 LYS B O 1
ATOM 3721 N N . THR B 1 160 ? -20.594 14.312 8.781 1 97.5 160 THR B N 1
ATOM 3722 C CA . THR B 1 160 ? -21.031 14.055 7.418 1 97.5 160 THR B CA 1
ATOM 3723 C C . THR B 1 160 ? -20.031 13.18 6.676 1 97.5 160 THR B C 1
ATOM 3725 O O . THR B 1 160 ? -20.422 12.312 5.887 1 97.5 160 THR B O 1
ATOM 3728 N N . LEU B 1 161 ? -18.781 13.398 6.93 1 97.94 161 LEU B N 1
ATOM 3729 C CA . LEU B 1 161 ? -17.75 12.594 6.273 1 97.94 161 LEU B CA 1
ATOM 3730 C C . LEU B 1 161 ? -17.797 11.148 6.77 1 97.94 161 LEU B C 1
ATOM 3732 O O . LEU B 1 161 ? -17.578 10.219 5.992 1 97.94 161 LEU B O 1
ATOM 3736 N N . TRP B 1 162 ? -18.062 10.945 8.047 1 96.81 162 TRP B N 1
ATOM 3737 C CA . TRP B 1 162 ? -18.25 9.602 8.578 1 96.81 162 TRP B CA 1
ATOM 3738 C C . TRP B 1 162 ? -19.469 8.93 7.934 1 96.81 162 TRP B C 1
ATOM 3740 O O . TRP B 1 162 ? -19.406 7.754 7.559 1 96.81 162 TRP B O 1
ATOM 3750 N N . TRP B 1 163 ? -20.547 9.672 7.801 1 96.94 163 TRP B N 1
ATOM 3751 C CA . TRP B 1 163 ? -21.75 9.141 7.145 1 96.94 163 TRP B CA 1
ATOM 3752 C C . TRP B 1 163 ? -21.453 8.797 5.688 1 96.94 163 TRP B C 1
ATOM 3754 O O . TRP B 1 163 ? -21.969 7.809 5.16 1 96.94 163 TRP B O 1
ATOM 3764 N N . PHE B 1 164 ? -20.734 9.641 5.078 1 97.62 164 PHE B N 1
ATOM 3765 C CA . PHE B 1 164 ? -20.406 9.383 3.684 1 97.62 164 PHE B CA 1
ATOM 3766 C C . PHE B 1 164 ? -19.562 8.117 3.555 1 97.62 164 PHE B C 1
ATOM 3768 O O . PHE B 1 164 ? -19.734 7.344 2.609 1 97.62 164 PHE B O 1
ATOM 3775 N N . LEU B 1 165 ? -18.578 7.926 4.48 1 98 165 LEU B N 1
ATOM 3776 C CA . LEU B 1 165 ? -17.844 6.664 4.48 1 98 165 LEU B CA 1
ATOM 3777 C C . LEU B 1 165 ? -18.797 5.484 4.59 1 98 165 LEU B C 1
ATOM 3779 O O . LEU B 1 165 ? -18.641 4.484 3.883 1 98 165 LEU B O 1
ATOM 3783 N N . GLY B 1 166 ? -19.734 5.594 5.516 1 96.12 166 GLY B N 1
ATOM 3784 C CA . GLY B 1 166 ? -20.75 4.559 5.613 1 96.12 166 GLY B CA 1
ATOM 3785 C C . GLY B 1 166 ? -21.484 4.316 4.309 1 96.12 166 GLY B C 1
ATOM 3786 O O . GLY B 1 166 ? -21.719 3.168 3.926 1 96.12 166 GLY B O 1
ATOM 3787 N N . LEU B 1 167 ? -21.844 5.398 3.674 1 96.62 167 LEU B N 1
ATOM 3788 C CA . LEU B 1 167 ? -22.516 5.297 2.389 1 96.62 167 LEU B CA 1
ATOM 3789 C C . LEU B 1 167 ? -21.641 4.59 1.36 1 96.62 167 LEU B C 1
ATOM 3791 O O . LEU B 1 167 ? -22.141 3.768 0.583 1 96.62 167 LEU B O 1
ATOM 3795 N N . MET B 1 168 ? -20.422 4.941 1.312 1 97.12 168 MET B N 1
ATOM 3796 C CA . MET B 1 168 ? -19.5 4.309 0.378 1 97.12 168 MET B CA 1
ATOM 3797 C C . MET B 1 168 ? -19.391 2.811 0.64 1 97.12 168 MET B C 1
ATOM 3799 O O . MET B 1 168 ? -19.406 2.012 -0.297 1 97.12 168 MET B O 1
ATOM 3803 N N . MET B 1 169 ? -19.297 2.42 1.875 1 95.88 169 MET B N 1
ATOM 3804 C CA . MET B 1 169 ? -19.188 1.012 2.248 1 95.88 169 MET B CA 1
ATOM 3805 C C . MET B 1 169 ? -20.453 0.252 1.888 1 95.88 169 MET B C 1
ATOM 3807 O O . MET B 1 169 ? -20.391 -0.845 1.331 1 95.88 169 MET B O 1
ATOM 3811 N N . VAL B 1 170 ? -21.547 0.852 2.156 1 95 170 VAL B N 1
ATOM 3812 C CA . VAL B 1 170 ? -22.828 0.213 1.849 1 95 170 VAL B CA 1
ATOM 3813 C C . VAL B 1 170 ? -23.016 0.123 0.335 1 95 170 VAL B C 1
ATOM 3815 O O . VAL B 1 170 ? -23.547 -0.864 -0.174 1 95 170 VAL B O 1
ATOM 3818 N N . SER B 1 171 ? -22.625 1.161 -0.363 1 94 171 SER B N 1
ATOM 3819 C CA . SER B 1 171 ? -22.688 1.131 -1.82 1 94 171 SER B CA 1
ATOM 3820 C C . SER B 1 171 ? -21.844 -0.011 -2.389 1 94 171 SER B C 1
ATOM 3822 O O . SER B 1 171 ? -22.266 -0.688 -3.33 1 94 171 SER B O 1
ATOM 3824 N N . ASP B 1 172 ? -20.688 -0.167 -1.835 1 93.88 172 ASP B N 1
ATOM 3825 C CA . ASP B 1 172 ? -19.828 -1.278 -2.236 1 93.88 172 ASP B CA 1
ATOM 3826 C C . ASP B 1 172 ? -20.531 -2.619 -1.998 1 93.88 172 ASP B C 1
ATOM 3828 O O . ASP B 1 172 ? -20.531 -3.484 -2.877 1 93.88 172 ASP B O 1
ATOM 3832 N N . LEU B 1 173 ? -21.094 -2.76 -0.89 1 93.88 173 LEU B N 1
ATOM 3833 C CA . LEU B 1 173 ? -21.797 -3.982 -0.519 1 93.88 173 LEU B CA 1
ATOM 3834 C C . LEU B 1 173 ? -22.922 -4.277 -1.503 1 93.88 173 LEU B C 1
ATOM 3836 O O . LEU B 1 173 ? -23.031 -5.398 -2.01 1 93.88 173 LEU B O 1
ATOM 3840 N N . VAL B 1 174 ? -23.688 -3.266 -1.797 1 93.88 174 VAL B N 1
ATOM 3841 C CA . VAL B 1 174 ? -24.859 -3.445 -2.652 1 93.88 174 VAL B CA 1
ATOM 3842 C C . VAL B 1 174 ? -24.422 -3.818 -4.066 1 93.88 174 VAL B C 1
ATOM 3844 O O . VAL B 1 174 ? -24.922 -4.777 -4.648 1 93.88 174 VAL B O 1
ATOM 3847 N N . VAL B 1 175 ? -23.5 -3.135 -4.586 1 90.69 175 VAL B N 1
ATOM 3848 C CA . VAL B 1 175 ? -23.031 -3.363 -5.949 1 90.69 175 VAL B CA 1
ATOM 3849 C C . VAL B 1 175 ? -22.406 -4.754 -6.059 1 90.69 175 VAL B C 1
ATOM 3851 O O . VAL B 1 175 ? -22.688 -5.488 -7.012 1 90.69 175 VAL B O 1
ATOM 3854 N N . GLU B 1 176 ? -21.672 -5.086 -5.07 1 93.06 176 GLU B N 1
ATOM 3855 C CA . GLU B 1 176 ? -20.984 -6.375 -5.09 1 93.06 176 GLU B CA 1
ATOM 3856 C C . GLU B 1 176 ? -21.969 -7.531 -4.961 1 93.06 176 GLU B C 1
ATOM 3858 O O . GLU B 1 176 ? -21.828 -8.555 -5.633 1 93.06 176 GLU B O 1
ATOM 3863 N N . GLU B 1 177 ? -22.953 -7.363 -4.125 1 94.5 177 GLU B N 1
ATOM 3864 C CA . GLU B 1 177 ? -23.938 -8.414 -3.938 1 94.5 177 GLU B CA 1
ATOM 3865 C C . GLU B 1 177 ? -24.797 -8.602 -5.191 1 94.5 177 GLU B C 1
ATOM 3867 O O . GLU B 1 177 ? -25.469 -9.625 -5.348 1 94.5 177 GLU B O 1
ATOM 3872 N N . ILE B 1 178 ? -24.719 -7.652 -6.059 1 92.25 178 ILE B N 1
ATOM 3873 C CA . ILE B 1 178 ? -25.438 -7.766 -7.324 1 92.25 178 ILE B CA 1
ATOM 3874 C C . ILE B 1 178 ? -24.516 -8.367 -8.383 1 92.25 178 ILE B C 1
ATOM 3876 O O . ILE B 1 178 ? -24.922 -9.281 -9.109 1 92.25 178 ILE B O 1
ATOM 3880 N N . LEU B 1 179 ? -23.266 -7.949 -8.453 1 90.12 179 LEU B N 1
ATOM 3881 C CA . LEU B 1 179 ? -22.359 -8.312 -9.531 1 90.12 179 LEU B CA 1
ATOM 3882 C C . LEU B 1 179 ? -21.844 -9.742 -9.352 1 90.12 179 LEU B C 1
ATOM 3884 O O . LEU B 1 179 ? -21.625 -10.453 -10.336 1 90.12 179 LEU B O 1
ATOM 3888 N N . LEU B 1 180 ? -21.625 -10.172 -8.141 1 92.56 180 LEU B N 1
ATOM 3889 C CA . LEU B 1 180 ? -21.031 -11.469 -7.875 1 92.56 180 LEU B CA 1
ATOM 3890 C C . LEU B 1 180 ? -21.938 -12.602 -8.352 1 92.56 180 LEU B C 1
ATOM 3892 O O . LEU B 1 180 ? -21.484 -13.484 -9.086 1 92.56 180 LEU B O 1
ATOM 3896 N N . PRO B 1 181 ? -23.266 -12.562 -8.008 1 92.5 181 PRO B N 1
ATOM 3897 C CA . PRO B 1 181 ? -24.141 -13.625 -8.516 1 92.5 181 PRO B CA 1
ATOM 3898 C C . PRO B 1 181 ? -24.266 -13.609 -10.039 1 92.5 181 PRO B C 1
ATOM 3900 O O . PRO B 1 181 ? -24.609 -14.625 -10.641 1 92.5 181 PRO B O 1
ATOM 3903 N N . MET B 1 182 ? -23.922 -12.516 -10.648 1 90.75 182 MET B N 1
ATOM 3904 C CA . MET B 1 182 ? -23.984 -12.414 -12.109 1 90.75 182 MET B CA 1
ATOM 3905 C C . MET B 1 182 ? -22.766 -13.062 -12.75 1 90.75 182 MET B C 1
ATOM 3907 O O . MET B 1 182 ? -22.719 -13.242 -13.969 1 90.75 182 MET B O 1
ATOM 3911 N N . GLY B 1 183 ? -21.75 -13.383 -11.969 1 88.81 183 GLY B N 1
ATOM 3912 C CA . GLY B 1 183 ? -20.609 -14.117 -12.453 1 88.81 183 GLY B CA 1
ATOM 3913 C C . GLY B 1 183 ? -19.562 -13.234 -13.125 1 88.81 183 GLY B C 1
ATOM 3914 O O . GLY B 1 183 ? -18.812 -13.695 -13.984 1 88.81 183 GLY B O 1
ATOM 3915 N N . VAL B 1 184 ? -19.5 -11.953 -12.82 1 87.62 184 VAL B N 1
ATOM 3916 C CA . VAL B 1 184 ? -18.547 -11.016 -13.398 1 87.62 184 VAL B CA 1
ATOM 3917 C C . VAL B 1 184 ? -17.156 -11.289 -12.852 1 87.62 184 VAL B C 1
ATOM 3919 O O . VAL B 1 184 ? -16.156 -11.18 -13.57 1 87.62 184 VAL B O 1
ATOM 3922 N N . TYR B 1 185 ? -17.047 -11.539 -11.641 1 90.19 185 TYR B N 1
ATOM 3923 C CA . TYR B 1 185 ? -15.828 -11.977 -10.961 1 90.19 185 TYR B CA 1
ATOM 3924 C C . TYR B 1 185 ? -16.156 -12.883 -9.781 1 90.19 185 TYR B C 1
ATOM 3926 O O . TYR B 1 185 ? -17.328 -13.109 -9.477 1 90.19 185 TYR B O 1
ATOM 3934 N N . HIS B 1 186 ? -15.117 -13.438 -9.25 1 92.81 186 HIS B N 1
ATOM 3935 C CA . HIS B 1 186 ? -15.266 -14.438 -8.195 1 92.81 186 HIS B CA 1
ATOM 3936 C C . HIS B 1 186 ? -14.18 -14.281 -7.133 1 92.81 186 HIS B C 1
ATOM 3938 O O . HIS B 1 186 ? -13.016 -14.055 -7.465 1 92.81 186 HIS B O 1
ATOM 3944 N N . TYR B 1 187 ? -14.648 -14.344 -5.895 1 95.38 187 TYR B N 1
ATOM 3945 C CA . TYR B 1 187 ? -13.695 -14.391 -4.789 1 95.38 187 TYR B CA 1
ATOM 3946 C C . TYR B 1 187 ? -13.359 -15.828 -4.422 1 95.38 187 TYR B C 1
ATOM 3948 O O . TYR B 1 187 ? -14.25 -16.625 -4.137 1 95.38 187 TYR B O 1
ATOM 3956 N N . TYR B 1 188 ? -12.156 -16.172 -4.508 1 95.81 188 TYR B N 1
ATOM 3957 C CA . TYR B 1 188 ? -11.695 -17.484 -4.098 1 95.81 188 TYR B CA 1
ATOM 3958 C C . TYR B 1 188 ? -10.719 -17.391 -2.938 1 95.81 188 TYR B C 1
ATOM 3960 O O . TYR B 1 188 ? -10.445 -16.297 -2.432 1 95.81 188 TYR B O 1
ATOM 3968 N N . GLY B 1 189 ? -10.219 -18.5 -2.406 1 96.38 189 GLY B N 1
ATOM 3969 C CA . GLY B 1 189 ? -9.406 -18.5 -1.2 1 96.38 189 GLY B CA 1
ATOM 3970 C C . GLY B 1 189 ? -10.227 -18.453 0.073 1 96.38 189 GLY B C 1
ATOM 3971 O O . GLY B 1 189 ? -11.461 -18.516 0.027 1 96.38 189 GLY B O 1
ATOM 3972 N N . ASN B 1 190 ? -9.641 -18.359 1.211 1 96.12 190 ASN B N 1
ATOM 3973 C CA . ASN B 1 190 ? -10.312 -18.328 2.502 1 96.12 190 ASN B CA 1
ATOM 3974 C C . ASN B 1 190 ? -10.758 -16.922 2.881 1 96.12 190 ASN B C 1
ATOM 3976 O O . ASN B 1 190 ? -10.227 -16.328 3.824 1 96.12 190 ASN B O 1
ATOM 3980 N N . GLN B 1 191 ? -11.773 -16.5 2.195 1 97.06 191 GLN B N 1
ATOM 3981 C CA . GLN B 1 191 ? -12.281 -15.148 2.375 1 97.06 191 GLN B CA 1
ATOM 3982 C C . GLN B 1 191 ? -12.977 -15 3.727 1 97.06 191 GLN B C 1
ATOM 3984 O O . GLN B 1 191 ? -13.922 -15.727 4.035 1 97.06 191 GLN B O 1
ATOM 3989 N N . PRO B 1 192 ? -12.547 -14.031 4.453 1 96.12 192 PRO B N 1
ATOM 3990 C CA . PRO B 1 192 ? -13.234 -13.812 5.727 1 96.12 192 PRO B CA 1
ATOM 3991 C C . PRO B 1 192 ? -14.453 -12.898 5.59 1 96.12 192 PRO B C 1
ATOM 3993 O O . PRO B 1 192 ? -14.555 -12.148 4.617 1 96.12 192 PRO B O 1
ATOM 3996 N N . LEU B 1 193 ? -15.438 -13 6.512 1 95.44 193 LEU B N 1
ATOM 3997 C CA . LEU B 1 193 ? -16.547 -12.07 6.738 1 95.44 193 LEU B CA 1
ATOM 3998 C C . LEU B 1 193 ? -17.516 -12.094 5.566 1 95.44 193 LEU B C 1
ATOM 4000 O O . LEU B 1 193 ? -17.969 -11.047 5.105 1 95.44 193 LEU B O 1
ATOM 4004 N N . VAL B 1 194 ? -17.641 -13.234 4.996 1 95 194 VAL B N 1
ATOM 4005 C CA . VAL B 1 194 ? -18.812 -13.422 4.137 1 95 194 VAL B CA 1
ATOM 4006 C C . VAL B 1 194 ? -20.062 -13.57 4.992 1 95 194 VAL B C 1
ATOM 4008 O O . VAL B 1 194 ? -20.219 -14.57 5.703 1 95 194 VAL B O 1
ATOM 4011 N N . ILE B 1 195 ? -20.906 -12.57 4.859 1 91.75 195 ILE B N 1
ATOM 4012 C CA . ILE B 1 195 ? -21.984 -12.492 5.852 1 91.75 195 ILE B CA 1
ATOM 4013 C C . ILE B 1 195 ? -23.328 -12.695 5.172 1 91.75 195 ILE B C 1
ATOM 4015 O O . ILE B 1 195 ? -24.172 -13.461 5.656 1 91.75 195 ILE B O 1
ATOM 4019 N N . LEU B 1 196 ? -23.609 -12.039 4.129 1 90.56 196 LEU B N 1
ATOM 4020 C CA . LEU B 1 196 ? -24.922 -12.094 3.496 1 90.56 196 LEU B CA 1
ATOM 4021 C C . LEU B 1 196 ? -24.984 -13.211 2.459 1 90.56 196 LEU B C 1
ATOM 4023 O O . LEU B 1 196 ? -25.484 -14.305 2.744 1 90.56 196 LEU B O 1
ATOM 4027 N N . ASN B 1 197 ? -24.328 -12.977 1.322 1 91.56 197 ASN B N 1
ATOM 4028 C CA . ASN B 1 197 ? -24.422 -13.984 0.268 1 91.56 197 ASN B CA 1
ATOM 4029 C C . ASN B 1 197 ? -23.031 -14.391 -0.234 1 91.56 197 ASN B C 1
ATOM 4031 O O . ASN B 1 197 ? -22.531 -15.461 0.115 1 91.56 197 ASN B O 1
ATOM 4035 N N . MET B 1 198 ? -22.344 -13.445 -0.883 1 92.94 198 MET B N 1
ATOM 4036 C CA . MET B 1 198 ? -21.094 -13.867 -1.512 1 92.94 198 MET B CA 1
ATOM 4037 C C . MET B 1 198 ? -19.984 -12.875 -1.213 1 92.94 198 MET B C 1
ATOM 4039 O O . MET B 1 198 ? -18.797 -13.242 -1.207 1 92.94 198 MET B O 1
ATOM 4043 N N . PHE B 1 199 ? -20.344 -11.664 -0.907 1 95.62 199 PHE B N 1
ATOM 4044 C CA . PHE B 1 199 ? -19.359 -10.594 -0.829 1 95.62 199 PHE B CA 1
ATOM 4045 C C . PHE B 1 199 ? -18.672 -10.594 0.53 1 95.62 199 PHE B C 1
ATOM 4047 O O . PHE B 1 199 ? -19.328 -10.484 1.566 1 95.62 199 PHE B O 1
ATOM 4054 N N . PRO B 1 200 ? -17.312 -10.758 0.547 1 96.69 200 PRO B N 1
ATOM 4055 C CA . PRO B 1 200 ? -16.609 -10.602 1.813 1 96.69 200 PRO B CA 1
ATOM 4056 C C . PRO B 1 200 ? -16.562 -9.148 2.289 1 96.69 200 PRO B C 1
ATOM 4058 O O . PRO B 1 200 ? -16.031 -8.281 1.59 1 96.69 200 PRO B O 1
ATOM 4061 N N . TRP B 1 201 ? -16.969 -8.828 3.422 1 95.94 201 TRP B N 1
ATOM 4062 C CA . TRP B 1 201 ? -17.25 -7.477 3.902 1 95.94 201 TRP B CA 1
ATOM 4063 C C . TRP B 1 201 ? -15.953 -6.715 4.172 1 95.94 201 TRP B C 1
ATOM 4065 O O . TRP B 1 201 ? -15.953 -5.484 4.258 1 95.94 201 TRP B O 1
ATOM 4075 N N . TRP B 1 202 ? -14.867 -7.445 4.375 1 96.06 202 TRP B N 1
ATOM 4076 C CA . TRP B 1 202 ? -13.633 -6.723 4.664 1 96.06 202 TRP B CA 1
ATOM 4077 C C . TRP B 1 202 ? -13.258 -5.797 3.512 1 96.06 202 TRP B C 1
ATOM 4079 O O . TRP B 1 202 ? -12.609 -4.77 3.719 1 96.06 202 TRP B O 1
ATOM 4089 N N . TRP B 1 203 ? -13.648 -6.152 2.27 1 97.06 203 TRP B N 1
ATOM 4090 C CA . TRP B 1 203 ? -13.344 -5.391 1.066 1 97.06 203 TRP B CA 1
ATOM 4091 C C . TRP B 1 203 ? -13.93 -3.982 1.151 1 97.06 203 TRP B C 1
ATOM 4093 O O . TRP B 1 203 ? -13.445 -3.064 0.48 1 97.06 203 TRP B O 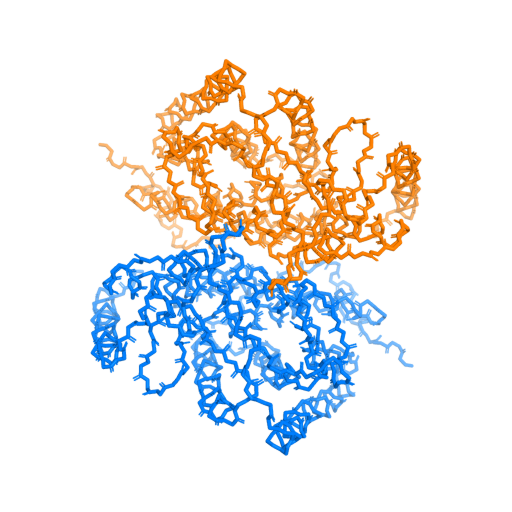1
ATOM 4103 N N . MET B 1 204 ? -14.945 -3.77 1.925 1 96.62 204 MET B N 1
ATOM 4104 C CA . MET B 1 204 ? -15.609 -2.473 2.02 1 96.62 204 MET B CA 1
ATOM 4105 C C . MET B 1 204 ? -14.648 -1.404 2.523 1 96.62 204 MET B C 1
ATOM 4107 O O . MET B 1 204 ? -14.688 -0.26 2.068 1 96.62 204 MET B O 1
ATOM 4111 N N . ALA B 1 205 ? -13.797 -1.814 3.406 1 96.81 205 ALA B N 1
ATOM 4112 C CA . ALA B 1 205 ? -12.914 -0.847 4.047 1 96.81 205 ALA B CA 1
ATOM 4113 C C . ALA B 1 205 ? -11.859 -0.336 3.07 1 96.81 205 ALA B C 1
ATOM 4115 O O . ALA B 1 205 ? -11.797 0.863 2.789 1 96.81 205 ALA B O 1
ATOM 4116 N N . PRO B 1 206 ? -11.031 -1.209 2.506 1 98 206 PRO B N 1
ATOM 4117 C CA . PRO B 1 206 ? -9.984 -0.669 1.63 1 98 206 PRO B CA 1
ATOM 4118 C C . PRO B 1 206 ? -10.555 -0.018 0.37 1 98 206 PRO B C 1
ATOM 4120 O O . PRO B 1 206 ? -10.008 0.977 -0.114 1 98 206 PRO B O 1
ATOM 4123 N N . ASN B 1 207 ? -11.641 -0.509 -0.179 1 96.56 207 ASN B N 1
ATOM 4124 C CA . ASN B 1 207 ? -12.242 0.084 -1.37 1 96.56 207 ASN B CA 1
ATOM 4125 C C . ASN B 1 207 ? -12.711 1.512 -1.109 1 96.56 207 ASN B C 1
ATOM 4127 O O . ASN B 1 207 ? -12.367 2.43 -1.857 1 96.56 207 ASN B O 1
ATOM 4131 N N . SER B 1 208 ? -13.445 1.658 -0.068 1 97.69 208 SER B N 1
ATOM 4132 C CA . SER B 1 208 ? -14.039 2.955 0.234 1 97.69 208 SER B CA 1
ATOM 4133 C C . SER B 1 208 ? -12.984 3.957 0.69 1 97.69 208 SER B C 1
ATOM 4135 O O . SER B 1 208 ? -12.953 5.094 0.212 1 97.69 208 SER B O 1
ATOM 4137 N N . ILE B 1 209 ? -12.133 3.496 1.535 1 98.38 209 ILE B N 1
ATOM 4138 C CA . ILE B 1 209 ? -11.156 4.406 2.125 1 98.38 209 ILE B CA 1
ATOM 4139 C C . ILE B 1 209 ? -10.102 4.77 1.086 1 98.38 209 ILE B C 1
ATOM 4141 O O . ILE B 1 209 ? -9.609 5.902 1.057 1 98.38 209 ILE B O 1
ATOM 4145 N N . GLY B 1 210 ? -9.773 3.799 0.238 1 97.94 210 GLY B N 1
ATOM 4146 C CA . GLY B 1 210 ? -8.859 4.102 -0.846 1 97.94 210 GLY B CA 1
ATOM 4147 C C . GLY B 1 210 ? -9.359 5.203 -1.762 1 97.94 210 GLY B C 1
ATOM 4148 O O . GLY B 1 210 ? -8.617 6.137 -2.082 1 97.94 210 GLY B O 1
ATOM 4149 N N . VAL B 1 211 ? -10.586 5.125 -2.1 1 97.06 211 VAL B N 1
ATOM 4150 C CA . VAL B 1 211 ? -11.195 6.113 -2.979 1 97.06 211 VAL B CA 1
ATOM 4151 C C . VAL B 1 211 ? -11.344 7.441 -2.24 1 97.06 211 VAL B C 1
ATOM 4153 O O . VAL B 1 211 ? -11.141 8.508 -2.824 1 97.06 211 VAL B O 1
ATOM 4156 N N . PHE B 1 212 ? -11.68 7.367 -1.01 1 98.5 212 PHE B N 1
ATOM 4157 C CA . PHE B 1 212 ? -11.773 8.57 -0.194 1 98.5 212 PHE B CA 1
ATOM 4158 C C . PHE B 1 212 ? -10.43 9.289 -0.137 1 98.5 212 PHE B C 1
ATOM 4160 O O . PHE B 1 212 ? -10.359 10.508 -0.29 1 98.5 212 PHE B O 1
ATOM 4167 N N . LEU B 1 213 ? -9.367 8.531 0.094 1 98.38 213 LEU B N 1
ATOM 4168 C CA . LEU B 1 213 ? -8.031 9.117 0.183 1 98.38 213 LEU B CA 1
ATOM 4169 C C . LEU B 1 213 ? -7.652 9.805 -1.125 1 98.38 213 LEU B C 1
ATOM 4171 O O . LEU B 1 213 ? -7.051 10.875 -1.114 1 98.38 213 LEU B O 1
ATOM 4175 N N . ALA B 1 214 ? -7.953 9.164 -2.23 1 98.06 214 ALA B N 1
ATOM 4176 C CA . ALA B 1 214 ? -7.656 9.75 -3.535 1 98.06 214 ALA B CA 1
ATOM 4177 C C . ALA B 1 214 ? -8.273 11.141 -3.66 1 98.06 214 ALA B C 1
ATOM 4179 O O . ALA B 1 214 ? -7.594 12.094 -4.059 1 98.06 214 ALA B O 1
ATOM 4180 N N . THR B 1 215 ? -9.492 11.234 -3.254 1 98.12 215 THR B N 1
ATOM 4181 C CA . THR B 1 215 ? -10.195 12.508 -3.348 1 98.12 215 THR B CA 1
ATOM 4182 C C . THR B 1 215 ? -9.648 13.508 -2.33 1 98.12 215 THR B C 1
ATOM 4184 O O . THR B 1 215 ? -9.469 14.688 -2.641 1 98.12 215 THR B O 1
ATOM 4187 N N . ALA B 1 216 ? -9.391 13.039 -1.16 1 97.62 216 ALA B N 1
ATOM 4188 C CA . ALA B 1 216 ? -8.859 13.906 -0.113 1 97.62 216 ALA B CA 1
ATOM 4189 C C . ALA B 1 216 ? -7.52 14.508 -0.529 1 97.62 216 ALA B C 1
ATOM 4191 O O . ALA B 1 216 ? -7.285 15.703 -0.341 1 97.62 216 ALA B O 1
ATOM 4192 N N . LEU B 1 217 ? -6.672 13.727 -1.083 1 96.94 217 LEU B N 1
ATOM 4193 C CA . LEU B 1 217 ? -5.371 14.219 -1.52 1 96.94 217 LEU B CA 1
ATOM 4194 C C . LEU B 1 217 ? -5.523 15.195 -2.678 1 96.94 217 LEU B C 1
ATOM 4196 O O . LEU B 1 217 ? -4.859 16.234 -2.711 1 96.94 217 LEU B O 1
ATOM 4200 N N . ALA B 1 218 ? -6.355 14.812 -3.6 1 96.69 218 ALA B N 1
ATOM 4201 C CA . ALA B 1 218 ? -6.594 15.719 -4.719 1 96.69 218 ALA B CA 1
ATOM 4202 C C . ALA B 1 218 ? -7.117 17.062 -4.23 1 96.69 218 ALA B C 1
ATOM 4204 O O . ALA B 1 218 ? -6.715 18.125 -4.734 1 96.69 218 ALA B O 1
ATOM 4205 N N . TYR B 1 219 ? -8.023 17 -3.307 1 96.12 219 TYR B N 1
ATOM 4206 C CA . TYR B 1 219 ? -8.57 18.219 -2.709 1 96.12 219 TYR B CA 1
ATOM 4207 C C . TYR B 1 219 ? -7.48 19.031 -2.025 1 96.12 219 TYR B C 1
ATOM 4209 O O . TYR B 1 219 ? -7.406 20.25 -2.191 1 96.12 219 TYR B O 1
ATOM 4217 N N . CYS B 1 220 ? -6.629 18.375 -1.281 1 93.88 220 CYS B N 1
ATOM 4218 C CA . CYS B 1 220 ? -5.574 19.062 -0.541 1 93.88 220 CYS B CA 1
ATOM 4219 C C . CYS B 1 220 ? -4.559 19.688 -1.489 1 93.88 220 CYS B C 1
ATOM 4221 O O . CYS B 1 220 ? -4.016 20.75 -1.205 1 93.88 220 CYS B O 1
ATOM 4223 N N . TYR B 1 221 ? -4.363 19.062 -2.582 1 93.75 221 TYR B N 1
ATOM 4224 C CA . TYR B 1 221 ? -3.359 19.547 -3.518 1 93.75 221 TYR B CA 1
ATOM 4225 C C . TYR B 1 221 ? -4.016 20.266 -4.699 1 93.75 221 TYR B C 1
ATOM 4227 O O . TYR B 1 221 ? -3.414 20.375 -5.77 1 93.75 221 TYR B O 1
ATOM 4235 N N . ARG B 1 222 ? -5.184 20.672 -4.559 1 92.69 222 ARG B N 1
ATOM 4236 C CA . ARG B 1 222 ? -5.957 21.25 -5.656 1 92.69 222 ARG B CA 1
ATOM 4237 C C . ARG B 1 222 ? -5.281 22.5 -6.203 1 92.69 222 ARG B C 1
ATOM 4239 O O . ARG B 1 222 ? -5.391 22.797 -7.391 1 92.69 222 ARG B O 1
ATOM 4246 N N . SER B 1 223 ? -4.535 23.203 -5.438 1 90.62 223 SER B N 1
ATOM 4247 C CA . SER B 1 223 ? -3.85 24.422 -5.887 1 90.62 223 SER B CA 1
ATOM 4248 C C . SER B 1 223 ? -2.674 24.078 -6.797 1 90.62 223 SER B C 1
ATOM 4250 O O . SER B 1 223 ? -2.27 24.906 -7.625 1 90.62 223 SER B O 1
ATOM 4252 N N . LEU B 1 224 ? -2.18 22.922 -6.594 1 89.75 224 LEU B N 1
ATOM 4253 C CA . LEU B 1 224 ? -1.078 22.469 -7.438 1 89.75 224 LEU B CA 1
ATOM 4254 C C . LEU B 1 224 ? -1.604 21.797 -8.703 1 89.75 224 LEU B C 1
ATOM 4256 O O . LEU B 1 224 ? -0.942 21.812 -9.742 1 89.75 224 LEU B O 1
ATOM 4260 N N . LEU B 1 225 ? -2.789 21.234 -8.539 1 92.44 225 LEU B N 1
ATOM 4261 C CA . LEU B 1 225 ? -3.389 20.469 -9.625 1 92.44 225 LEU B CA 1
ATOM 4262 C C . LEU B 1 225 ? -4.195 21.375 -10.547 1 92.44 225 LEU B C 1
ATOM 4264 O O . LEU B 1 225 ? -5.398 21.172 -10.727 1 92.44 225 LEU B O 1
ATOM 4268 N N . VAL B 1 226 ? -3.521 22.297 -11.117 1 91.38 226 VAL B N 1
ATOM 4269 C CA . VAL B 1 226 ? -4.141 23.25 -12.023 1 91.38 226 VAL B CA 1
ATOM 4270 C C . VAL B 1 226 ? -3.535 23.109 -13.414 1 91.38 226 VAL B C 1
ATOM 4272 O O . VAL B 1 226 ? -2.354 22.781 -13.555 1 91.38 226 VAL B O 1
ATOM 4275 N N . GLY B 1 227 ? -4.387 23.391 -14.453 1 91.5 227 GLY B N 1
ATOM 4276 C CA . GLY B 1 227 ? -3.922 23.219 -15.82 1 91.5 227 GLY B CA 1
ATOM 4277 C C . GLY B 1 227 ? -3.539 21.797 -16.156 1 91.5 227 GLY B C 1
ATOM 4278 O O . GLY B 1 227 ? -4.266 20.859 -15.82 1 91.5 227 GLY B O 1
ATOM 4279 N N . TRP B 1 228 ? -2.428 21.703 -16.781 1 91.62 228 TRP B N 1
ATOM 4280 C CA . TRP B 1 228 ? -2.023 20.391 -17.234 1 91.62 228 TRP B CA 1
ATOM 4281 C C . TRP B 1 228 ? -1.604 19.5 -16.062 1 91.62 228 TRP B C 1
ATOM 4283 O O . TRP B 1 228 ? -1.589 18.281 -16.172 1 91.62 228 TRP B O 1
ATOM 4293 N N . LYS B 1 229 ? -1.332 20.047 -14.914 1 93.62 229 LYS B N 1
ATOM 4294 C CA . LYS B 1 229 ? -0.88 19.297 -13.75 1 93.62 229 LYS B CA 1
ATOM 4295 C C . LYS B 1 229 ? -2.008 18.438 -13.172 1 93.62 229 LYS B C 1
ATOM 4297 O O . LYS B 1 229 ? -1.76 17.531 -12.391 1 93.62 229 LYS B O 1
ATOM 4302 N N . VAL B 1 230 ? -3.24 18.719 -13.602 1 95.12 230 VAL B N 1
ATOM 4303 C CA . VAL B 1 230 ? -4.398 17.984 -13.109 1 95.12 230 VAL B CA 1
ATOM 4304 C C . VAL B 1 230 ? -4.316 16.531 -13.57 1 95.12 230 VAL B C 1
ATOM 4306 O O . VAL B 1 230 ? -4.918 15.641 -12.961 1 95.12 230 VAL B O 1
ATOM 4309 N N . VAL B 1 231 ? -3.492 16.297 -14.57 1 93.69 231 VAL B N 1
ATOM 4310 C CA . VAL B 1 231 ? -3.291 14.922 -15.047 1 93.69 231 VAL B CA 1
ATOM 4311 C C . VAL B 1 231 ? -2.652 14.078 -13.945 1 93.69 231 VAL B C 1
ATOM 4313 O O . VAL B 1 231 ? -2.77 12.852 -13.953 1 93.69 231 VAL B O 1
ATOM 4316 N N . GLY B 1 232 ? -2.027 14.734 -12.984 1 94.88 232 GLY B N 1
ATOM 4317 C CA . GLY B 1 232 ? -1.441 14.047 -11.844 1 94.88 232 GLY B CA 1
ATOM 4318 C C . GLY B 1 232 ? -2.453 13.25 -11.047 1 94.88 232 GLY B C 1
ATOM 4319 O O . GLY B 1 232 ? -2.1 12.266 -10.398 1 94.88 232 GLY B O 1
ATOM 4320 N N . VAL B 1 233 ? -3.699 13.609 -11.227 1 96.31 233 VAL B N 1
ATOM 4321 C CA . VAL B 1 233 ? -4.762 12.914 -10.508 1 96.31 233 VAL B CA 1
ATOM 4322 C C . VAL B 1 233 ? -4.918 11.492 -11.047 1 96.31 233 VAL B C 1
ATOM 4324 O O . VAL B 1 233 ? -5.277 10.578 -10.305 1 96.31 233 VAL B O 1
ATOM 4327 N N . MET B 1 234 ? -4.562 11.312 -12.312 1 94.81 234 MET B N 1
ATOM 4328 C CA . MET B 1 234 ? -4.637 9.992 -12.93 1 94.81 234 MET B CA 1
ATOM 4329 C C . MET B 1 234 ? -3.656 9.023 -12.273 1 94.81 234 MET B C 1
ATOM 4331 O O . MET B 1 234 ? -3.871 7.812 -12.289 1 94.81 234 MET B O 1
ATOM 4335 N N . PHE B 1 235 ? -2.627 9.57 -11.617 1 95.25 235 PHE B N 1
ATOM 4336 C CA . PHE B 1 235 ? -1.657 8.75 -10.898 1 95.25 235 PHE B CA 1
ATOM 4337 C C . PHE B 1 235 ? -1.988 8.695 -9.414 1 95.25 235 PHE B C 1
ATOM 4339 O O . PHE B 1 235 ? -1.827 7.656 -8.773 1 95.25 235 PHE B O 1
ATOM 4346 N N . LEU B 1 236 ? -2.516 9.789 -8.969 1 96.38 236 LEU B N 1
ATOM 4347 C CA . LEU B 1 236 ? -2.795 9.914 -7.539 1 96.38 236 LEU B CA 1
ATOM 4348 C C . LEU B 1 236 ? -3.867 8.922 -7.105 1 96.38 236 LEU B C 1
ATOM 4350 O O . LEU B 1 236 ? -3.797 8.367 -6.004 1 96.38 236 LEU B O 1
ATOM 4354 N N . THR B 1 237 ? -4.824 8.688 -7.965 1 96.56 237 THR B N 1
ATOM 4355 C CA . THR B 1 237 ? -5.953 7.824 -7.621 1 96.56 237 THR B CA 1
ATOM 4356 C C . THR B 1 237 ? -5.488 6.387 -7.418 1 96.56 237 THR B C 1
ATOM 4358 O O . THR B 1 237 ? -5.676 5.816 -6.34 1 96.56 237 THR B O 1
ATOM 4361 N N . PRO B 1 238 ? -4.805 5.785 -8.406 1 95.88 238 PRO B N 1
ATOM 4362 C CA . PRO B 1 238 ? -4.332 4.418 -8.164 1 95.88 238 PRO B CA 1
ATOM 4363 C C . PRO B 1 238 ? -3.307 4.34 -7.035 1 95.88 238 PRO B C 1
ATOM 4365 O O . PRO B 1 238 ? -3.275 3.357 -6.293 1 95.88 238 PRO B O 1
ATOM 4368 N N . MET B 1 239 ? -2.49 5.363 -6.855 1 97.81 239 MET B N 1
ATOM 4369 C CA . MET B 1 239 ? -1.513 5.406 -5.77 1 97.81 239 MET B CA 1
ATOM 4370 C C . MET B 1 239 ? -2.207 5.398 -4.414 1 97.81 239 MET B C 1
ATOM 4372 O O . MET B 1 239 ? -1.803 4.664 -3.51 1 97.81 239 MET B O 1
ATOM 4376 N N . SER B 1 240 ? -3.279 6.168 -4.328 1 98.06 240 SER B N 1
ATOM 4377 C CA . SER B 1 240 ? -4.023 6.27 -3.078 1 98.06 240 SER B CA 1
ATOM 4378 C C . SER B 1 240 ? -4.711 4.953 -2.732 1 98.06 240 SER B C 1
ATOM 4380 O O . SER B 1 240 ? -4.656 4.5 -1.588 1 98.06 240 SER B O 1
ATOM 4382 N N . VAL B 1 241 ? -5.293 4.363 -3.697 1 97.38 241 VAL B N 1
ATOM 4383 C CA . VAL B 1 241 ? -5.965 3.088 -3.482 1 97.38 241 VAL B CA 1
ATOM 4384 C C . VAL B 1 241 ? -4.941 2.023 -3.09 1 97.38 241 VAL B C 1
ATOM 4386 O O . VAL B 1 241 ? -5.133 1.3 -2.109 1 97.38 241 VAL B O 1
ATOM 4389 N N . GLY B 1 242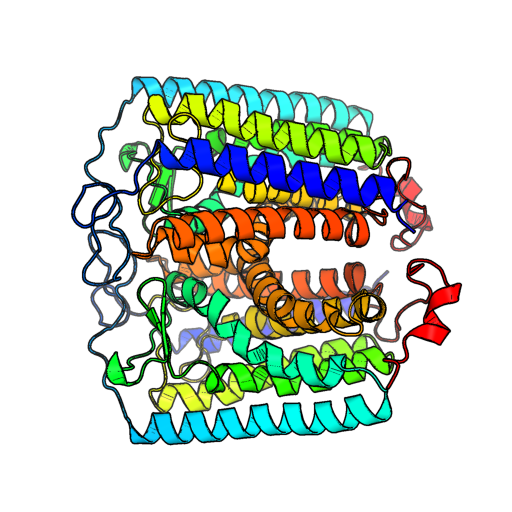 ? -3.865 1.99 -3.812 1 97.69 242 GLY B N 1
ATOM 4390 C CA . GLY B 1 242 ? -2.807 1.052 -3.473 1 97.69 242 GLY B CA 1
ATOM 4391 C C . GLY B 1 242 ? -2.252 1.258 -2.076 1 97.69 242 GLY B C 1
ATOM 4392 O O . GLY B 1 242 ? -1.954 0.291 -1.372 1 97.69 242 GLY B O 1
ATOM 4393 N N . ALA B 1 243 ? -2.121 2.502 -1.711 1 98.31 243 ALA B N 1
ATOM 4394 C CA . ALA B 1 243 ? -1.594 2.828 -0.389 1 98.31 243 ALA B CA 1
ATOM 4395 C C . ALA B 1 243 ? -2.471 2.238 0.712 1 98.31 243 ALA B C 1
ATOM 4397 O O . ALA B 1 243 ? -1.964 1.673 1.684 1 98.31 243 ALA B O 1
ATOM 4398 N N . ILE B 1 244 ? -3.764 2.383 0.57 1 98.62 244 ILE B N 1
ATOM 4399 C CA . ILE B 1 244 ? -4.676 1.924 1.61 1 98.62 244 ILE B CA 1
ATOM 4400 C C . ILE B 1 244 ? -4.672 0.397 1.663 1 98.62 244 ILE B C 1
ATOM 4402 O O . ILE B 1 244 ? -4.648 -0.193 2.746 1 98.62 244 ILE B O 1
ATOM 4406 N N . TYR B 1 245 ? -4.633 -0.241 0.533 1 98.44 245 TYR B N 1
ATOM 4407 C CA . TYR B 1 245 ? -4.551 -1.697 0.528 1 98.44 245 TYR B CA 1
ATOM 4408 C C . TYR B 1 245 ? -3.268 -2.172 1.201 1 98.44 245 TYR B C 1
ATOM 4410 O O . TYR B 1 245 ? -3.295 -3.094 2.021 1 98.44 245 TYR B O 1
ATOM 4418 N N . GLY B 1 246 ? -2.188 -1.51 0.861 1 97.5 246 GLY B N 1
ATOM 4419 C CA . GLY B 1 246 ? -0.928 -1.88 1.488 1 97.5 246 GLY B CA 1
ATOM 4420 C C . GLY B 1 246 ? -0.901 -1.608 2.98 1 97.5 246 GLY B C 1
ATOM 4421 O O . GLY B 1 246 ? -0.272 -2.348 3.74 1 97.5 246 GLY B O 1
ATOM 4422 N N . PHE B 1 247 ? -1.649 -0.611 3.352 1 98.06 247 PHE B N 1
ATOM 4423 C CA . PHE B 1 247 ? -1.654 -0.148 4.734 1 98.06 247 PHE B CA 1
ATOM 4424 C C . PHE B 1 247 ? -2.459 -1.093 5.621 1 98.06 247 PHE B C 1
ATOM 4426 O O . PHE B 1 247 ? -2.094 -1.335 6.773 1 98.06 247 PHE B O 1
ATOM 4433 N N . ILE B 1 248 ? -3.504 -1.688 5.074 1 97.94 248 ILE B N 1
ATOM 4434 C CA . ILE B 1 248 ? -4.406 -2.277 6.055 1 97.94 248 ILE B CA 1
ATOM 4435 C C . ILE B 1 248 ? -4.648 -3.746 5.719 1 97.94 248 ILE B C 1
ATOM 4437 O O . ILE B 1 248 ? -5.188 -4.496 6.535 1 97.94 248 ILE B O 1
ATOM 4441 N N . CYS B 1 249 ? -4.207 -4.281 4.598 1 97.81 249 CYS B N 1
ATOM 4442 C CA . CYS B 1 249 ? -4.785 -5.539 4.137 1 97.81 249 CYS B CA 1
ATOM 4443 C C . CYS B 1 249 ? -3.857 -6.707 4.441 1 97.81 249 CYS B C 1
ATOM 4445 O O . CYS B 1 249 ? -4.219 -7.867 4.23 1 97.81 249 CYS B O 1
ATOM 4447 N N . PHE B 1 250 ? -2.703 -6.539 4.977 1 95 250 PHE B N 1
ATOM 4448 C CA . PHE B 1 250 ? -1.778 -7.652 5.168 1 95 250 PHE B CA 1
ATOM 4449 C C . PHE B 1 250 ? -2.389 -8.711 6.074 1 95 250 PHE B C 1
ATOM 4451 O O . PHE B 1 250 ? -2.221 -9.914 5.836 1 95 250 PHE B O 1
ATOM 4458 N N . PRO B 1 251 ? -3.225 -8.352 7.129 1 96.06 251 PRO B N 1
ATOM 4459 C CA . PRO B 1 251 ? -3.822 -9.438 7.91 1 96.06 251 PRO B CA 1
ATOM 4460 C C . PRO B 1 251 ? -4.766 -10.312 7.086 1 96.06 251 PRO B C 1
ATOM 4462 O O . PRO B 1 251 ? -4.719 -11.539 7.18 1 96.06 251 PRO B O 1
ATOM 4465 N N . VAL B 1 252 ? -5.566 -9.656 6.316 1 97.69 252 VAL B N 1
ATOM 4466 C CA . VAL B 1 252 ? -6.57 -10.43 5.594 1 97.69 252 VAL B CA 1
ATOM 4467 C C . VAL B 1 252 ? -5.902 -11.234 4.484 1 97.69 252 VAL B C 1
ATOM 4469 O O . VAL B 1 252 ? -6.359 -12.328 4.145 1 97.69 252 VAL B O 1
ATOM 4472 N N . TRP B 1 253 ? -4.883 -10.75 3.889 1 97.38 253 TRP B N 1
ATOM 4473 C CA . TRP B 1 253 ? -4.164 -11.508 2.869 1 97.38 253 TRP B CA 1
ATOM 4474 C C . TRP B 1 253 ? -3.557 -12.773 3.459 1 97.38 253 TRP B C 1
ATOM 4476 O O . TRP B 1 253 ? -3.453 -13.797 2.779 1 97.38 253 TRP B O 1
ATOM 4486 N N . VAL B 1 254 ? -3.17 -12.719 4.719 1 95.56 254 VAL B N 1
ATOM 4487 C CA . VAL B 1 254 ? -2.709 -13.914 5.414 1 95.56 254 VAL B CA 1
ATOM 4488 C C . VAL B 1 254 ? -3.859 -14.906 5.551 1 95.56 254 VAL B C 1
ATOM 4490 O O . VAL B 1 254 ? -3.682 -16.109 5.328 1 95.56 254 VAL B O 1
ATOM 4493 N N . ALA B 1 255 ? -4.965 -14.43 5.855 1 96.38 255 ALA B N 1
ATOM 4494 C CA . ALA B 1 255 ? -6.133 -15.289 6.02 1 96.38 255 ALA B CA 1
ATOM 4495 C C . ALA B 1 255 ? -6.531 -15.93 4.695 1 96.38 255 ALA B C 1
ATOM 4497 O O . ALA B 1 255 ? -6.707 -17.156 4.613 1 96.38 255 ALA B O 1
ATOM 4498 N N . ILE B 1 256 ? -6.66 -15.164 3.676 1 97.12 256 ILE B N 1
ATOM 4499 C CA . ILE B 1 256 ? -7.156 -15.586 2.369 1 97.12 256 ILE B CA 1
ATOM 4500 C C . ILE B 1 256 ? -6.227 -16.641 1.775 1 97.12 256 ILE B C 1
ATOM 4502 O O . ILE B 1 256 ? -6.688 -17.625 1.198 1 97.12 256 ILE B O 1
ATOM 4506 N N . ASN B 1 257 ? -4.953 -16.438 1.963 1 95.75 257 ASN B N 1
ATOM 4507 C CA . ASN B 1 257 ? -3.951 -17.266 1.301 1 95.75 257 ASN B CA 1
ATOM 4508 C C . ASN B 1 257 ? -3.443 -18.375 2.219 1 95.75 257 ASN B C 1
ATOM 4510 O O . ASN B 1 257 ? -2.469 -19.047 1.895 1 95.75 257 ASN B O 1
ATOM 4514 N N . GLY B 1 258 ? -4.078 -18.516 3.355 1 93.31 258 GLY B N 1
ATOM 4515 C CA . GLY B 1 258 ? -3.662 -19.531 4.301 1 93.31 258 GLY B CA 1
ATOM 4516 C C . GLY B 1 258 ? -4.793 -20.453 4.719 1 93.31 258 GLY B C 1
ATOM 4517 O O . GLY B 1 258 ? -5.961 -20.188 4.43 1 93.31 258 GLY B O 1
ATOM 4518 N N . ASP B 1 259 ? -4.391 -21.547 5.324 1 92 259 ASP B N 1
ATOM 4519 C CA . ASP B 1 259 ? -5.344 -22.531 5.832 1 92 259 ASP B CA 1
ATOM 4520 C C . ASP B 1 259 ? -5.48 -22.438 7.348 1 92 259 ASP B C 1
ATOM 4522 O O . ASP B 1 259 ? -5.145 -23.375 8.078 1 92 259 ASP B O 1
ATOM 4526 N N . TRP B 1 260 ? -6.102 -21.359 7.734 1 93.69 260 TRP B N 1
ATOM 4527 C CA . TRP B 1 260 ? -6.266 -21.094 9.156 1 93.69 260 TRP B CA 1
ATOM 4528 C C . TRP B 1 260 ? -7.66 -21.484 9.625 1 93.69 260 TRP B C 1
ATOM 4530 O O . TRP B 1 260 ? -8.578 -21.641 8.812 1 93.69 260 TRP B O 1
ATOM 4540 N N . GLY B 1 261 ? -7.824 -21.781 10.859 1 92.81 261 GLY B N 1
ATOM 4541 C CA . GLY B 1 261 ? -9.141 -22.062 11.414 1 92.81 261 GLY B CA 1
ATOM 4542 C C . GLY B 1 261 ? -10.117 -20.906 11.242 1 92.81 261 GLY B C 1
ATOM 4543 O O . GLY B 1 261 ? -9.719 -19.797 10.898 1 92.81 261 GLY B O 1
ATOM 4544 N N . TRP B 1 262 ? -11.344 -21.219 11.469 1 93.12 262 TRP B N 1
ATOM 4545 C CA . TRP B 1 262 ? -12.43 -20.281 11.227 1 93.12 262 TRP B CA 1
ATOM 4546 C C . TRP B 1 262 ? -12.258 -19.016 12.055 1 93.12 262 TRP B C 1
ATOM 4548 O O . TRP B 1 262 ? -12.352 -17.906 11.523 1 93.12 262 TRP B O 1
ATOM 4558 N N . LEU B 1 263 ? -11.93 -19.156 13.312 1 92.12 263 LEU B N 1
ATOM 4559 C CA . LEU B 1 263 ? -11.82 -18.016 14.219 1 92.12 263 LEU B CA 1
ATOM 4560 C C . LEU B 1 263 ? -10.672 -17.094 13.812 1 92.12 263 LEU B C 1
ATOM 4562 O O . LEU B 1 263 ? -10.812 -15.875 13.82 1 92.12 263 LEU B O 1
ATOM 4566 N N . VAL B 1 264 ? -9.555 -17.688 13.469 1 94.38 264 VAL B N 1
ATOM 4567 C CA . VAL B 1 264 ? -8.383 -16.922 13.07 1 94.38 264 VAL B CA 1
ATOM 4568 C C . VAL B 1 264 ? -8.672 -16.172 11.766 1 94.38 264 VAL B C 1
ATOM 4570 O O . VAL B 1 264 ? -8.375 -14.992 11.633 1 94.38 264 VAL B O 1
ATOM 4573 N N . THR B 1 265 ? -9.281 -16.844 10.836 1 95.56 265 THR B N 1
ATOM 4574 C CA . THR B 1 265 ? -9.609 -16.266 9.539 1 95.56 265 THR B CA 1
ATOM 4575 C C . THR B 1 265 ? -10.547 -15.07 9.695 1 95.56 265 THR B C 1
ATOM 4577 O O . THR B 1 265 ? -10.281 -13.984 9.18 1 95.56 265 THR B O 1
ATOM 4580 N N . GLN B 1 266 ? -11.617 -15.258 10.492 1 94.81 266 GLN B N 1
ATOM 4581 C CA . GLN B 1 266 ? -12.562 -14.172 10.711 1 94.81 266 GLN B CA 1
ATOM 4582 C C . GLN B 1 266 ? -11.922 -13.023 11.492 1 94.81 266 GLN B C 1
ATOM 4584 O O . GLN B 1 266 ? -12.188 -11.852 11.211 1 94.81 266 GLN B O 1
ATOM 4589 N N . GLY B 1 267 ? -11.117 -13.414 12.453 1 93.44 267 GLY B N 1
ATOM 4590 C CA . GLY B 1 267 ? -10.43 -12.406 13.25 1 93.44 267 GLY B CA 1
ATOM 4591 C C . GLY B 1 267 ? -9.516 -11.523 12.422 1 93.44 267 GLY B C 1
ATOM 4592 O O . GLY B 1 267 ? -9.453 -10.312 12.648 1 93.44 267 GLY B O 1
ATOM 4593 N N . LEU B 1 268 ? -8.82 -12.102 11.469 1 95.75 268 LEU B N 1
ATOM 4594 C CA . LEU B 1 268 ? -7.926 -11.336 10.602 1 95.75 268 LEU B CA 1
ATOM 4595 C C . LEU B 1 268 ? -8.719 -10.414 9.68 1 95.75 268 LEU B C 1
ATOM 4597 O O . LEU B 1 268 ? -8.266 -9.305 9.375 1 95.75 268 LEU B O 1
ATOM 4601 N N . GLY B 1 269 ? -9.883 -10.867 9.273 1 95.56 269 GLY B N 1
ATOM 4602 C CA . GLY B 1 269 ? -10.773 -9.984 8.531 1 95.56 269 GLY B CA 1
ATOM 4603 C C . GLY B 1 269 ? -11.234 -8.781 9.344 1 95.56 269 GLY B C 1
ATOM 4604 O O . GLY B 1 269 ? -11.203 -7.652 8.852 1 95.56 269 GLY B O 1
ATOM 4605 N N . LEU B 1 270 ? -11.578 -9.039 10.547 1 93.69 270 LEU B N 1
ATOM 4606 C CA . LEU B 1 270 ? -12.039 -7.969 11.43 1 93.69 270 LEU B CA 1
ATOM 4607 C C . LEU B 1 270 ? -10.906 -7 11.742 1 93.69 270 LEU B C 1
ATOM 4609 O O . LEU B 1 270 ? -11.125 -5.789 11.836 1 93.69 270 LEU B O 1
ATOM 4613 N N . LEU B 1 271 ? -9.766 -7.59 11.945 1 93.69 271 LEU B N 1
ATOM 4614 C CA . LEU B 1 271 ? -8.602 -6.742 12.203 1 93.69 271 LEU B CA 1
ATOM 4615 C C . LEU B 1 271 ? -8.352 -5.801 11.031 1 93.69 271 LEU B C 1
ATOM 4617 O O . LEU B 1 271 ? -8.039 -4.625 11.234 1 93.69 271 LEU B O 1
ATOM 4621 N N . THR B 1 272 ? -8.484 -6.301 9.836 1 96.19 272 THR B N 1
ATOM 4622 C CA . THR B 1 272 ? -8.312 -5.492 8.641 1 96.19 272 THR B CA 1
ATOM 4623 C C . THR B 1 272 ? -9.328 -4.352 8.609 1 96.19 272 THR B C 1
ATOM 4625 O O . THR B 1 272 ? -8.977 -3.209 8.305 1 96.19 272 THR B O 1
ATOM 4628 N N . MET B 1 273 ? -10.547 -4.602 8.969 1 94.19 273 MET B N 1
ATOM 4629 C CA . MET B 1 273 ? -11.57 -3.561 9.023 1 94.19 273 MET B CA 1
ATOM 4630 C C . MET B 1 273 ? -11.234 -2.52 10.086 1 94.19 273 MET B C 1
ATOM 4632 O O . MET B 1 273 ? -11.398 -1.32 9.859 1 94.19 273 MET B O 1
ATOM 4636 N N . ALA B 1 274 ? -10.789 -2.996 11.188 1 93.06 274 ALA B N 1
ATOM 4637 C CA . ALA B 1 274 ? -10.391 -2.08 12.25 1 93.06 274 ALA B CA 1
ATOM 4638 C C . ALA B 1 274 ? -9.266 -1.157 11.781 1 93.06 274 ALA B C 1
ATOM 4640 O O . ALA B 1 274 ? -9.297 0.048 12.039 1 93.06 274 ALA B O 1
ATOM 4641 N N . PHE B 1 275 ? -8.289 -1.745 11.055 1 96.25 275 PHE B N 1
ATOM 4642 C CA . PHE B 1 275 ? -7.207 -0.939 10.492 1 96.25 275 PHE B CA 1
ATOM 4643 C C . PHE B 1 275 ? -7.754 0.081 9.508 1 96.25 275 PHE B C 1
ATOM 4645 O O . PHE B 1 275 ? -7.223 1.188 9.391 1 96.25 275 PHE B O 1
ATOM 4652 N N . GLY B 1 276 ? -8.789 -0.324 8.805 1 97.12 276 GLY B N 1
ATOM 4653 C CA . GLY B 1 276 ? -9.438 0.612 7.898 1 97.12 276 GLY B CA 1
ATOM 4654 C C . GLY B 1 276 ? -9.961 1.853 8.594 1 97.12 276 GLY B C 1
ATOM 4655 O O . GLY B 1 276 ? -9.75 2.973 8.125 1 97.12 276 GLY B O 1
ATOM 4656 N N . PHE B 1 277 ? -10.555 1.711 9.695 1 94.5 277 PHE B N 1
ATOM 4657 C CA . PHE B 1 277 ? -11.086 2.852 10.438 1 94.5 277 PHE B CA 1
ATOM 4658 C C . PHE B 1 277 ? -9.953 3.699 11.008 1 94.5 277 PHE B C 1
ATOM 4660 O O . PHE B 1 277 ? -10.055 4.926 11.062 1 94.5 277 PHE B O 1
ATOM 4667 N N . VAL B 1 278 ? -8.906 3.037 11.406 1 93.94 278 VAL B N 1
ATOM 4668 C CA . VAL B 1 278 ? -7.723 3.773 11.836 1 93.94 278 VAL B CA 1
ATOM 4669 C C . VAL B 1 278 ? -7.191 4.613 10.672 1 93.94 278 VAL B C 1
ATOM 4671 O O . VAL B 1 278 ? -6.863 5.789 10.852 1 93.94 278 VAL B O 1
ATOM 4674 N N . ALA B 1 279 ? -7.129 3.975 9.531 1 97.25 279 ALA B N 1
ATOM 4675 C CA . ALA B 1 279 ? -6.668 4.691 8.344 1 97.25 279 ALA B CA 1
ATOM 4676 C C . ALA B 1 279 ? -7.539 5.91 8.07 1 97.25 279 ALA B C 1
ATOM 4678 O O . ALA B 1 279 ? -7.031 6.984 7.73 1 97.25 279 ALA B O 1
ATOM 4679 N N . PHE B 1 280 ? -8.852 5.719 8.234 1 97.56 280 PHE B N 1
ATOM 4680 C CA . PHE B 1 280 ? -9.766 6.828 7.988 1 97.56 280 PHE B CA 1
ATOM 4681 C C . PHE B 1 280 ? -9.523 7.961 8.977 1 97.56 280 PHE B C 1
ATOM 4683 O O . PHE B 1 280 ? -9.539 9.133 8.602 1 97.56 280 PHE B O 1
ATOM 4690 N N . CYS B 1 281 ? -9.266 7.664 10.203 1 95.5 281 CYS B N 1
ATOM 4691 C CA . CYS B 1 281 ? -8.945 8.664 11.211 1 95.5 281 CYS B CA 1
ATOM 4692 C C . CYS B 1 281 ? -7.676 9.422 10.852 1 95.5 281 CYS B C 1
ATOM 4694 O O . CYS B 1 281 ? -7.613 10.641 10.984 1 95.5 281 CYS B O 1
ATOM 4696 N N . ILE B 1 282 ? -6.738 8.711 10.359 1 94.75 282 ILE B N 1
ATOM 4697 C CA . ILE B 1 282 ? -5.477 9.336 9.977 1 94.75 282 ILE B CA 1
ATOM 4698 C C . ILE B 1 282 ? -5.699 10.273 8.797 1 94.75 282 ILE B C 1
ATOM 4700 O O . ILE B 1 282 ? -5.145 11.375 8.758 1 94.75 282 ILE B O 1
ATOM 4704 N N . ILE B 1 283 ? -6.523 9.867 7.867 1 96.75 283 ILE B N 1
ATOM 4705 C CA . ILE B 1 283 ? -6.824 10.703 6.711 1 96.75 283 ILE B CA 1
ATOM 4706 C C . ILE B 1 283 ? -7.504 11.992 7.168 1 96.75 283 ILE B C 1
ATOM 4708 O O . ILE B 1 283 ? -7.129 13.086 6.742 1 96.75 283 ILE B O 1
ATOM 4712 N N . LEU B 1 284 ? -8.5 11.844 8.047 1 95.94 284 LEU B N 1
ATOM 4713 C CA . LEU B 1 284 ? -9.203 13.023 8.539 1 95.94 284 LEU B CA 1
ATOM 4714 C C . LEU B 1 284 ? -8.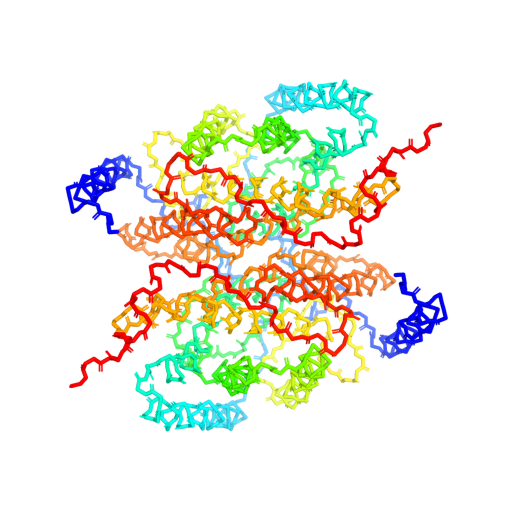242 13.984 9.234 1 95.94 284 LEU B C 1
ATOM 4716 O O . LEU B 1 284 ? -8.273 15.188 8.984 1 95.94 284 LEU B O 1
ATOM 4720 N N . GLU B 1 285 ? -7.387 13.453 9.93 1 92.19 285 GLU B N 1
ATOM 4721 C CA . GLU B 1 285 ? -6.504 14.289 10.742 1 92.19 285 GLU B CA 1
ATOM 4722 C C . GLU B 1 285 ? -5.324 14.805 9.922 1 92.19 285 GLU B C 1
ATOM 4724 O O . GLU B 1 285 ? -5.086 16.016 9.852 1 92.19 285 GLU B O 1
ATOM 4729 N N . MET B 1 286 ? -4.66 13.969 9.297 1 90.94 286 MET B N 1
ATOM 4730 C CA . MET B 1 286 ? -3.385 14.312 8.672 1 90.94 286 MET B CA 1
ATOM 4731 C C . MET B 1 286 ? -3.598 14.945 7.305 1 90.94 286 MET B C 1
ATOM 4733 O O . MET B 1 286 ? -2.848 15.844 6.91 1 90.94 286 MET B O 1
ATOM 4737 N N . VAL B 1 287 ? -4.559 14.43 6.621 1 92.75 287 VAL B N 1
ATOM 4738 C CA . VAL B 1 287 ? -4.758 14.922 5.262 1 92.75 287 VAL B CA 1
ATOM 4739 C C . VAL B 1 287 ? -5.707 16.125 5.285 1 92.75 287 VAL B C 1
ATOM 4741 O O . VAL B 1 287 ? -5.434 17.141 4.656 1 92.75 287 VAL B O 1
ATOM 4744 N N . LEU B 1 288 ? -6.738 16.016 6.141 1 94.75 288 LEU B N 1
ATOM 4745 C CA . LEU B 1 288 ? -7.785 17.031 6.066 1 94.75 288 LEU B CA 1
ATOM 4746 C C . LEU B 1 288 ? -7.703 17.984 7.254 1 94.75 288 LEU B C 1
ATOM 4748 O O . LEU B 1 288 ? -8.422 18.984 7.301 1 94.75 288 LEU B O 1
ATOM 4752 N N . GLY B 1 289 ? -6.867 17.688 8.219 1 90.12 289 GLY B N 1
ATOM 4753 C CA . GLY B 1 289 ? -6.68 18.578 9.352 1 90.12 289 GLY B CA 1
ATOM 4754 C C . GLY B 1 289 ? -7.891 18.641 10.266 1 90.12 289 GLY B C 1
ATOM 4755 O O . GLY B 1 289 ? -8.219 19.703 10.789 1 90.12 289 GLY B O 1
ATOM 4756 N N . ARG B 1 290 ? -8.57 17.5 10.344 1 92.25 290 ARG B N 1
ATOM 4757 C CA . ARG B 1 290 ? -9.758 17.406 11.188 1 92.25 290 ARG B CA 1
ATOM 4758 C C . ARG B 1 290 ? -9.539 16.406 12.32 1 92.25 290 ARG B C 1
ATOM 4760 O O . ARG B 1 290 ? -8.898 15.367 12.125 1 92.25 290 ARG B O 1
ATOM 4767 N N . LEU B 1 291 ? -10.18 16.734 13.422 1 90.31 291 LEU B N 1
ATOM 4768 C CA . LEU B 1 291 ? -10.227 15.734 14.477 1 90.31 291 LEU B CA 1
ATOM 4769 C C . LEU B 1 291 ? -11.281 14.68 14.18 1 90.31 291 LEU B C 1
ATOM 4771 O O . LEU B 1 291 ? -12.461 15 14.016 1 90.31 291 LEU B O 1
ATOM 4775 N N . PRO B 1 292 ? -10.898 13.523 14.125 1 91.56 292 PRO B N 1
ATOM 4776 C CA . PRO B 1 292 ? -11.789 12.469 13.641 1 91.56 292 PRO B CA 1
ATOM 4777 C C . PRO B 1 292 ? -13.047 12.32 14.492 1 91.56 292 PRO B C 1
ATOM 4779 O O . PRO B 1 292 ? -14.086 11.891 13.992 1 91.56 292 PRO B O 1
ATOM 4782 N N . PHE B 1 293 ? -12.961 12.742 15.727 1 90.25 293 PHE B N 1
ATOM 4783 C CA . PHE B 1 293 ? -14.094 12.461 16.594 1 90.25 293 PHE B CA 1
ATOM 4784 C C . PHE B 1 293 ? -14.773 13.758 17.031 1 90.25 293 PHE B C 1
ATOM 4786 O O . PHE B 1 293 ? -15.664 13.742 17.875 1 90.25 293 PHE B O 1
ATOM 4793 N N . ASP B 1 294 ? -14.336 14.836 16.516 1 91.5 294 ASP B N 1
ATOM 4794 C CA . ASP B 1 294 ? -15.102 16.078 16.594 1 91.5 294 ASP B CA 1
ATOM 4795 C C . ASP B 1 294 ? -16.172 16.125 15.5 1 91.5 294 ASP B C 1
ATOM 4797 O O . ASP B 1 294 ? -15.938 16.688 14.43 1 91.5 294 ASP B O 1
ATOM 4801 N N . MET B 1 295 ? -17.266 15.695 15.812 1 90.94 295 MET B N 1
ATOM 4802 C CA . MET B 1 295 ? -18.297 15.43 14.828 1 90.94 295 MET B CA 1
ATOM 4803 C C . MET B 1 295 ? -18.781 16.719 14.18 1 90.94 295 MET B C 1
ATOM 4805 O O . MET B 1 295 ? -19.234 16.719 13.031 1 90.94 295 MET B O 1
ATOM 4809 N N . SER B 1 296 ? -18.672 17.766 14.875 1 89.56 296 SER B N 1
ATOM 4810 C CA . SER B 1 296 ? -19.094 19.047 14.32 1 89.56 296 SER B CA 1
ATOM 4811 C C . SER B 1 296 ? -17.922 19.781 13.672 1 89.56 296 SER B C 1
ATOM 4813 O O . SER B 1 296 ? -18.094 20.828 13.047 1 89.56 296 SER B O 1
ATOM 4815 N N . GLY B 1 297 ? -16.75 19.109 13.82 1 87.38 297 GLY B N 1
ATOM 4816 C CA . GLY B 1 297 ? -15.555 19.766 13.32 1 87.38 297 GLY B CA 1
ATOM 4817 C C . GLY B 1 297 ? -15.555 19.953 11.82 1 87.38 297 GLY B C 1
ATOM 4818 O O . GLY B 1 297 ? -16.156 19.156 11.086 1 87.38 297 GLY B O 1
ATOM 4819 N N . LYS B 1 298 ? -14.984 21.125 11.461 1 86.75 298 LYS B N 1
ATOM 4820 C CA . LYS B 1 298 ? -14.742 21.438 10.055 1 86.75 298 LYS B CA 1
ATOM 4821 C C . LYS B 1 298 ? -13.258 21.656 9.781 1 86.75 298 LYS B C 1
ATOM 4823 O O . LYS B 1 298 ? -12.43 21.484 10.672 1 86.75 298 LYS B O 1
ATOM 4828 N N . GLU B 1 299 ? -12.992 21.672 8.5 1 77.69 299 GLU B N 1
ATOM 4829 C CA . GLU B 1 299 ? -11.586 21.891 8.188 1 77.69 299 GLU B CA 1
ATOM 4830 C C . GLU B 1 299 ? -11.055 23.141 8.875 1 77.69 299 GLU B C 1
ATOM 4832 O O . GLU B 1 299 ? -11.703 24.188 8.867 1 77.69 299 GLU B O 1
ATOM 4837 N N . GLU B 1 300 ? -10.258 22.984 9.93 1 61.56 300 GLU B N 1
ATOM 4838 C CA . GLU B 1 300 ? -9.617 24.156 10.516 1 61.56 300 GLU B CA 1
ATOM 4839 C C . GLU B 1 300 ? -8.641 24.797 9.531 1 61.56 300 GLU B C 1
ATOM 4841 O O . GLU B 1 300 ? -8.062 24.109 8.688 1 61.56 300 GLU B O 1
ATOM 4846 N N . ARG B 1 301 ? -8.742 26.062 9.266 1 50.53 301 ARG B N 1
ATOM 4847 C CA . ARG B 1 301 ? -8.172 26.922 8.227 1 50.53 301 ARG B CA 1
ATOM 4848 C C . ARG B 1 301 ? -6.801 26.422 7.797 1 50.53 301 ARG B C 1
ATOM 4850 O O . ARG B 1 301 ? -6.246 25.5 8.414 1 50.53 301 ARG B O 1
ATOM 4857 N N . PRO B 1 302 ? -5.496 27.328 7.672 1 43.03 302 PRO B N 1
ATOM 4858 C CA . PRO B 1 302 ? -4.766 27.641 6.441 1 43.03 302 PRO B CA 1
ATOM 4859 C C . PRO B 1 302 ? -3.713 26.594 6.094 1 43.03 302 PRO B C 1
ATOM 4861 O O . PRO B 1 302 ? -2.775 26.375 6.867 1 43.03 302 PRO B O 1
ATOM 4864 N N . ILE B 1 303 ? -4.082 25.328 5.891 1 41.69 303 ILE B N 1
ATOM 4865 C CA . ILE B 1 303 ? -2.861 24.688 5.422 1 41.69 303 ILE B CA 1
ATOM 4866 C C . ILE B 1 303 ? -1.992 25.703 4.684 1 41.69 303 ILE B C 1
ATOM 4868 O O . ILE B 1 303 ? -2.453 26.359 3.746 1 41.69 303 ILE B O 1
ATOM 4872 N N . PRO B 1 304 ? -1.026 26.297 5.293 1 38.41 304 PRO B N 1
ATOM 4873 C CA . PRO B 1 304 ? -0.19 27.234 4.531 1 38.41 304 PRO B CA 1
ATOM 4874 C C . PRO B 1 304 ? 0.049 26.781 3.096 1 38.41 304 PRO B C 1
ATOM 4876 O O . PRO B 1 304 ? 0.662 25.719 2.873 1 38.41 304 PRO B O 1
ATOM 4879 N N . SER B 1 305 ? -1.038 26.594 2.361 1 37.69 305 SER B N 1
ATOM 4880 C CA . SER B 1 305 ? -0.667 26.344 0.971 1 37.69 305 SER B CA 1
ATOM 4881 C C . SER B 1 305 ? 0.639 27.062 0.62 1 37.69 305 SER B C 1
ATOM 4883 O O . SER B 1 305 ? 1.02 28.031 1.271 1 37.69 305 SER B O 1
ATOM 4885 N N . ALA B 1 306 ? 1.385 26.625 -0.293 1 41.38 306 ALA B N 1
ATOM 4886 C CA . ALA B 1 306 ? 2.424 27.484 -0.854 1 41.38 306 ALA B CA 1
ATOM 4887 C C . ALA B 1 306 ? 2 28.953 -0.823 1 41.38 306 ALA B C 1
ATOM 4889 O O . ALA B 1 306 ? 0.845 29.266 -0.526 1 41.38 306 ALA B O 1
ATOM 4890 N N . ASP B 1 307 ? 2.535 29.938 -1.642 1 33.38 307 ASP B N 1
ATOM 4891 C CA . ASP B 1 307 ? 2.48 31.391 -1.784 1 33.38 307 ASP B CA 1
ATOM 4892 C C . ASP B 1 307 ? 1.035 31.891 -1.843 1 33.38 307 ASP B C 1
ATOM 4894 O O . ASP B 1 307 ? 0.276 31.484 -2.73 1 33.38 307 ASP B O 1
ATOM 4898 N N . PRO B 1 308 ? 0.339 32.25 -0.761 1 36.16 308 PRO B N 1
ATOM 4899 C CA . PRO B 1 308 ? -0.942 32.969 -0.742 1 36.16 308 PRO B CA 1
ATOM 4900 C C . PRO B 1 308 ? -1.196 33.75 -2.023 1 36.16 308 PRO B C 1
ATOM 4902 O O . PRO B 1 308 ? -2.326 34.188 -2.275 1 36.16 308 PRO B O 1
ATOM 4905 N N . GLY B 1 309 ? -0.206 34.531 -2.465 1 34.81 309 GLY B N 1
ATOM 4906 C CA . GLY B 1 309 ? -0.428 35.406 -3.615 1 34.81 309 GLY B CA 1
ATOM 4907 C C . GLY B 1 309 ? -1.14 34.688 -4.758 1 34.81 309 GLY B C 1
ATOM 4908 O O . GLY B 1 309 ? -1.524 35.344 -5.738 1 34.81 309 GLY B O 1
ATOM 4909 N N . GLN B 1 310 ? -0.986 33.25 -4.926 1 35.28 310 GLN B N 1
ATOM 4910 C CA . GLN B 1 310 ? -1.423 32.688 -6.195 1 35.28 310 GLN B CA 1
ATOM 4911 C C . GLN B 1 310 ? -2.848 32.156 -6.094 1 35.28 310 GLN B C 1
ATOM 4913 O O . GLN B 1 310 ? -3.355 31.547 -7.039 1 35.28 310 GLN B O 1
ATOM 4918 N N . ALA B 1 311 ? -3.605 32.125 -5.105 1 39.09 311 ALA B N 1
ATOM 4919 C CA . ALA B 1 311 ? -5 31.703 -4.988 1 39.09 311 ALA B CA 1
ATOM 4920 C C . ALA B 1 311 ? -5.891 32.469 -5.949 1 39.09 311 ALA B C 1
ATOM 4922 O O . ALA B 1 311 ? -6.957 32 -6.344 1 39.09 311 ALA B O 1
ATOM 4923 N N . GLU B 1 312 ? -5.777 33.719 -6.086 1 38.28 312 GLU B N 1
ATOM 4924 C CA . GLU B 1 312 ? -6.559 34.438 -7.086 1 38.28 312 GLU B CA 1
ATOM 4925 C C . GLU B 1 312 ? -6.422 33.812 -8.461 1 38.28 312 GLU B C 1
ATOM 4927 O O . GLU B 1 312 ? -7.281 34 -9.328 1 38.28 312 GLU B O 1
ATOM 4932 N N . ALA B 1 313 ? -5.199 33.25 -8.836 1 38.59 313 ALA B N 1
ATOM 4933 C CA . ALA B 1 313 ? -4.777 32.875 -10.188 1 38.59 313 ALA B CA 1
ATOM 4934 C C . ALA B 1 313 ? -5.305 31.516 -10.586 1 38.59 313 ALA B C 1
ATOM 4936 O O . ALA B 1 313 ? -4.914 30.969 -11.625 1 38.59 313 ALA B O 1
ATOM 4937 N N . PHE B 1 314 ? -5.965 30.828 -9.805 1 40.78 314 PHE B N 1
ATOM 4938 C CA . PHE B 1 314 ? -6.18 29.438 -10.18 1 40.78 314 PHE B CA 1
ATOM 4939 C C . PHE B 1 314 ? -7.117 29.328 -11.375 1 40.78 314 PHE B C 1
ATOM 4941 O O . PHE B 1 314 ? -7.938 28.406 -11.445 1 40.78 314 PHE B O 1
ATOM 4948 N N . HIS B 1 315 ? -7.5 30.344 -11.906 1 41.84 315 HIS B N 1
ATOM 4949 C CA . HIS B 1 315 ? -8.32 30.281 -13.117 1 41.84 315 HIS B CA 1
ATOM 4950 C C . HIS B 1 315 ? -7.559 29.625 -14.266 1 41.84 315 HIS B C 1
ATOM 4952 O O . HIS B 1 315 ? -6.387 29.938 -14.492 1 41.84 315 HIS B O 1
ATOM 4958 N N . ASP B 1 316 ? -7.887 28.453 -14.461 1 46.03 316 ASP B N 1
ATOM 4959 C CA . ASP B 1 316 ? -7.402 28 -15.758 1 46.03 316 ASP B CA 1
ATOM 4960 C C . ASP B 1 316 ? -7.566 29.078 -16.828 1 46.03 316 ASP B C 1
ATOM 4962 O O . ASP B 1 316 ? -8.617 29.734 -16.891 1 46.03 316 ASP B O 1
ATOM 4966 N N . GLU B 1 317 ? -6.594 30.016 -17 1 36.25 317 GLU B N 1
ATOM 4967 C CA . GLU B 1 317 ? -6.746 30.984 -18.078 1 36.25 317 GLU B CA 1
ATOM 4968 C C . GLU B 1 317 ? -7.441 30.344 -19.281 1 36.25 317 GLU B C 1
ATOM 4970 O O . GLU B 1 317 ? -6.906 29.422 -19.891 1 36.25 317 GLU B O 1
ATOM 4975 N N . CYS B 1 318 ? -8.719 30.359 -19.312 1 28.36 318 CYS B N 1
ATOM 4976 C CA . CYS B 1 318 ? -9.281 30.312 -20.656 1 28.36 318 CYS B CA 1
ATOM 4977 C C . CYS B 1 318 ? -9.094 31.656 -21.359 1 28.36 318 CYS B C 1
ATOM 4979 O O . CYS B 1 318 ? -9.188 32.719 -20.734 1 28.36 318 CYS B O 1
#

Foldseek 3Di:
DPDPVVVVVVVVVLVVVLVLLLVLQVVPDFDDEPDLQADADPPVRFGDQNLVDDDDPVLQVVLQVVQQVLLVVQLVVLVVVCVVVLFCLSNVQLQLLLLLLVLVLVCCVLQVKAFNDDLVQAPDQDNNHRHGPRRGNSSNLSNLLNVLLVCQVVQHFLQVVVVSLVVQLVVVVVSCVVSVVSRRMAHGFGAARPGDHGDRSLVSLLSSLLSSLLSLQCNLCVLVCADPNVCVSSVSSNVSSNVSCVQQVVLQSCLRGDDDDRVSNNVSSVSSNVSSVVSVQCCCCVRQVWHNPRRRDTRDDDPVDDPPVCVVVRNPPD/DPDPVVVVVVVVVLVVVLVLLVVLQVVPDFDDEPDLQADADPPVRFGDQNLVADDDPVLQVVLQVVQQVLLVVQLVVLVVVCVVVLFCLSNVQLQLLLLLLVLVLVCCVLQVKAFNDDLVQAPDQDNNHRHGVRRGNSSNLSNLLNVLLVCQVVQHFLQVVVVSLVVQLVVVVVSCVVSVVSRRMAHGFGAARPGDDGDRSLVSLLSSLLSSLLSLQCNLCVLVCADPNVCVSSVSSNVSSNVSCVQQVVLQSCLRGDDDDRVSNNVSSVSSNVSSVVSVQCCCCVRQVWHNPRRRDTRDDDPVDDPPVCVVPRNPPD

pLDDT: mean 86.89, std 15.05, range [28.36, 98.62]